Protein AF-A0A382AQG4-F1 (afdb_monomer_lite)

Foldseek 3Di:
DPLVPDDDDDQPPAFCAPPDCRDPCQRQHAWDWDQDLQQDIDIDGDHDGPDPPDHDDDCPVSNPDDRPDDDFWFFFAFAQDPDDLADDAADWDQEQADLVDRQHHDLPDATTHDQPPPDPPHPDDSDSPGPSVNSQDAHDPPTGRRPTGIDGQQSHAFDQPPVPDPDDPVQPGYRVDGDDPRRHDPSSSGHDDRDHDDDPQADPVDDAQDAQRQACCHHGRFRLVDCPGSRNSVLSSVLSNCQDCVVHQDAEDEDWRQEAFDDDDGHNCSNVVSNQVSCVVNLQYAYEHQHDRQPDDLVRLLRTLPPDADLRYAYADDWFWFFDADPPGDTDTDTTGPSVQVVVLQVQCCVVANLLDASFDLVRFQRPRTPAHPDQDDPVSCVSCVLSRYFYFHQDPPRGTGTQDFAGNHPDDDLSRGRSLSRLVSVLCVQLVVLCVVVVPPQLDPVSQVVSCVRNVVVVVVCVVSQQFPDKDKDFDCVQCPPVCVVVVHGDIDIGTHGHDDDNDDDDDDDDDPDPDDDDD

Sequence (521 aa):
IPLDGRAPETWENCDFNPTSPSYFAKQIGDSHVVVDANGRLTYHGDYPNRSKWCRVGDFQNIENYPKSVVPYGYASLDNPIPGGTAIPSASMKLQQVDNTNEQTFQAGTYHGFDFMDIGTANRKRGKYDNDAAAYLSPIPSGTGTGSNECFSLNNCYGHANSDTLPGNPSVRSDATEKITLALSDIGQRRFAVPFQWGFDGVDPASKPSMGNDITTTNVMGFDCSTSSTSGTTLYKRAINAVSNPEEFDINMLVIPGIIHSKDGSNCHNNITDHAITKVEERADCFYIMDGFHWADTISQAASALGSIDTNYAATYYPWVQVNYSIEGGNVEPTWVPPSVALAGVFAFNDRIGQEWFAPAGLNRGGLTITSKAKFKLNHAERDKLYEERINPIATFPGQGPTVFGQKTLQSKPSALDRINVRRLLINLKKFIASTSKFLVFEQNTTATRNRFLNTVNPYLENVQSNSGLNAFRVVMDDTNNTPDEIDRNRLVGQIFVQPTRTAEFIVLDFVVQPTGATFPE

InterPro domains:
  IPR020287 Tail sheath protein, C-terminal domain [PF17482] (411-512)
  IPR035089 Tail sheath protein, subtilisin-like domain [PF04984] (238-408)
  IPR052042 Tail sheath structural protein [PTHR35861] (248-512)

Structure (mmCIF, N/CA/C/O backbone):
data_AF-A0A382AQG4-F1
#
_entry.id   AF-A0A382AQG4-F1
#
loop_
_atom_site.group_PDB
_atom_site.id
_atom_site.type_symbol
_atom_site.label_atom_id
_atom_site.label_alt_id
_atom_site.label_comp_id
_atom_site.label_asym_id
_atom_site.label_entity_id
_atom_site.label_seq_id
_atom_site.pdbx_PDB_ins_code
_atom_site.Cartn_x
_atom_site.Cartn_y
_atom_site.Cartn_z
_atom_site.occupancy
_atom_site.B_iso_or_equiv
_atom_site.auth_seq_id
_atom_site.auth_comp_id
_atom_site.auth_asym_id
_atom_site.auth_atom_id
_atom_site.pdbx_PDB_model_num
ATOM 1 N N . ILE A 1 1 ? 29.185 2.215 -18.926 1.00 47.78 1 ILE A N 1
ATOM 2 C CA . ILE A 1 1 ? 30.079 2.892 -17.955 1.00 47.78 1 ILE A CA 1
ATOM 3 C C . ILE A 1 1 ? 29.174 3.680 -17.021 1.00 47.78 1 ILE A C 1
ATOM 5 O O . ILE A 1 1 ? 28.408 4.483 -17.538 1.00 47.78 1 ILE A O 1
ATOM 9 N N . PRO A 1 2 ? 29.163 3.411 -15.707 1.00 45.38 2 PRO A N 1
ATOM 10 C CA . PRO A 1 2 ? 28.424 4.233 -14.761 1.00 45.38 2 PRO A CA 1
ATOM 11 C C . PRO A 1 2 ? 28.932 5.674 -14.833 1.00 45.38 2 PRO A C 1
ATOM 13 O O . PRO A 1 2 ? 30.130 5.919 -14.701 1.00 45.38 2 PRO A O 1
ATOM 16 N N . LEU A 1 3 ? 28.025 6.627 -15.044 1.00 50.56 3 LEU A N 1
ATOM 17 C CA . LEU A 1 3 ? 28.343 8.061 -15.080 1.00 50.56 3 LEU A CA 1
ATOM 18 C C . LEU A 1 3 ? 28.706 8.609 -13.678 1.00 50.56 3 LEU A C 1
ATOM 20 O O . LEU A 1 3 ? 29.000 9.790 -13.526 1.00 50.56 3 LEU A O 1
ATOM 24 N N . ASP A 1 4 ? 28.701 7.764 -12.640 1.00 51.66 4 ASP A N 1
ATOM 25 C CA . ASP A 1 4 ? 28.985 8.100 -11.238 1.00 51.66 4 ASP A CA 1
ATOM 26 C C . ASP A 1 4 ? 30.400 7.692 -10.770 1.00 51.66 4 ASP A C 1
ATOM 28 O O . ASP A 1 4 ? 30.718 7.806 -9.586 1.00 51.66 4 ASP A O 1
ATOM 32 N N . GLY A 1 5 ? 31.265 7.217 -11.677 1.00 50.56 5 GLY A N 1
ATOM 33 C CA . GLY A 1 5 ? 32.654 6.857 -11.363 1.00 50.56 5 GLY A CA 1
ATOM 34 C C . GLY A 1 5 ? 32.828 5.519 -10.634 1.00 50.56 5 GLY A C 1
ATOM 35 O O . GLY A 1 5 ? 33.940 5.190 -10.216 1.00 50.56 5 GLY A O 1
ATOM 36 N N . ARG A 1 6 ? 31.762 4.720 -10.485 1.00 56.12 6 ARG A N 1
ATOM 37 C CA . ARG A 1 6 ? 31.860 3.344 -9.980 1.00 56.12 6 ARG A CA 1
ATOM 38 C C . ARG A 1 6 ? 32.379 2.398 -11.062 1.00 56.12 6 ARG A C 1
ATOM 40 O O . ARG A 1 6 ? 32.178 2.619 -12.256 1.00 56.12 6 ARG A O 1
ATOM 47 N N . ALA A 1 7 ? 33.029 1.312 -10.638 1.00 62.88 7 ALA A N 1
ATOM 48 C CA . ALA A 1 7 ? 33.452 0.264 -11.560 1.00 62.88 7 ALA A CA 1
ATOM 49 C C . ALA A 1 7 ? 32.223 -0.287 -12.320 1.00 62.88 7 ALA A C 1
ATOM 51 O O . ALA A 1 7 ? 31.227 -0.629 -11.673 1.00 62.88 7 ALA A O 1
ATOM 52 N N . PRO A 1 8 ? 32.255 -0.348 -13.666 1.00 69.88 8 PRO A N 1
ATOM 53 C CA . PRO A 1 8 ? 31.164 -0.919 -14.446 1.00 69.88 8 PRO A CA 1
ATOM 54 C C . PRO A 1 8 ? 30.953 -2.387 -14.074 1.00 69.88 8 PRO A C 1
ATOM 56 O O . PRO A 1 8 ? 31.915 -3.120 -13.859 1.00 69.88 8 PRO A O 1
ATOM 59 N N . GLU A 1 9 ? 29.695 -2.825 -14.039 1.00 82.69 9 GLU A N 1
ATOM 60 C CA . GLU A 1 9 ? 29.394 -4.255 -14.030 1.00 82.69 9 GLU A CA 1
ATOM 61 C C . GLU A 1 9 ? 29.818 -4.847 -15.381 1.00 82.69 9 GLU A C 1
ATOM 63 O O . GLU A 1 9 ? 29.412 -4.354 -16.436 1.00 82.69 9 GLU A O 1
ATOM 68 N N . THR A 1 10 ? 30.674 -5.866 -15.348 1.00 85.00 10 THR A N 1
ATOM 69 C CA . THR A 1 10 ? 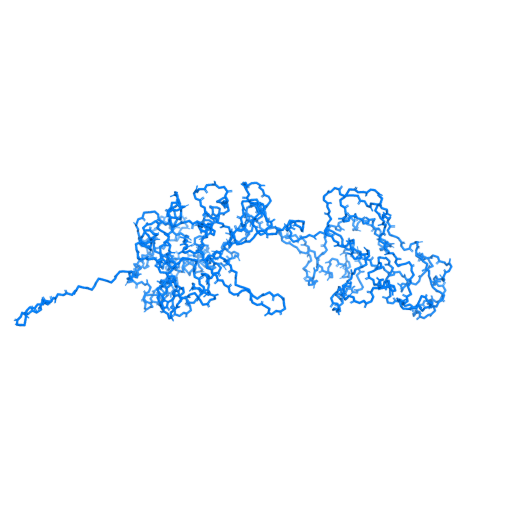31.249 -6.486 -16.544 1.00 85.00 10 THR A CA 1
ATOM 70 C C . THR A 1 10 ? 30.872 -7.954 -16.622 1.00 85.00 10 THR A C 1
ATOM 72 O O . THR A 1 10 ? 31.092 -8.710 -15.676 1.00 85.00 10 THR A O 1
ATOM 75 N N . TRP A 1 11 ? 30.364 -8.356 -17.784 1.00 87.19 11 TRP A N 1
ATOM 76 C CA . TRP A 1 11 ? 30.069 -9.742 -18.125 1.00 87.19 11 TRP A CA 1
ATOM 77 C C . TRP A 1 11 ? 31.003 -10.162 -19.255 1.00 87.19 11 TRP A C 1
ATOM 79 O O . TRP A 1 11 ? 30.964 -9.592 -20.345 1.00 87.19 11 TRP A O 1
ATOM 89 N N . GLU A 1 12 ? 31.885 -11.116 -18.976 1.00 86.69 12 GLU A N 1
ATOM 90 C CA . GLU A 1 12 ? 32.899 -11.570 -19.927 1.00 86.69 12 GLU A CA 1
ATOM 91 C C . GLU A 1 12 ? 32.485 -12.878 -20.602 1.00 86.69 12 GLU A C 1
ATOM 93 O O . GLU A 1 12 ? 31.744 -13.686 -20.043 1.00 86.69 12 GLU A O 1
ATOM 98 N N . ASN A 1 13 ? 33.017 -13.102 -21.806 1.00 85.25 13 ASN A N 1
ATOM 99 C CA . ASN A 1 13 ? 32.830 -14.328 -22.585 1.00 85.25 13 ASN A CA 1
ATOM 100 C C . ASN A 1 13 ? 31.369 -14.667 -22.918 1.00 85.25 13 ASN A C 1
ATOM 102 O O . ASN A 1 13 ? 31.062 -15.836 -23.125 1.00 85.25 13 ASN A O 1
ATOM 106 N N . CYS A 1 14 ? 30.475 -13.676 -22.988 1.00 87.56 14 CYS A N 1
ATOM 107 C CA . CYS A 1 14 ? 29.089 -13.899 -23.391 1.00 87.56 14 CYS A CA 1
ATOM 108 C C . CYS A 1 14 ? 28.969 -14.234 -24.885 1.00 87.56 14 CYS A C 1
ATOM 110 O O . CYS A 1 14 ? 29.640 -13.629 -25.721 1.00 87.56 14 CYS A O 1
ATOM 112 N N . ASP A 1 15 ? 28.063 -15.149 -25.221 1.00 86.69 15 ASP A N 1
ATOM 113 C CA . ASP A 1 15 ? 27.715 -15.499 -26.599 1.00 86.69 15 ASP A CA 1
ATOM 114 C C . ASP A 1 15 ? 26.197 -15.445 -26.848 1.00 86.69 15 ASP A C 1
ATOM 116 O O . ASP A 1 15 ? 25.400 -15.308 -25.917 1.00 86.69 15 ASP A O 1
ATOM 120 N N . PHE A 1 16 ? 25.791 -15.549 -28.117 1.00 85.38 16 PHE A N 1
ATOM 121 C CA . PHE A 1 16 ? 24.384 -15.579 -28.537 1.00 85.38 16 PHE A CA 1
ATOM 122 C C . PHE A 1 16 ? 23.845 -16.985 -28.798 1.00 85.38 16 PHE A C 1
ATOM 124 O O . PHE A 1 16 ? 22.790 -17.128 -29.407 1.00 85.38 16 PHE A O 1
ATOM 131 N N . ASN A 1 17 ? 24.546 -18.037 -28.373 1.00 85.00 17 ASN A N 1
ATOM 132 C CA . ASN A 1 17 ? 24.097 -19.404 -28.592 1.00 85.00 17 ASN A CA 1
ATOM 133 C C . ASN A 1 17 ? 23.255 -19.885 -27.395 1.00 85.00 17 ASN A C 1
ATOM 135 O O . ASN A 1 17 ? 23.835 -20.160 -26.343 1.00 85.00 17 ASN A O 1
ATOM 139 N N . PRO A 1 18 ? 21.932 -20.107 -27.536 1.00 84.75 18 PRO A N 1
ATOM 140 C CA . PRO A 1 18 ? 21.074 -20.486 -26.408 1.00 84.75 18 PRO A CA 1
ATOM 141 C C . PRO A 1 18 ? 21.518 -21.777 -25.708 1.00 84.75 18 PRO A C 1
ATOM 143 O O . PRO A 1 18 ? 21.331 -21.948 -24.502 1.00 84.75 18 PRO A O 1
ATOM 146 N N . THR A 1 19 ? 22.170 -22.693 -26.434 1.00 86.50 19 THR A N 1
ATOM 147 C CA . THR A 1 19 ? 22.665 -23.958 -25.867 1.00 86.50 19 THR A CA 1
ATOM 148 C C . THR A 1 19 ? 23.962 -23.800 -25.074 1.00 86.50 19 THR A C 1
ATOM 150 O O . THR A 1 19 ? 24.350 -24.722 -24.361 1.00 86.50 19 THR A O 1
ATOM 153 N N . SER A 1 20 ? 24.659 -22.670 -25.204 1.00 88.06 20 SER A N 1
ATOM 154 C CA . SER A 1 20 ? 25.939 -22.437 -24.540 1.00 88.06 20 SER A CA 1
ATOM 155 C C . SER A 1 20 ? 25.754 -22.172 -23.041 1.00 88.06 20 SER A C 1
ATOM 157 O O . SER A 1 20 ? 24.772 -21.535 -22.641 1.00 88.06 20 SER A O 1
ATOM 159 N N . PRO A 1 21 ? 26.694 -22.609 -22.184 1.00 87.62 21 PRO A N 1
ATOM 160 C CA . PRO A 1 21 ? 26.786 -22.130 -20.805 1.00 87.62 21 PRO A CA 1
ATOM 161 C C . PRO A 1 21 ? 27.039 -20.619 -20.721 1.00 87.62 21 PRO A C 1
ATOM 163 O O . PRO A 1 21 ? 26.647 -19.978 -19.746 1.00 87.62 21 PRO A O 1
ATOM 166 N N . SER A 1 22 ? 27.669 -20.045 -21.746 1.00 89.69 22 SER A N 1
ATOM 167 C CA . SER A 1 22 ? 28.028 -18.629 -21.805 1.00 89.69 22 SER A CA 1
ATOM 168 C C . SER A 1 22 ? 26.991 -17.757 -22.516 1.00 89.69 22 SER A C 1
ATOM 170 O O . SER A 1 22 ? 27.266 -16.596 -22.810 1.00 89.69 22 SER A O 1
ATOM 172 N N . TYR A 1 23 ? 25.789 -18.282 -22.764 1.00 89.69 23 TYR A N 1
ATOM 173 C CA . TYR A 1 23 ? 24.708 -17.509 -23.367 1.00 89.69 23 TYR A CA 1
ATOM 174 C C . TYR A 1 23 ? 24.431 -16.235 -22.558 1.00 89.69 23 TYR A C 1
ATOM 176 O O . TYR A 1 23 ? 24.236 -16.300 -21.342 1.00 89.69 23 TYR A O 1
ATOM 184 N N . PHE A 1 24 ? 24.401 -15.075 -23.212 1.00 88.81 24 PHE A N 1
ATOM 185 C CA . PHE A 1 24 ? 24.307 -13.782 -22.527 1.00 88.81 24 PHE A CA 1
ATOM 186 C C . PHE A 1 24 ? 23.080 -13.681 -21.601 1.00 88.81 24 PHE A C 1
ATOM 188 O O . PHE A 1 24 ? 23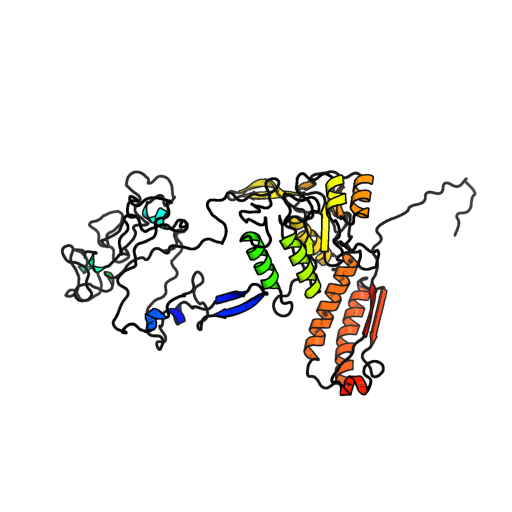.213 -13.191 -20.481 1.00 88.81 24 PHE A O 1
ATOM 195 N N . ALA A 1 25 ? 21.915 -14.216 -21.997 1.00 90.38 25 ALA A N 1
ATOM 196 C CA . ALA A 1 25 ? 20.724 -14.194 -21.146 1.00 90.38 25 ALA A CA 1
ATOM 197 C C . ALA A 1 25 ? 20.855 -15.109 -19.916 1.00 90.38 25 ALA A C 1
ATOM 199 O O . ALA A 1 25 ? 20.324 -14.776 -18.866 1.00 90.38 25 ALA A O 1
ATOM 200 N N . LYS A 1 26 ? 21.639 -16.198 -19.985 1.00 90.62 26 LYS A N 1
ATOM 201 C CA . LYS A 1 26 ? 21.988 -17.024 -18.806 1.00 90.62 26 LYS A CA 1
ATOM 202 C C . LYS A 1 26 ? 22.944 -16.312 -17.854 1.00 90.62 26 LYS A C 1
ATOM 204 O O . LYS A 1 26 ? 22.919 -16.566 -16.650 1.00 90.62 26 LYS A O 1
ATOM 209 N N . GLN A 1 27 ? 23.841 -15.498 -18.406 1.00 90.75 27 GLN A N 1
ATOM 210 C CA . GLN A 1 27 ? 24.864 -14.795 -17.638 1.00 90.75 27 GLN A CA 1
ATOM 211 C C . GLN A 1 27 ? 24.304 -13.543 -16.961 1.00 90.75 27 GLN A C 1
ATOM 213 O O . GLN A 1 27 ? 24.593 -13.328 -15.794 1.00 90.75 27 GLN A O 1
ATOM 218 N N . ILE A 1 28 ? 23.470 -12.762 -17.649 1.00 91.12 28 ILE A N 1
ATOM 219 C CA . ILE A 1 28 ? 22.894 -11.511 -17.127 1.00 91.12 28 ILE A CA 1
ATOM 220 C C . ILE A 1 28 ? 21.554 -11.773 -16.419 1.00 91.12 28 ILE A C 1
ATOM 222 O O . ILE A 1 28 ? 21.322 -11.262 -15.320 1.00 91.12 28 ILE A O 1
ATOM 226 N N . GLY A 1 29 ? 20.710 -12.612 -17.026 1.00 92.44 29 GLY A N 1
ATOM 227 C CA . GLY A 1 29 ? 19.338 -12.922 -16.619 1.00 92.44 29 GLY A CA 1
ATOM 228 C C . GLY A 1 29 ? 18.272 -12.108 -17.358 1.00 92.44 29 GLY A C 1
ATOM 229 O O . GLY A 1 29 ? 18.508 -10.977 -17.791 1.00 92.44 29 GLY A O 1
ATOM 230 N N . ASP A 1 30 ? 17.097 -12.711 -17.522 1.00 92.44 30 ASP A N 1
ATOM 231 C CA . ASP A 1 30 ? 15.937 -12.172 -18.252 1.00 92.44 30 ASP A CA 1
ATOM 232 C C . ASP A 1 30 ? 14.633 -12.186 -17.426 1.00 92.44 30 ASP A C 1
ATOM 234 O O . ASP A 1 30 ? 13.595 -11.657 -17.853 1.00 92.44 30 ASP A O 1
ATOM 238 N N . SER A 1 31 ? 14.692 -12.759 -16.223 1.00 91.62 31 SER A N 1
ATOM 239 C CA . SER A 1 31 ? 13.539 -12.946 -15.352 1.00 91.62 31 SER A CA 1
ATOM 240 C C . SER A 1 31 ? 12.893 -11.619 -14.954 1.00 91.62 31 SER A C 1
ATOM 242 O O . SER A 1 31 ? 13.552 -10.678 -14.510 1.00 91.62 31 SER A O 1
ATOM 244 N N . HIS A 1 32 ? 11.571 -11.533 -15.063 1.00 90.00 32 HIS A N 1
ATOM 245 C CA . HIS A 1 32 ? 10.800 -10.402 -14.556 1.00 90.00 32 HIS A CA 1
ATOM 246 C C . HIS A 1 32 ? 9.373 -10.795 -14.204 1.00 90.00 32 HIS A C 1
ATOM 248 O O . HIS A 1 32 ? 8.852 -11.805 -14.668 1.00 90.00 32 HIS A O 1
ATOM 254 N N . VAL A 1 33 ? 8.736 -9.961 -13.387 1.00 87.88 33 VAL A N 1
ATOM 255 C CA . VAL A 1 33 ? 7.353 -10.158 -12.959 1.00 87.88 33 VAL A CA 1
ATOM 256 C C . VAL A 1 33 ? 6.510 -9.014 -13.488 1.00 87.88 33 VAL A C 1
ATOM 258 O O . VAL A 1 33 ? 6.874 -7.846 -13.345 1.00 87.88 33 VAL A O 1
ATOM 261 N N . VAL A 1 34 ? 5.380 -9.355 -14.097 1.00 87.69 34 VAL A N 1
ATOM 262 C CA . VAL A 1 34 ? 4.366 -8.392 -14.522 1.00 87.69 34 VAL A CA 1
ATOM 263 C C . VAL A 1 34 ? 3.125 -8.589 -13.669 1.00 87.69 34 VAL A C 1
ATOM 265 O O . VAL A 1 34 ? 2.639 -9.708 -13.513 1.00 87.69 34 VAL A O 1
ATOM 268 N N . VAL A 1 35 ? 2.610 -7.485 -13.133 1.00 85.56 35 VAL A N 1
ATOM 269 C CA . VAL A 1 35 ? 1.332 -7.455 -12.422 1.00 85.56 35 VAL A CA 1
ATOM 270 C C . VAL A 1 35 ? 0.257 -6.991 -13.391 1.00 85.56 35 VAL A C 1
ATOM 272 O O . VAL A 1 35 ? 0.360 -5.894 -13.951 1.00 85.56 35 VAL A O 1
ATOM 275 N N . ASP A 1 36 ? -0.772 -7.808 -13.598 1.00 85.44 36 ASP A N 1
ATOM 276 C CA . ASP A 1 36 ? -1.925 -7.386 -14.389 1.00 85.44 36 ASP A CA 1
ATOM 277 C C . ASP A 1 36 ? -2.877 -6.470 -13.596 1.00 85.44 36 ASP A C 1
ATOM 279 O O . ASP A 1 36 ? -2.684 -6.176 -12.414 1.00 85.44 36 ASP A O 1
ATOM 283 N N . ALA A 1 37 ? -3.925 -5.980 -14.261 1.00 80.88 37 ALA A N 1
ATOM 284 C CA . ALA A 1 37 ? -4.897 -5.081 -13.643 1.00 80.88 37 ALA A CA 1
ATOM 285 C C . ALA A 1 37 ? -5.652 -5.712 -12.460 1.00 80.88 37 ALA A C 1
ATOM 287 O O . ALA A 1 37 ? -6.188 -4.970 -11.643 1.00 80.88 37 ALA A O 1
ATOM 288 N N . ASN A 1 38 ? -5.675 -7.042 -12.340 1.00 80.12 38 ASN A N 1
ATOM 289 C CA . ASN A 1 38 ? -6.350 -7.770 -11.267 1.00 80.12 38 ASN A CA 1
ATOM 290 C C . ASN A 1 38 ? -5.393 -8.185 -10.141 1.00 80.12 38 ASN A C 1
ATOM 292 O O . ASN A 1 38 ? -5.831 -8.810 -9.180 1.00 80.12 38 ASN A O 1
ATOM 296 N N . GLY A 1 39 ? -4.106 -7.832 -10.235 1.00 77.62 39 GLY A N 1
ATOM 297 C CA . GLY A 1 39 ? -3.106 -8.206 -9.237 1.00 77.62 39 GLY A CA 1
ATOM 298 C C . GLY A 1 39 ? -2.495 -9.585 -9.456 1.00 77.62 39 GLY A C 1
ATOM 299 O O . GLY A 1 39 ? -1.751 -10.055 -8.602 1.00 77.62 39 GLY A O 1
ATOM 300 N N . ARG A 1 40 ? -2.779 -10.249 -10.583 1.00 83.62 40 ARG A N 1
ATOM 301 C CA . ARG A 1 40 ? -2.139 -11.526 -10.897 1.00 83.62 40 ARG A CA 1
ATOM 302 C C . ARG A 1 40 ? -0.701 -11.267 -11.320 1.00 83.62 40 ARG A C 1
ATOM 304 O O . ARG A 1 40 ? -0.444 -10.498 -12.251 1.00 83.62 40 ARG A O 1
ATOM 311 N N . LEU A 1 41 ? 0.216 -11.961 -10.661 1.00 85.75 41 LEU A N 1
ATOM 312 C CA . LEU A 1 41 ? 1.619 -11.974 -11.029 1.00 85.75 41 LEU A CA 1
ATOM 313 C C . LEU A 1 41 ? 1.859 -12.993 -12.136 1.00 85.75 41 LEU A C 1
ATOM 315 O O . LEU A 1 41 ? 1.482 -14.159 -12.026 1.00 85.75 41 LEU A O 1
ATOM 319 N N . THR A 1 42 ? 2.492 -12.540 -13.210 1.00 88.19 42 THR A N 1
ATOM 320 C CA . THR A 1 42 ? 2.990 -13.403 -14.277 1.00 88.19 42 THR A CA 1
ATOM 321 C C . THR A 1 42 ? 4.505 -13.309 -14.288 1.00 88.19 42 THR A C 1
ATOM 323 O O . THR A 1 42 ? 5.066 -12.229 -14.479 1.00 88.19 42 THR A O 1
ATOM 326 N N . TYR A 1 43 ? 5.157 -14.442 -14.043 1.00 89.19 43 TYR A N 1
ATOM 327 C CA . TYR A 1 43 ? 6.606 -14.570 -14.123 1.00 89.19 43 TYR A CA 1
ATOM 328 C C . TYR A 1 43 ? 6.988 -14.854 -15.573 1.00 89.19 43 TYR A C 1
ATOM 330 O O . TYR A 1 43 ? 6.408 -15.722 -16.224 1.00 89.19 43 TYR A O 1
ATOM 338 N N . HIS A 1 44 ? 7.951 -14.097 -16.073 1.00 89.81 44 HIS A N 1
ATOM 339 C CA . HIS A 1 44 ? 8.486 -14.189 -17.421 1.00 89.81 44 HIS A CA 1
ATOM 340 C C . HIS A 1 44 ? 10.003 -14.350 -17.354 1.00 89.81 44 HIS A C 1
ATOM 342 O O . HIS A 1 44 ? 10.621 -13.859 -16.411 1.00 89.81 44 HIS A O 1
ATOM 348 N N . GLY A 1 45 ? 10.591 -14.938 -18.397 1.00 88.56 45 GLY A N 1
ATOM 349 C CA . GLY A 1 45 ? 12.025 -15.223 -18.482 1.00 88.56 45 GLY A CA 1
ATOM 350 C C . GLY A 1 45 ? 12.382 -16.590 -17.900 1.00 88.56 45 GLY A C 1
ATOM 351 O O . GLY A 1 45 ? 11.681 -17.108 -17.031 1.00 88.56 45 GLY A O 1
ATOM 352 N N . ASP A 1 46 ? 13.471 -17.164 -18.402 1.00 89.75 46 ASP A N 1
ATOM 353 C CA . ASP A 1 46 ? 13.919 -18.519 -18.052 1.00 89.75 46 ASP A CA 1
ATOM 354 C C . ASP A 1 46 ? 15.130 -18.514 -17.105 1.00 89.75 46 ASP A C 1
ATOM 356 O O . ASP A 1 46 ? 15.424 -19.509 -16.434 1.00 89.75 46 ASP A O 1
ATOM 360 N N . TYR A 1 47 ? 15.855 -17.396 -17.041 1.00 90.94 47 TYR A N 1
ATOM 361 C CA . TYR A 1 47 ? 17.132 -17.271 -16.355 1.00 90.94 47 TYR A CA 1
ATOM 362 C C . TYR A 1 47 ? 17.067 -16.223 -15.240 1.00 90.94 47 TYR A C 1
ATOM 364 O O . TYR A 1 47 ? 16.686 -15.072 -15.481 1.00 90.94 47 TYR A O 1
ATOM 372 N N . PRO A 1 48 ? 17.473 -16.579 -14.007 1.00 92.06 48 PRO A N 1
ATOM 373 C CA . PRO A 1 48 ? 17.436 -15.652 -12.884 1.00 92.06 48 PRO A CA 1
ATOM 374 C C . PRO A 1 48 ? 18.379 -14.468 -13.119 1.00 92.06 48 PRO A C 1
ATOM 376 O O . PRO A 1 48 ? 19.490 -14.638 -13.625 1.00 92.06 48 PRO A O 1
ATOM 379 N N . ASN A 1 49 ? 17.954 -13.277 -12.695 1.00 92.25 49 ASN A N 1
ATOM 380 C CA . ASN A 1 49 ? 18.755 -12.058 -12.807 1.00 92.25 49 ASN A CA 1
ATOM 381 C C . ASN A 1 49 ? 20.007 -12.154 -11.941 1.00 92.25 49 ASN A C 1
ATOM 383 O O . ASN A 1 49 ? 19.927 -12.231 -10.714 1.00 92.25 49 ASN A O 1
ATOM 387 N N . ARG A 1 50 ? 21.168 -12.152 -12.599 1.00 90.19 50 ARG A N 1
ATOM 388 C CA . ARG A 1 50 ? 22.477 -12.066 -11.947 1.00 90.19 50 ARG A CA 1
ATOM 389 C C . ARG A 1 50 ? 23.015 -10.641 -11.954 1.00 90.19 50 ARG A C 1
ATOM 391 O O . ARG A 1 50 ? 23.785 -10.296 -11.061 1.00 90.19 50 ARG A O 1
ATOM 398 N N . SER A 1 51 ? 22.603 -9.826 -12.928 1.00 88.12 51 SER A N 1
ATOM 399 C CA . SER A 1 51 ? 22.896 -8.395 -12.910 1.00 88.12 51 SER A CA 1
ATOM 400 C C . SER A 1 51 ? 22.115 -7.684 -11.817 1.00 88.12 51 SER A C 1
ATOM 402 O O . SER A 1 51 ? 20.947 -7.971 -11.552 1.00 88.12 51 SER A O 1
ATOM 404 N N . LYS A 1 52 ? 22.794 -6.732 -11.174 1.00 84.56 52 LYS A N 1
ATOM 405 C CA . LYS A 1 52 ? 22.188 -5.855 -10.164 1.00 84.56 52 LYS A CA 1
ATOM 406 C C . LYS A 1 52 ? 21.358 -4.732 -10.779 1.00 84.56 52 LYS A C 1
ATOM 408 O O . LYS A 1 52 ? 20.522 -4.160 -10.085 1.00 84.56 52 LYS A O 1
ATOM 413 N N . TRP A 1 53 ? 21.630 -4.384 -12.035 1.00 81.81 53 TRP A N 1
ATOM 414 C CA . TRP A 1 53 ? 21.165 -3.136 -12.643 1.00 81.81 53 TRP A CA 1
ATOM 415 C C . TRP A 1 53 ? 20.255 -3.349 -13.842 1.00 81.81 53 TRP A C 1
ATOM 417 O O . TRP A 1 53 ? 19.388 -2.516 -14.094 1.00 81.81 53 TRP A O 1
ATOM 427 N N . CYS A 1 54 ? 20.445 -4.431 -14.594 1.00 85.31 54 CYS A N 1
ATOM 428 C CA . CYS A 1 54 ? 19.674 -4.684 -15.798 1.00 85.31 54 CYS A CA 1
ATOM 429 C C . CYS A 1 54 ? 19.203 -6.134 -15.892 1.00 85.31 54 CYS A C 1
ATOM 431 O O . CYS A 1 54 ? 19.671 -7.033 -15.202 1.00 85.31 54 CYS A O 1
ATOM 433 N N . ARG A 1 55 ? 18.242 -6.338 -16.785 1.00 88.44 55 ARG A N 1
ATOM 434 C CA . ARG A 1 55 ? 17.850 -7.644 -17.301 1.00 88.44 55 ARG A CA 1
ATOM 435 C C . ARG A 1 55 ? 17.821 -7.544 -18.813 1.00 88.44 55 ARG A C 1
ATOM 437 O O . ARG A 1 55 ? 17.568 -6.462 -19.348 1.00 88.44 55 ARG A O 1
ATOM 444 N N . VAL A 1 56 ? 18.034 -8.656 -19.495 1.00 88.75 56 VAL A N 1
ATOM 445 C CA . VAL A 1 56 ? 17.844 -8.715 -20.944 1.00 88.75 56 VAL A CA 1
ATOM 446 C C . VAL A 1 56 ? 16.398 -9.061 -21.275 1.00 88.75 56 VAL A C 1
ATOM 448 O O . VAL A 1 56 ? 15.736 -9.820 -20.575 1.00 88.75 56 VAL A O 1
ATOM 451 N N . GLY A 1 57 ? 15.884 -8.442 -22.330 1.00 86.12 57 GLY A N 1
ATOM 452 C CA . GLY A 1 57 ? 14.542 -8.662 -22.853 1.00 86.12 57 GLY A CA 1
ATOM 453 C C . GLY A 1 57 ? 14.543 -8.480 -24.366 1.00 86.12 57 GLY A C 1
ATOM 454 O O . GLY A 1 57 ? 15.520 -7.982 -24.918 1.00 86.12 57 GLY A O 1
ATOM 455 N N . ASP A 1 58 ? 13.465 -8.916 -25.017 1.00 80.62 58 ASP A N 1
ATOM 456 C CA . ASP A 1 58 ? 13.236 -8.726 -26.458 1.00 80.62 58 ASP A CA 1
ATOM 457 C C . ASP A 1 58 ? 14.394 -9.198 -27.366 1.00 80.62 58 ASP A C 1
ATOM 459 O O . ASP A 1 58 ? 14.847 -8.514 -28.280 1.00 80.62 58 ASP A O 1
ATOM 463 N N . PHE A 1 59 ? 14.918 -10.397 -27.089 1.00 84.12 59 PHE A N 1
ATOM 464 C CA . PHE A 1 59 ? 16.047 -10.981 -27.825 1.00 84.12 59 PHE A CA 1
ATOM 465 C C . PHE A 1 59 ? 15.696 -12.261 -28.593 1.00 84.12 59 PHE A C 1
ATOM 467 O O . PHE A 1 59 ? 16.585 -12.900 -29.153 1.00 84.12 59 PHE A O 1
ATOM 474 N N . GLN A 1 60 ? 14.415 -12.632 -28.679 1.00 78.12 60 GLN A N 1
ATOM 475 C CA . GLN A 1 60 ? 13.972 -13.859 -29.363 1.00 78.12 60 GLN A CA 1
ATOM 476 C C . GLN A 1 60 ? 14.396 -13.891 -30.839 1.00 78.12 60 GLN A C 1
ATOM 478 O O . GLN A 1 60 ? 14.742 -14.938 -31.379 1.00 78.12 60 GLN A O 1
ATOM 483 N N . ASN A 1 61 ? 14.451 -12.726 -31.489 1.00 80.69 61 ASN A N 1
ATOM 484 C CA . ASN A 1 61 ? 14.913 -12.620 -32.871 1.00 80.69 61 ASN A CA 1
ATOM 485 C C . ASN A 1 61 ? 16.407 -12.947 -33.028 1.00 80.69 61 ASN A C 1
ATOM 487 O O . ASN A 1 61 ? 16.815 -13.370 -34.108 1.00 80.69 61 ASN A O 1
ATOM 491 N N . ILE A 1 62 ? 17.217 -12.776 -31.975 1.00 80.19 62 ILE A N 1
ATOM 492 C CA . ILE A 1 62 ? 18.668 -13.013 -32.004 1.00 80.19 62 ILE A CA 1
ATOM 493 C C . ILE A 1 62 ? 18.972 -14.509 -32.170 1.00 80.19 62 ILE A C 1
ATOM 495 O O . ILE A 1 62 ? 19.927 -14.869 -32.855 1.00 80.19 62 ILE A O 1
ATOM 499 N N . GLU A 1 63 ? 18.128 -15.384 -31.621 1.00 74.12 63 GLU A N 1
ATOM 500 C CA . GLU A 1 63 ? 18.320 -16.841 -31.655 1.00 74.12 63 GLU A CA 1
ATOM 501 C C . GLU A 1 63 ? 18.266 -17.432 -33.073 1.00 74.12 63 GLU A C 1
ATOM 503 O O . GLU A 1 63 ? 18.821 -18.503 -33.322 1.00 74.12 63 GLU A O 1
ATOM 508 N N . ASN A 1 64 ? 17.641 -16.718 -34.013 1.00 81.50 64 ASN A N 1
ATOM 509 C CA . ASN A 1 64 ? 17.499 -17.143 -35.405 1.00 81.50 64 ASN A CA 1
ATOM 510 C C . ASN A 1 64 ? 18.705 -16.775 -36.285 1.00 81.50 64 ASN A C 1
ATOM 512 O O . ASN A 1 64 ? 18.782 -17.220 -37.433 1.00 81.50 64 ASN A O 1
ATOM 516 N N . TYR A 1 65 ? 19.642 -15.959 -35.791 1.00 81.31 65 TYR A N 1
ATOM 517 C CA . TYR A 1 65 ? 20.803 -15.551 -36.580 1.00 81.31 65 TYR A CA 1
ATOM 518 C C . TYR A 1 65 ? 21.916 -16.616 -36.583 1.00 81.31 65 TYR A C 1
ATOM 520 O O . TYR A 1 65 ? 22.083 -17.364 -35.615 1.00 81.31 65 TYR A O 1
ATOM 528 N N . PRO A 1 66 ? 22.732 -16.695 -37.656 1.00 81.81 66 PRO A N 1
ATOM 529 C CA . PRO A 1 66 ? 23.860 -17.620 -37.712 1.00 81.81 66 PRO A CA 1
ATOM 530 C C . PRO A 1 66 ? 24.851 -17.387 -36.569 1.00 81.81 66 PRO A C 1
ATOM 532 O O . PRO A 1 66 ? 25.235 -16.257 -36.298 1.00 81.81 66 PRO A O 1
ATOM 535 N N . LYS A 1 67 ? 25.378 -18.459 -35.970 1.00 74.88 67 LYS A N 1
ATOM 536 C CA . LYS A 1 67 ? 26.324 -18.385 -34.834 1.00 74.88 67 LYS A CA 1
ATOM 537 C C . LYS A 1 67 ? 27.641 -17.652 -35.133 1.00 74.88 67 LYS A C 1
ATOM 539 O O . LYS A 1 67 ? 28.408 -17.380 -34.219 1.00 74.88 67 LYS A O 1
ATOM 544 N N . SER A 1 68 ? 27.927 -17.381 -36.404 1.00 76.19 68 SER A N 1
ATOM 545 C CA . SER A 1 68 ? 29.092 -16.620 -36.856 1.00 76.19 68 SER A CA 1
ATOM 546 C C . SER A 1 68 ? 28.885 -15.104 -36.832 1.00 76.19 68 SER A C 1
ATOM 548 O O . SER A 1 68 ? 29.848 -14.374 -37.062 1.00 76.19 68 SER A O 1
ATOM 550 N N . VAL A 1 69 ? 27.655 -14.613 -36.631 1.00 80.75 69 VAL A N 1
ATOM 551 C CA . VAL A 1 69 ? 27.410 -13.169 -36.558 1.00 80.75 69 VAL A CA 1
ATOM 552 C C . VAL A 1 69 ? 27.891 -12.621 -35.222 1.00 80.75 69 VAL A C 1
ATOM 554 O O . VAL A 1 69 ? 27.796 -13.275 -34.185 1.00 80.75 69 VAL A O 1
ATOM 557 N N . VAL A 1 70 ? 28.397 -11.395 -35.251 1.00 81.56 70 VAL A N 1
ATOM 558 C CA . VAL A 1 70 ? 28.849 -10.668 -34.065 1.00 81.56 70 VAL A CA 1
ATOM 559 C C . VAL A 1 70 ? 28.184 -9.294 -34.035 1.00 81.56 70 VAL A C 1
ATOM 561 O O . VAL A 1 70 ? 27.856 -8.765 -35.103 1.00 81.56 70 VAL A O 1
ATOM 564 N N . PRO A 1 71 ? 27.986 -8.686 -32.852 1.00 84.31 71 PRO A N 1
ATOM 565 C CA . PRO A 1 71 ? 27.525 -7.308 -32.766 1.00 84.31 71 PRO A CA 1
ATOM 566 C C . PRO A 1 71 ? 28.498 -6.393 -33.502 1.00 84.31 71 PRO A C 1
ATOM 568 O O . PRO A 1 71 ? 29.711 -6.505 -33.325 1.00 84.31 71 PRO A O 1
ATOM 571 N N . TYR A 1 72 ? 27.967 -5.490 -34.322 1.00 88.12 72 TYR A N 1
ATOM 572 C CA . TYR A 1 72 ? 28.798 -4.628 -35.165 1.00 88.12 72 TYR A CA 1
ATOM 573 C C . TYR A 1 72 ? 28.311 -3.174 -35.245 1.00 88.12 72 TYR A C 1
ATOM 575 O O . TYR A 1 72 ? 28.854 -2.373 -36.008 1.00 88.12 72 TYR A O 1
ATOM 583 N N . GLY A 1 73 ? 27.272 -2.828 -34.483 1.00 90.00 73 GLY A N 1
ATOM 584 C CA . GLY A 1 73 ? 26.621 -1.527 -34.544 1.00 90.00 73 GLY A CA 1
ATOM 585 C C . GLY A 1 73 ? 25.287 -1.488 -33.801 1.00 90.00 73 GLY A C 1
ATOM 586 O O . GLY A 1 73 ? 24.900 -2.471 -33.167 1.00 90.00 73 GLY A O 1
ATOM 587 N N . TYR A 1 74 ? 24.593 -0.356 -33.901 1.00 89.81 74 TYR A N 1
ATOM 588 C CA . TYR A 1 74 ? 23.240 -0.140 -33.381 1.00 89.81 74 TYR A CA 1
ATOM 589 C C . TYR A 1 74 ? 22.472 0.845 -34.274 1.00 89.81 74 TYR A C 1
ATOM 591 O O . TYR A 1 74 ? 23.067 1.599 -35.048 1.00 89.81 74 TYR A O 1
ATOM 599 N N . ALA A 1 75 ? 21.140 0.803 -34.197 1.00 89.12 75 ALA A N 1
ATOM 600 C CA . ALA A 1 75 ? 20.266 1.695 -34.955 1.00 89.12 75 ALA A CA 1
ATOM 601 C C . ALA A 1 75 ? 20.446 3.166 -34.534 1.00 89.12 75 ALA A C 1
ATOM 603 O O . ALA A 1 75 ? 20.965 3.450 -33.457 1.00 89.12 75 ALA A O 1
ATOM 604 N N . SER A 1 76 ? 20.025 4.103 -35.383 1.00 88.38 76 SER A N 1
ATOM 605 C CA . SER A 1 76 ? 20.040 5.533 -35.052 1.00 88.38 76 SER A CA 1
ATOM 606 C C . SER A 1 76 ? 19.209 5.815 -33.803 1.00 88.38 76 SER A C 1
ATOM 608 O O . SER A 1 76 ? 18.111 5.277 -33.662 1.00 88.38 76 SER A O 1
ATOM 610 N N . LEU A 1 77 ? 19.721 6.687 -32.940 1.00 86.56 77 LEU A N 1
ATOM 611 C CA . LEU A 1 77 ? 19.011 7.130 -31.750 1.00 86.56 77 LEU A CA 1
ATOM 612 C C . LEU A 1 77 ? 17.879 8.104 -32.080 1.00 86.56 77 LEU A C 1
ATOM 614 O O . LEU A 1 77 ? 17.985 8.929 -32.991 1.00 86.56 77 LEU A O 1
ATOM 618 N N . ASP A 1 78 ? 16.830 8.032 -31.274 1.00 87.75 78 ASP A N 1
ATOM 619 C CA . ASP A 1 78 ? 15.734 8.984 -31.254 1.00 87.75 78 ASP A CA 1
ATOM 620 C C . ASP A 1 78 ? 16.189 10.309 -30.638 1.00 87.75 78 ASP A C 1
ATOM 622 O O . ASP A 1 78 ? 17.021 10.363 -29.730 1.00 87.75 78 ASP A O 1
ATOM 626 N N . ASN A 1 79 ? 15.648 11.418 -31.123 1.00 86.31 79 ASN A N 1
ATOM 627 C CA . ASN A 1 79 ? 16.020 12.725 -30.610 1.00 86.31 79 ASN A CA 1
ATOM 628 C C . ASN A 1 79 ? 15.219 13.085 -29.336 1.00 86.31 79 ASN A C 1
ATOM 630 O O . ASN A 1 79 ? 13.984 13.044 -29.376 1.00 86.31 79 ASN A O 1
ATOM 634 N N . PRO A 1 80 ? 15.877 13.526 -28.241 1.00 81.25 80 PRO A N 1
ATOM 635 C CA . PRO A 1 80 ? 15.207 13.954 -27.006 1.00 81.25 80 PRO A CA 1
ATOM 636 C C . PRO A 1 80 ? 14.418 15.275 -27.123 1.00 81.25 80 PRO A C 1
ATOM 638 O O . PRO A 1 80 ? 13.688 15.632 -26.200 1.00 81.25 80 PRO A O 1
ATOM 641 N N . ILE A 1 81 ? 14.545 16.031 -28.221 1.00 78.00 81 ILE A N 1
ATOM 642 C CA . ILE A 1 81 ? 13.885 17.338 -28.390 1.00 78.00 81 ILE A CA 1
ATOM 643 C C . ILE A 1 81 ? 12.607 17.209 -29.245 1.00 78.00 81 ILE A C 1
ATOM 645 O O . ILE A 1 81 ? 12.685 16.743 -30.385 1.00 78.00 81 ILE A O 1
ATOM 649 N N . PRO A 1 82 ? 11.434 17.684 -28.779 1.00 71.25 82 PRO A N 1
ATOM 650 C CA . PRO A 1 82 ? 10.215 17.690 -29.586 1.00 71.25 82 PRO A CA 1
ATOM 651 C C . PRO A 1 82 ? 10.348 18.576 -30.842 1.00 71.25 82 PRO A C 1
ATOM 653 O O . PRO A 1 82 ? 10.627 19.768 -30.735 1.00 71.25 82 PRO A O 1
ATOM 656 N N . GLY A 1 83 ? 10.066 18.023 -32.029 1.00 61.75 83 GLY A N 1
ATOM 657 C CA . GLY A 1 83 ? 9.633 18.819 -33.189 1.00 61.75 83 GLY A CA 1
ATOM 658 C C . GLY A 1 83 ? 10.680 19.316 -34.199 1.00 61.75 83 GLY A C 1
ATOM 659 O O . GLY A 1 83 ? 10.485 20.395 -34.755 1.00 61.75 83 GLY A O 1
ATOM 660 N N . GLY A 1 84 ? 11.736 18.564 -34.530 1.00 60.41 84 GLY A N 1
ATOM 661 C CA . GLY A 1 84 ? 12.638 18.982 -35.617 1.00 60.41 84 GLY A CA 1
ATOM 662 C C . GLY A 1 84 ? 13.325 17.851 -36.380 1.00 60.41 84 GLY A C 1
ATOM 663 O O . GLY A 1 84 ? 13.858 16.925 -35.781 1.00 60.41 84 GLY A O 1
ATOM 664 N N . THR A 1 85 ? 13.374 17.966 -37.712 1.00 63.69 85 THR A N 1
ATOM 665 C CA . THR A 1 85 ? 14.229 17.154 -38.603 1.00 63.69 85 THR A CA 1
ATOM 666 C C . THR A 1 85 ? 15.667 17.680 -38.692 1.00 63.69 85 THR A C 1
ATOM 668 O O . THR A 1 85 ? 16.528 16.999 -39.232 1.00 63.69 85 THR A O 1
ATOM 671 N N . ALA A 1 86 ? 15.943 18.876 -38.159 1.00 72.94 86 ALA A N 1
ATOM 672 C CA . ALA A 1 86 ? 17.236 19.564 -38.239 1.00 72.94 86 ALA A CA 1
ATOM 673 C C . ALA A 1 86 ? 18.025 19.516 -36.918 1.00 72.94 86 ALA A C 1
ATOM 675 O O . ALA A 1 86 ? 18.685 20.485 -36.543 1.00 72.94 86 ALA A O 1
ATOM 676 N N . ILE A 1 87 ? 17.904 18.419 -36.174 1.00 79.12 87 ILE A N 1
ATOM 677 C CA . ILE A 1 87 ? 18.542 18.285 -34.865 1.00 79.12 87 ILE A CA 1
ATOM 678 C C . ILE A 1 87 ? 19.917 17.636 -35.066 1.00 79.12 87 ILE A C 1
ATOM 680 O O . ILE A 1 87 ? 19.967 16.547 -35.645 1.00 79.12 87 ILE A O 1
ATOM 684 N N . PRO A 1 88 ? 21.022 18.293 -34.651 1.00 81.50 88 PRO A N 1
ATOM 685 C CA . PRO A 1 88 ? 22.376 17.790 -34.876 1.00 81.50 88 PRO A CA 1
ATOM 686 C C . PRO A 1 88 ? 22.585 16.405 -34.268 1.00 81.50 88 PRO A C 1
ATOM 688 O O . PRO A 1 88 ? 22.096 16.142 -33.170 1.00 81.50 88 PRO A O 1
ATOM 691 N N . SER A 1 89 ? 23.335 15.541 -34.955 1.00 82.12 89 SER A N 1
ATOM 692 C CA . SER A 1 89 ? 23.753 14.255 -34.397 1.00 82.12 89 SER A CA 1
ATOM 693 C C . SER A 1 89 ? 24.627 14.459 -33.164 1.00 82.12 89 SER A C 1
ATOM 695 O O . SER A 1 89 ? 25.340 15.459 -33.073 1.00 82.12 89 SER A O 1
ATOM 697 N N . ALA A 1 90 ? 24.620 13.495 -32.249 1.00 79.62 90 ALA A N 1
ATOM 698 C CA . ALA A 1 90 ? 25.578 13.499 -31.151 1.00 79.62 90 ALA A CA 1
ATOM 699 C C . ALA A 1 90 ? 27.023 13.381 -31.652 1.00 79.62 90 ALA A C 1
ATOM 701 O O . ALA A 1 90 ? 27.289 12.772 -32.693 1.00 79.62 90 ALA A O 1
ATOM 702 N N . SER A 1 91 ? 27.957 13.910 -30.869 1.00 81.44 91 SER A N 1
ATOM 703 C CA . SER A 1 91 ? 29.385 13.716 -31.085 1.00 81.44 91 SER A CA 1
ATOM 704 C C . SER A 1 91 ? 29.771 12.241 -30.953 1.00 81.44 91 SER A C 1
ATOM 706 O O . SER A 1 91 ? 29.385 11.542 -30.010 1.00 81.44 91 SER A O 1
ATOM 708 N N . MET A 1 92 ? 30.539 11.761 -31.933 1.00 79.81 92 MET A N 1
ATOM 709 C CA . MET A 1 92 ? 30.922 10.359 -32.072 1.00 79.81 92 MET A CA 1
ATOM 710 C C . MET A 1 92 ? 32.434 10.195 -32.001 1.00 79.81 92 MET A C 1
ATOM 712 O O . MET A 1 92 ? 33.188 10.837 -32.731 1.00 79.81 92 MET A O 1
ATOM 716 N N . LYS A 1 93 ? 32.870 9.223 -31.211 1.00 81.69 93 LYS A N 1
ATOM 717 C CA . LYS A 1 93 ? 34.240 8.750 -31.160 1.00 81.69 93 LYS A CA 1
ATOM 718 C C . LYS A 1 93 ? 34.471 7.656 -32.200 1.00 81.69 93 LYS A C 1
ATOM 720 O O . LYS A 1 93 ? 34.101 6.493 -32.021 1.00 81.69 93 LYS A O 1
ATOM 725 N N . LEU A 1 94 ? 35.094 8.037 -33.315 1.00 84.12 94 LEU A N 1
ATOM 726 C CA . LEU A 1 94 ? 35.373 7.144 -34.449 1.00 84.12 94 LEU A CA 1
ATOM 727 C C . LEU A 1 94 ? 36.750 6.463 -34.382 1.00 84.12 94 LEU A C 1
ATOM 729 O O . LEU A 1 94 ? 37.001 5.544 -35.161 1.00 84.12 94 LEU A O 1
ATOM 733 N N . GLN A 1 95 ? 37.608 6.858 -33.435 1.00 81.25 95 GLN A N 1
ATOM 734 C CA . GLN A 1 95 ? 38.956 6.314 -33.227 1.00 81.25 95 GLN A CA 1
ATOM 735 C C . GLN A 1 95 ? 39.239 6.046 -31.737 1.00 81.25 95 GLN A C 1
ATOM 737 O O . GLN A 1 95 ? 38.764 6.767 -30.858 1.00 81.25 95 GLN A O 1
ATOM 742 N N . GLN A 1 96 ? 40.044 5.022 -31.441 1.00 83.12 96 GLN A N 1
ATOM 743 C CA . GLN A 1 96 ? 40.435 4.642 -30.073 1.00 83.12 96 GLN A CA 1
ATOM 744 C C . GLN A 1 96 ? 41.639 5.447 -29.577 1.00 83.12 96 GLN A C 1
ATOM 746 O O . GLN A 1 96 ? 42.732 4.917 -29.370 1.00 83.12 96 GLN A O 1
ATOM 751 N N . VAL A 1 97 ? 41.431 6.744 -29.407 1.00 79.88 97 VAL A N 1
ATOM 752 C CA . VAL A 1 97 ? 42.466 7.675 -28.948 1.00 79.88 97 VAL A CA 1
ATOM 753 C C . VAL A 1 97 ? 42.211 8.118 -27.510 1.00 79.88 97 VAL A C 1
ATOM 755 O O . VAL A 1 97 ? 41.087 8.002 -27.007 1.00 79.88 97 VAL A O 1
ATOM 758 N N . ASP A 1 98 ? 43.247 8.599 -26.833 1.00 72.31 98 ASP A N 1
ATOM 759 C CA . ASP A 1 98 ? 43.117 9.268 -25.539 1.00 72.31 98 ASP A CA 1
ATOM 760 C C . ASP A 1 98 ? 42.334 10.588 -25.691 1.00 72.31 98 ASP A C 1
ATOM 762 O O . ASP A 1 98 ? 42.498 11.317 -26.666 1.00 72.31 98 ASP A O 1
ATOM 766 N N . ASN A 1 99 ? 41.488 10.906 -24.709 1.00 66.25 99 ASN A N 1
ATOM 767 C CA . ASN A 1 99 ? 40.712 12.150 -24.667 1.00 66.25 99 ASN A CA 1
ATOM 768 C C . ASN A 1 99 ? 41.600 13.392 -24.495 1.00 66.25 99 ASN A C 1
ATOM 770 O O . ASN A 1 99 ? 41.168 14.500 -24.799 1.00 66.25 99 ASN A O 1
ATOM 774 N N . THR A 1 100 ? 42.822 13.235 -23.973 1.00 66.50 100 THR A N 1
ATOM 775 C CA . THR A 1 100 ? 43.774 14.346 -23.819 1.00 66.50 100 THR A CA 1
ATOM 776 C C . THR A 1 100 ? 44.804 14.459 -24.937 1.00 66.50 100 THR A C 1
ATOM 778 O O . THR A 1 100 ? 45.397 15.527 -25.094 1.00 66.50 100 THR A O 1
ATOM 781 N N . ASN A 1 101 ? 45.022 13.397 -25.714 1.00 71.25 101 ASN A N 1
ATOM 782 C CA . ASN A 1 101 ? 45.960 13.395 -26.829 1.00 71.25 101 ASN A CA 1
ATOM 783 C C . ASN A 1 101 ? 45.508 12.423 -27.927 1.00 71.25 101 ASN A C 1
ATOM 785 O O . ASN A 1 101 ? 45.704 11.213 -27.824 1.00 71.25 101 ASN A O 1
ATOM 789 N N . GLU A 1 102 ? 44.996 12.983 -29.020 1.00 68.44 102 GLU A N 1
ATOM 790 C CA . GLU A 1 102 ? 44.492 12.245 -30.184 1.00 68.44 102 GLU A CA 1
ATOM 791 C C . GLU A 1 102 ? 45.564 11.404 -30.906 1.00 68.44 102 GLU A C 1
ATOM 793 O O . GLU A 1 102 ? 45.233 10.564 -31.732 1.00 68.44 102 GLU A O 1
ATOM 798 N N . GLN A 1 103 ? 46.852 11.593 -30.596 1.00 73.31 103 GLN A N 1
ATOM 799 C CA . GLN A 1 103 ? 47.952 10.796 -31.160 1.00 73.31 103 GLN A CA 1
ATOM 800 C C . GLN A 1 103 ? 48.267 9.536 -30.337 1.00 73.31 103 GLN A C 1
ATOM 802 O O . GLN A 1 103 ? 49.026 8.669 -30.782 1.00 73.31 103 GLN A O 1
ATOM 807 N N . THR A 1 104 ? 47.721 9.428 -29.123 1.00 77.88 104 THR A N 1
ATOM 808 C CA . THR A 1 104 ? 47.956 8.291 -28.230 1.00 77.88 104 THR A CA 1
ATOM 809 C C . THR A 1 104 ? 46.845 7.264 -28.399 1.00 77.88 104 THR A C 1
ATOM 811 O O . THR A 1 104 ? 45.686 7.530 -28.084 1.00 77.88 104 THR A O 1
ATOM 814 N N . PHE A 1 105 ? 47.205 6.057 -28.838 1.00 82.44 105 PHE A N 1
ATOM 815 C CA . PHE A 1 105 ? 46.272 4.935 -28.897 1.00 82.44 105 PHE A CA 1
ATOM 816 C C . PHE A 1 105 ? 45.889 4.455 -27.495 1.00 82.44 105 PHE A C 1
ATOM 818 O O . PHE A 1 105 ? 46.758 4.205 -26.656 1.00 82.44 105 PHE A O 1
ATOM 825 N N . GLN A 1 106 ? 44.594 4.247 -27.267 1.00 80.94 106 GLN A N 1
ATOM 826 C CA . GLN A 1 106 ? 44.070 3.707 -26.019 1.00 80.94 106 GLN A CA 1
ATOM 827 C C . GLN A 1 106 ? 43.047 2.600 -26.292 1.00 80.94 106 GLN A C 1
ATOM 829 O O . GLN A 1 106 ? 41.868 2.851 -26.526 1.00 80.94 106 GLN A O 1
ATOM 834 N N . ALA A 1 107 ? 43.477 1.345 -26.148 1.00 74.50 107 ALA A N 1
ATOM 835 C CA . ALA A 1 107 ? 42.637 0.154 -26.344 1.00 74.50 107 ALA A CA 1
ATOM 836 C C . ALA A 1 107 ? 41.414 0.056 -25.403 1.00 74.50 107 ALA A C 1
ATOM 838 O O . ALA A 1 107 ? 40.488 -0.725 -25.637 1.00 74.50 107 ALA A O 1
ATOM 839 N N . GLY A 1 108 ? 41.437 0.792 -24.287 1.00 75.25 108 GLY A N 1
ATOM 840 C CA . GLY A 1 108 ? 40.330 0.874 -23.329 1.00 75.25 108 GLY A CA 1
ATOM 841 C C . GLY A 1 108 ? 39.190 1.797 -23.773 1.00 75.25 108 GLY A C 1
ATOM 842 O O . GLY A 1 108 ? 38.147 1.817 -23.126 1.00 75.25 108 GLY A O 1
ATOM 843 N N . THR A 1 109 ? 39.382 2.549 -24.858 1.00 79.31 109 THR A N 1
ATOM 844 C CA . THR A 1 109 ? 38.386 3.462 -25.416 1.00 79.31 109 THR A CA 1
ATOM 845 C C . THR A 1 109 ? 37.430 2.709 -26.343 1.00 79.31 109 THR A C 1
ATOM 847 O O . THR A 1 109 ? 37.854 1.930 -27.199 1.00 79.31 109 THR A O 1
ATOM 850 N N . TYR A 1 110 ? 36.131 2.960 -26.186 1.00 84.69 110 TYR A N 1
ATOM 851 C CA . TYR A 1 110 ? 35.071 2.390 -27.017 1.00 84.69 110 TYR A CA 1
ATOM 852 C C . TYR A 1 110 ? 34.697 3.354 -28.149 1.00 84.69 110 TYR A C 1
ATOM 854 O O . TYR A 1 110 ? 34.617 4.561 -27.926 1.00 84.69 110 TYR A O 1
ATOM 862 N N . HIS A 1 111 ? 34.430 2.824 -29.343 1.00 86.94 111 HIS A N 1
ATOM 863 C CA . HIS A 1 111 ? 33.799 3.575 -30.430 1.00 86.94 111 HIS A CA 1
ATOM 864 C C . HIS A 1 111 ? 32.317 3.855 -30.127 1.00 86.94 111 HIS A C 1
ATOM 866 O O . HIS A 1 111 ? 31.683 3.099 -29.390 1.00 86.94 111 HIS A O 1
ATOM 872 N N . GLY A 1 112 ? 31.735 4.892 -30.726 1.00 86.69 112 GLY A N 1
ATOM 873 C CA . GLY A 1 112 ? 30.322 5.245 -30.529 1.00 86.69 112 GLY A CA 1
ATOM 874 C C . GLY A 1 112 ? 30.168 6.664 -30.000 1.00 86.69 112 GLY A C 1
ATOM 875 O O . GLY A 1 112 ? 30.945 7.526 -30.381 1.00 86.69 112 GLY A O 1
ATOM 876 N N . PHE A 1 113 ? 29.180 6.916 -29.145 1.00 81.69 113 PHE A N 1
ATOM 877 C CA . PHE A 1 113 ? 28.928 8.250 -28.588 1.00 81.69 113 PHE A CA 1
ATOM 878 C C . PHE A 1 113 ? 30.073 8.700 -27.678 1.00 81.69 113 PHE A C 1
ATOM 880 O O . PHE A 1 113 ? 30.533 7.932 -26.825 1.00 81.69 113 PHE A O 1
ATOM 887 N N . ASP A 1 114 ? 30.507 9.950 -27.834 1.00 77.50 114 ASP A N 1
ATOM 888 C CA . ASP A 1 114 ? 31.539 10.528 -26.982 1.00 77.50 114 ASP A CA 1
ATOM 889 C C . ASP A 1 114 ? 30.941 11.167 -25.724 1.00 77.50 114 ASP A C 1
ATOM 891 O O . ASP A 1 114 ? 30.674 12.362 -25.652 1.00 77.50 114 ASP A O 1
ATOM 895 N N . PHE A 1 115 ? 30.753 10.350 -24.690 1.00 72.88 115 PHE A N 1
ATOM 896 C CA . PHE A 1 115 ? 30.289 10.824 -23.383 1.00 72.88 115 PHE A CA 1
ATOM 897 C C . PHE A 1 115 ? 31.360 11.561 -22.574 1.00 72.88 115 PHE A C 1
ATOM 899 O O . PHE A 1 115 ? 31.051 12.078 -21.499 1.00 72.88 115 PHE A O 1
ATOM 906 N N . MET A 1 116 ? 32.606 11.602 -23.047 1.00 64.56 116 MET A N 1
ATOM 907 C CA . MET A 1 116 ? 33.741 12.148 -22.307 1.00 64.56 116 MET A CA 1
ATOM 908 C C . MET A 1 116 ? 34.337 13.396 -22.961 1.00 64.56 116 MET A C 1
ATOM 910 O O . MET A 1 116 ? 35.300 13.940 -22.411 1.00 64.56 116 MET A O 1
ATOM 914 N N . ASP A 1 117 ? 33.766 13.869 -24.074 1.00 59.06 117 ASP A N 1
ATOM 915 C CA . ASP A 1 117 ? 34.144 15.144 -24.672 1.00 59.06 117 ASP A CA 1
ATOM 916 C C . ASP A 1 117 ? 33.801 16.277 -23.698 1.00 59.06 117 ASP A C 1
ATOM 918 O O . ASP A 1 117 ? 32.650 16.683 -23.519 1.00 59.06 117 ASP A O 1
ATOM 922 N N . ILE A 1 118 ? 34.826 16.744 -22.991 1.00 51.91 118 ILE A N 1
ATOM 923 C CA . ILE A 1 118 ? 34.808 17.985 -22.234 1.00 51.91 118 ILE A CA 1
ATOM 924 C C . ILE A 1 118 ? 35.500 18.983 -23.147 1.00 51.91 118 ILE A C 1
ATOM 926 O O . ILE A 1 118 ? 36.715 19.184 -23.048 1.00 51.91 118 ILE A O 1
ATOM 930 N N . GLY A 1 119 ? 34.725 19.600 -24.040 1.00 52.31 119 GLY A N 1
ATOM 931 C CA . GLY A 1 119 ? 35.228 20.636 -24.930 1.00 52.31 119 GLY A CA 1
ATOM 932 C C . GLY A 1 119 ? 36.115 21.631 -24.173 1.00 52.31 119 GLY A C 1
ATOM 933 O O . GLY A 1 119 ? 35.878 21.965 -23.004 1.00 52.31 119 GLY A O 1
ATOM 934 N N . THR A 1 120 ? 37.161 22.120 -24.836 1.00 44.44 120 THR A N 1
ATOM 935 C CA . THR A 1 120 ? 38.283 22.886 -24.259 1.00 44.44 120 THR A CA 1
ATOM 936 C C . THR A 1 120 ? 37.867 24.121 -23.435 1.00 44.44 120 THR A C 1
ATOM 938 O O . THR A 1 120 ? 38.678 24.654 -22.679 1.00 44.44 120 THR A O 1
ATOM 941 N N . ALA A 1 121 ? 36.607 24.564 -23.527 1.00 43.84 121 ALA A N 1
ATOM 942 C CA . ALA A 1 121 ? 36.055 25.726 -22.836 1.00 43.84 121 ALA A CA 1
ATOM 943 C C . ALA A 1 121 ? 35.319 25.441 -21.502 1.00 43.84 121 ALA A C 1
ATOM 945 O O . ALA A 1 121 ? 35.182 26.365 -20.702 1.00 43.84 121 ALA A O 1
ATOM 946 N N . ASN A 1 122 ? 34.877 24.209 -21.205 1.00 43.59 122 ASN A N 1
ATOM 947 C CA . ASN A 1 122 ? 33.929 23.943 -20.101 1.00 43.59 122 ASN A CA 1
ATOM 948 C C . ASN A 1 122 ? 34.445 22.992 -19.005 1.00 43.59 122 ASN A C 1
ATOM 950 O O . ASN A 1 122 ? 33.689 22.266 -18.372 1.00 43.59 122 ASN A O 1
ATOM 954 N N . ARG A 1 123 ? 35.733 23.076 -18.658 1.00 49.41 123 ARG A N 1
ATOM 955 C CA . ARG A 1 123 ? 36.337 22.303 -17.547 1.00 49.41 123 ARG A CA 1
ATOM 956 C C . ARG A 1 123 ? 35.872 22.703 -16.127 1.00 49.41 123 ARG A C 1
ATOM 958 O O . ARG A 1 123 ? 36.463 22.248 -15.153 1.00 49.41 123 ARG A O 1
ATOM 965 N N . LYS A 1 124 ? 34.886 23.600 -15.966 1.00 39.19 124 LYS A N 1
ATOM 966 C CA . LYS A 1 124 ? 34.570 24.255 -14.672 1.00 39.19 124 LYS A CA 1
ATOM 967 C C . LYS A 1 124 ? 33.261 23.847 -13.994 1.00 39.19 124 LYS A C 1
ATOM 969 O O . LYS A 1 124 ? 33.008 24.307 -12.882 1.00 39.19 124 LYS A O 1
ATOM 974 N N . ARG A 1 125 ? 32.444 22.978 -14.582 1.00 39.88 125 ARG A N 1
ATOM 975 C CA . ARG A 1 125 ? 31.297 22.383 -13.884 1.00 39.88 125 ARG A CA 1
ATOM 976 C C . ARG A 1 125 ? 31.397 20.880 -14.059 1.00 39.88 125 ARG A C 1
ATOM 978 O O . ARG A 1 125 ? 31.377 20.413 -15.183 1.00 39.88 125 ARG A O 1
ATOM 985 N N . GLY A 1 126 ? 31.537 20.134 -12.966 1.00 42.78 126 GLY A N 1
ATOM 986 C CA . GLY A 1 126 ? 31.544 18.665 -12.956 1.00 42.78 126 GLY A CA 1
ATOM 987 C C . GLY A 1 126 ? 30.184 18.051 -13.310 1.00 42.78 126 GLY A C 1
ATOM 988 O O . GLY A 1 126 ? 29.733 17.140 -12.627 1.00 42.78 126 GLY A O 1
ATOM 989 N N . LYS A 1 127 ? 29.507 18.592 -14.326 1.00 42.72 127 LYS A N 1
ATOM 990 C CA . LYS A 1 127 ? 28.311 18.043 -14.947 1.00 42.72 127 LYS A CA 1
ATOM 991 C C . LYS A 1 127 ? 28.646 17.730 -16.397 1.00 42.72 127 LYS A C 1
ATOM 993 O O . LYS A 1 127 ? 29.285 18.526 -17.079 1.00 42.72 127 LYS A O 1
ATOM 998 N N . TYR A 1 128 ? 28.235 16.540 -16.804 1.00 51.50 128 TYR A N 1
ATOM 999 C CA . TYR A 1 128 ? 28.338 15.965 -18.137 1.00 51.50 128 TYR A CA 1
ATOM 1000 C C . TYR A 1 128 ? 27.467 16.750 -19.139 1.00 51.50 128 TYR A C 1
ATOM 1002 O O . TYR A 1 128 ? 26.472 16.241 -19.638 1.00 51.50 128 TYR A O 1
ATOM 1010 N N . ASP A 1 129 ? 27.816 18.016 -19.384 1.00 52.47 129 ASP A N 1
ATOM 1011 C CA . ASP A 1 129 ? 27.130 18.944 -20.294 1.00 52.47 129 ASP A CA 1
ATOM 1012 C C . ASP A 1 129 ? 27.660 18.784 -21.739 1.00 52.47 129 ASP A C 1
ATOM 1014 O O . ASP A 1 129 ? 27.986 19.775 -22.398 1.00 52.47 129 ASP A O 1
ATOM 1018 N N . ASN A 1 130 ? 27.808 17.545 -22.227 1.00 65.12 130 ASN A N 1
ATOM 1019 C CA . ASN A 1 130 ? 28.072 17.283 -23.646 1.00 65.12 130 ASN A CA 1
ATOM 1020 C C . ASN A 1 130 ? 26.804 16.835 -24.376 1.00 65.12 130 ASN A C 1
ATOM 1022 O O . ASN A 1 130 ? 25.838 16.345 -23.788 1.00 65.12 130 ASN A O 1
ATOM 1026 N N . ASP A 1 131 ? 26.797 17.072 -25.681 1.00 70.94 131 ASP A N 1
ATOM 1027 C CA . ASP A 1 131 ? 25.697 16.744 -26.584 1.00 70.94 131 ASP A CA 1
ATOM 1028 C C . ASP A 1 131 ? 25.340 15.249 -26.538 1.00 70.94 131 ASP A C 1
ATOM 1030 O O . ASP A 1 131 ? 24.160 14.909 -26.494 1.00 70.94 131 ASP A O 1
ATOM 1034 N N . ALA A 1 132 ? 26.331 14.359 -26.445 1.00 74.69 132 ALA A N 1
ATOM 1035 C CA . ALA A 1 132 ? 26.130 12.919 -26.314 1.00 74.69 132 ALA A CA 1
ATOM 1036 C C . ALA A 1 132 ? 25.333 12.529 -25.056 1.00 74.69 132 ALA A C 1
ATOM 1038 O O . ALA A 1 132 ? 24.444 11.680 -25.135 1.00 74.69 132 ALA A O 1
ATOM 1039 N N . ALA A 1 133 ? 25.593 13.156 -23.903 1.00 76.00 133 ALA A N 1
ATOM 1040 C CA . ALA A 1 133 ? 24.824 12.910 -22.683 1.00 76.00 133 ALA A CA 1
ATOM 1041 C C . ALA A 1 133 ? 23.377 13.419 -22.790 1.00 76.00 133 ALA A C 1
ATOM 1043 O O . ALA A 1 133 ? 22.470 12.792 -22.239 1.00 76.00 133 ALA A O 1
ATOM 1044 N N . ALA A 1 134 ? 23.129 14.499 -23.540 1.00 78.25 134 ALA A N 1
ATOM 1045 C CA . ALA A 1 134 ? 21.775 15.009 -23.756 1.00 78.25 134 ALA A CA 1
ATOM 1046 C C . ALA A 1 134 ? 20.871 13.974 -24.450 1.00 78.25 134 ALA A C 1
ATOM 1048 O O . ALA A 1 134 ? 19.686 13.890 -24.127 1.00 78.25 134 ALA A O 1
ATOM 1049 N N . TYR A 1 135 ? 21.431 13.130 -25.321 1.00 81.88 135 TYR A N 1
ATOM 1050 C CA . TYR A 1 135 ? 20.720 12.035 -25.991 1.00 81.88 135 TYR A CA 1
ATOM 1051 C C . TYR A 1 135 ? 20.300 10.875 -25.075 1.00 81.88 135 TYR A C 1
ATOM 1053 O O . TYR A 1 135 ? 19.514 10.031 -25.503 1.00 81.88 135 TYR A O 1
ATOM 1061 N N . LEU A 1 136 ? 20.763 10.839 -23.821 1.00 81.00 136 LEU A N 1
ATOM 1062 C CA . LEU A 1 136 ? 20.271 9.908 -22.794 1.00 81.00 136 LEU A CA 1
ATOM 1063 C C . LEU A 1 136 ? 19.076 10.471 -22.004 1.00 81.00 136 LEU A C 1
ATOM 1065 O O . LEU A 1 136 ? 18.606 9.840 -21.058 1.00 81.00 136 LEU A O 1
ATOM 1069 N N . SER A 1 137 ? 18.590 11.662 -22.364 1.00 80.00 137 SER A N 1
ATOM 1070 C CA . SER A 1 137 ? 17.412 12.267 -21.740 1.00 80.00 137 SER A CA 1
ATOM 1071 C C . SER A 1 137 ? 16.119 11.540 -22.143 1.00 80.00 137 SER A C 1
ATOM 1073 O O . SER A 1 137 ? 16.082 10.876 -23.183 1.00 80.00 137 SER A O 1
ATOM 1075 N N . PRO A 1 138 ? 15.032 11.686 -21.360 1.00 81.00 138 PRO A N 1
ATOM 1076 C CA . PRO A 1 138 ? 13.731 11.126 -21.704 1.00 81.00 138 PRO A CA 1
ATOM 1077 C C . PRO A 1 138 ? 13.249 11.554 -23.090 1.00 81.00 138 PRO A C 1
ATOM 1079 O O . PRO A 1 138 ? 13.423 12.700 -23.504 1.00 81.00 138 PRO A O 1
ATOM 1082 N N . ILE A 1 139 ? 12.620 10.616 -23.793 1.00 83.94 139 ILE A N 1
ATOM 1083 C CA . ILE A 1 139 ? 12.304 10.753 -25.212 1.00 83.94 139 ILE A CA 1
ATOM 1084 C C . ILE A 1 139 ? 10.827 11.129 -25.381 1.00 83.94 139 ILE A C 1
ATOM 1086 O O . ILE A 1 139 ? 9.960 10.410 -24.874 1.00 83.94 139 ILE A O 1
ATOM 1090 N N . PRO A 1 140 ? 10.507 12.227 -26.094 1.00 79.31 140 PRO A N 1
ATOM 1091 C CA . PRO A 1 140 ? 9.128 12.605 -26.380 1.00 79.31 140 PRO A CA 1
ATOM 1092 C C . PRO A 1 140 ? 8.403 11.557 -27.234 1.00 79.31 140 PRO A C 1
ATOM 1094 O O . PRO A 1 140 ? 8.980 10.956 -28.142 1.00 79.31 140 PRO A O 1
ATOM 1097 N N . SER A 1 141 ? 7.100 11.382 -27.009 1.00 77.19 141 SER A N 1
ATOM 1098 C CA . SER A 1 141 ? 6.279 10.485 -27.828 1.00 77.19 141 SER A CA 1
ATOM 1099 C C . SER A 1 141 ? 6.250 10.930 -29.296 1.00 77.19 141 SER A C 1
ATOM 1101 O O . SER A 1 141 ? 5.924 12.084 -29.579 1.00 77.19 141 SER A O 1
ATOM 1103 N N . GLY A 1 142 ? 6.519 10.010 -30.226 1.00 74.88 142 GLY A N 1
ATOM 1104 C CA . GLY A 1 142 ? 6.443 10.277 -31.669 1.00 74.88 142 GLY A CA 1
ATOM 1105 C C . GLY A 1 142 ? 7.595 11.116 -32.232 1.00 74.88 142 GLY A C 1
ATOM 1106 O O . GLY A 1 142 ? 7.435 11.729 -33.286 1.00 74.88 142 GLY A O 1
ATOM 1107 N N . THR A 1 143 ? 8.735 11.177 -31.538 1.00 78.12 143 THR A N 1
ATOM 1108 C CA . THR A 1 143 ? 9.957 11.790 -32.077 1.00 78.12 143 THR A CA 1
ATOM 1109 C C . THR A 1 143 ? 10.561 10.944 -33.209 1.00 78.12 143 THR A C 1
ATOM 1111 O O . THR A 1 143 ? 10.282 9.752 -33.326 1.00 78.12 143 THR A O 1
ATOM 1114 N N . GLY A 1 144 ? 11.378 11.574 -34.054 1.00 82.25 144 GLY A N 1
ATOM 1115 C CA . GLY A 1 144 ? 12.215 10.889 -35.041 1.00 82.25 144 GLY A CA 1
ATOM 1116 C C . GLY A 1 144 ? 13.689 10.923 -34.636 1.00 82.25 144 GLY A C 1
ATOM 1117 O O . GLY A 1 144 ? 14.046 11.385 -33.555 1.00 82.25 144 GLY A O 1
ATOM 1118 N N . THR A 1 145 ? 14.572 10.510 -35.540 1.00 83.81 145 THR A N 1
ATOM 1119 C CA . THR A 1 145 ? 16.014 10.367 -35.262 1.00 83.81 145 THR A CA 1
ATOM 1120 C C . THR A 1 145 ? 16.834 11.631 -35.556 1.00 83.81 145 THR A C 1
ATOM 1122 O O . THR A 1 145 ? 18.035 11.681 -35.284 1.00 83.81 145 THR A O 1
ATOM 1125 N N . GLY A 1 146 ? 16.201 12.683 -36.093 1.00 84.38 146 GLY A N 1
ATOM 1126 C CA . GLY A 1 146 ? 16.887 13.910 -36.511 1.00 84.38 146 GLY A CA 1
ATOM 1127 C C . GLY A 1 146 ? 17.966 13.613 -37.557 1.00 84.38 146 GLY A C 1
ATOM 1128 O O . GLY A 1 146 ? 17.707 12.887 -38.515 1.00 84.38 146 GLY A O 1
ATOM 1129 N N . SER A 1 147 ? 19.173 14.146 -37.350 1.00 85.94 147 SER A N 1
ATOM 1130 C CA . SER A 1 147 ? 20.351 13.856 -38.182 1.00 85.94 147 SER A CA 1
ATOM 1131 C C . SER A 1 147 ? 21.184 12.661 -37.691 1.00 85.94 147 SER A C 1
ATOM 1133 O O . SER A 1 147 ? 22.283 12.455 -38.200 1.00 85.94 147 SER A O 1
ATOM 1135 N N . ASN A 1 148 ? 20.731 11.890 -36.691 1.00 85.81 148 ASN A N 1
ATOM 1136 C CA . ASN A 1 148 ? 21.465 10.696 -36.263 1.00 85.81 148 ASN A CA 1
ATOM 1137 C C . ASN A 1 148 ? 21.332 9.577 -37.293 1.00 85.81 148 ASN A C 1
ATOM 1139 O O . ASN A 1 148 ? 20.239 9.264 -37.766 1.00 85.81 148 ASN A O 1
ATOM 1143 N N . GLU A 1 149 ? 22.452 8.918 -37.563 1.00 86.94 149 GLU A N 1
ATOM 1144 C CA . GLU A 1 149 ? 22.527 7.754 -38.439 1.00 86.94 149 GLU A CA 1
ATOM 1145 C C . GLU A 1 149 ? 22.780 6.473 -37.637 1.00 86.94 149 GLU A C 1
ATOM 1147 O O . GLU A 1 149 ? 23.112 6.501 -36.449 1.00 86.94 149 GLU A O 1
ATOM 1152 N N . CYS A 1 150 ? 22.607 5.322 -38.288 1.00 89.25 150 CYS A N 1
ATOM 1153 C CA . CYS A 1 150 ? 22.950 4.038 -37.686 1.00 89.25 150 CYS A CA 1
ATOM 1154 C C . CYS A 1 150 ? 24.462 3.962 -37.445 1.00 89.25 150 CYS A C 1
ATOM 1156 O O . CYS A 1 150 ? 25.264 4.170 -38.360 1.00 89.25 150 CYS A O 1
ATOM 1158 N N . PHE A 1 151 ? 24.859 3.603 -36.227 1.00 91.56 151 PHE A N 1
ATOM 1159 C CA . PHE A 1 151 ? 26.263 3.394 -35.914 1.00 91.56 151 PHE A CA 1
ATOM 1160 C C . PHE A 1 151 ? 26.721 2.024 -36.421 1.00 91.56 151 PHE A C 1
ATOM 1162 O O . PHE A 1 151 ? 26.089 1.003 -36.149 1.00 91.56 151 PHE A O 1
ATOM 1169 N N . SER A 1 152 ? 27.863 1.987 -37.110 1.00 91.44 152 SER A N 1
ATOM 1170 C CA . SER A 1 152 ? 28.517 0.750 -37.535 1.00 91.44 152 SER A CA 1
ATOM 1171 C C . SER A 1 152 ? 30.028 0.863 -37.393 1.00 91.44 152 SER A C 1
ATOM 1173 O O . SER A 1 152 ? 30.623 1.846 -37.835 1.00 91.44 152 SER A O 1
ATOM 1175 N N . LEU A 1 153 ? 30.661 -0.191 -36.871 1.00 90.19 153 LEU A N 1
ATOM 1176 C CA . LEU A 1 153 ? 32.121 -0.289 -36.784 1.00 90.19 153 LEU A CA 1
ATOM 1177 C C . LEU A 1 153 ? 32.812 -0.204 -38.158 1.00 90.19 153 LEU A C 1
ATOM 1179 O O . LEU A 1 153 ? 33.963 0.208 -38.224 1.00 90.19 153 LEU A O 1
ATOM 1183 N N . ASN A 1 154 ? 32.115 -0.502 -39.264 1.00 88.50 154 ASN A N 1
ATOM 1184 C CA . ASN A 1 154 ? 32.666 -0.357 -40.623 1.00 88.50 154 ASN A CA 1
ATOM 1185 C C . ASN A 1 154 ? 32.968 1.105 -40.995 1.00 88.50 154 ASN A C 1
ATOM 1187 O O . ASN A 1 154 ? 33.661 1.367 -41.978 1.00 88.50 154 ASN A O 1
ATOM 1191 N N . ASN A 1 155 ? 32.425 2.061 -40.243 1.00 87.81 155 ASN A N 1
ATOM 1192 C CA . ASN A 1 155 ? 32.685 3.484 -40.430 1.00 87.81 155 ASN A CA 1
ATOM 1193 C C . ASN A 1 155 ? 33.797 4.002 -39.506 1.00 87.81 155 ASN A C 1
ATOM 1195 O O . ASN A 1 155 ? 34.157 5.173 -39.597 1.00 87.81 155 ASN A O 1
ATOM 1199 N N . CYS A 1 156 ? 34.356 3.147 -38.647 1.00 87.62 156 CYS A N 1
ATOM 1200 C CA . CYS A 1 156 ? 35.455 3.483 -37.751 1.00 87.62 156 CYS A CA 1
ATOM 1201 C C . CYS A 1 156 ? 36.808 3.133 -38.384 1.00 87.62 156 CYS A C 1
ATOM 1203 O O . CYS A 1 156 ? 36.934 2.152 -39.124 1.00 87.62 156 CYS A O 1
ATOM 1205 N N . TYR A 1 157 ? 37.818 3.939 -38.068 1.00 86.12 157 TYR A N 1
ATOM 1206 C CA . TYR A 1 157 ? 39.192 3.741 -38.524 1.00 86.12 157 TYR A CA 1
ATOM 1207 C C . TYR A 1 157 ? 40.033 3.084 -37.434 1.00 86.12 157 TYR A C 1
ATOM 1209 O O . TYR A 1 157 ? 39.767 3.251 -36.239 1.00 86.12 157 TYR A O 1
ATOM 1217 N N . GLY A 1 158 ? 41.061 2.352 -37.859 1.00 83.62 158 GLY A N 1
ATOM 1218 C CA . GLY A 1 158 ? 42.104 1.873 -36.966 1.00 83.62 158 GLY A CA 1
ATOM 1219 C C . GLY A 1 158 ? 43.011 3.000 -36.466 1.00 83.62 158 GLY A C 1
ATOM 1220 O O . GLY A 1 158 ? 42.690 4.188 -36.540 1.00 83.62 158 GLY A O 1
ATOM 1221 N N . HIS A 1 159 ? 44.169 2.626 -35.929 1.00 84.75 159 HIS A N 1
ATOM 1222 C CA . HIS A 1 159 ? 45.152 3.590 -35.438 1.00 84.75 159 HIS A CA 1
ATOM 1223 C C . HIS A 1 159 ? 46.571 3.109 -35.739 1.00 84.75 159 HIS A C 1
ATOM 1225 O O . HIS A 1 159 ? 46.853 1.912 -35.660 1.00 84.75 159 HIS A O 1
ATOM 1231 N N . ALA A 1 160 ? 47.473 4.047 -36.041 1.00 81.81 160 ALA A N 1
ATOM 1232 C CA . ALA A 1 160 ? 48.864 3.754 -36.396 1.00 81.81 160 ALA A CA 1
ATOM 1233 C C . ALA A 1 160 ? 49.612 3.000 -35.276 1.00 81.81 160 ALA A C 1
ATOM 1235 O O . ALA A 1 160 ? 50.331 2.047 -35.546 1.00 81.81 160 ALA A O 1
ATOM 1236 N N . ASN A 1 161 ? 49.358 3.363 -34.014 1.00 80.06 161 ASN A N 1
ATOM 1237 C CA . ASN A 1 161 ? 49.958 2.739 -32.820 1.00 80.06 161 ASN A CA 1
ATOM 1238 C C . ASN A 1 161 ? 49.099 1.597 -32.221 1.00 80.06 161 ASN A C 1
ATOM 1240 O O . ASN A 1 161 ? 49.082 1.369 -31.007 1.00 80.06 161 ASN A O 1
ATOM 1244 N N . SER A 1 162 ? 48.320 0.902 -33.058 1.00 73.94 162 SER A N 1
ATOM 1245 C CA . SER A 1 162 ? 47.583 -0.309 -32.652 1.00 73.94 162 SER A CA 1
ATOM 1246 C C . SER A 1 162 ? 48.503 -1.531 -32.472 1.00 73.94 162 SER A C 1
ATOM 1248 O O . SER A 1 162 ? 48.061 -2.592 -32.024 1.00 73.94 162 SER A O 1
ATOM 1250 N N . ASP A 1 163 ? 49.799 -1.385 -32.767 1.00 71.38 163 ASP A N 1
ATOM 1251 C CA . ASP A 1 163 ? 50.895 -2.324 -32.495 1.00 71.38 163 ASP A CA 1
ATOM 1252 C C . ASP A 1 163 ? 51.016 -2.702 -31.001 1.00 71.38 163 ASP A C 1
ATOM 1254 O O . ASP A 1 163 ? 51.416 -3.819 -30.668 1.00 71.38 163 ASP A O 1
ATOM 1258 N N . THR A 1 164 ? 50.541 -1.835 -30.108 1.00 73.56 164 THR A N 1
ATOM 1259 C CA . THR A 1 164 ? 50.469 -2.061 -28.653 1.00 73.56 164 THR A CA 1
ATOM 1260 C C . THR A 1 164 ? 49.449 -3.120 -28.199 1.00 73.56 164 THR A C 1
ATOM 1262 O O . THR A 1 164 ? 49.484 -3.546 -27.043 1.00 73.56 164 THR A O 1
ATOM 1265 N N . LEU A 1 165 ? 48.542 -3.581 -29.071 1.00 77.81 165 LEU A N 1
ATOM 1266 C CA . LEU A 1 165 ? 47.599 -4.659 -28.744 1.00 77.81 165 LEU A CA 1
ATOM 1267 C C . LEU A 1 165 ? 48.299 -6.035 -28.669 1.00 77.81 165 LEU A C 1
ATOM 1269 O O . LEU A 1 165 ? 49.239 -6.291 -29.421 1.00 77.81 165 LEU A O 1
ATOM 1273 N N . PRO A 1 166 ? 47.830 -6.971 -27.823 1.00 68.62 166 PRO A N 1
ATOM 1274 C CA . PRO A 1 166 ? 48.467 -8.282 -27.643 1.00 68.62 166 PRO A CA 1
ATOM 1275 C C . PRO A 1 166 ? 48.182 -9.314 -28.763 1.00 68.62 166 PRO A C 1
ATOM 1277 O O . PRO A 1 166 ? 48.652 -10.445 -28.667 1.00 68.62 166 PRO A O 1
ATOM 1280 N N . GLY A 1 167 ? 47.406 -8.969 -29.802 1.00 69.25 167 GLY A N 1
ATOM 1281 C CA . GLY A 1 167 ? 46.922 -9.900 -30.841 1.00 69.25 167 GLY A CA 1
ATOM 1282 C C . GLY A 1 167 ? 47.861 -10.144 -32.034 1.00 69.25 167 GLY A C 1
ATOM 1283 O O . GLY A 1 167 ? 49.041 -9.809 -32.004 1.00 69.25 167 GLY A O 1
ATOM 1284 N N . ASN A 1 168 ? 47.353 -10.713 -33.133 1.00 72.69 168 ASN A N 1
ATOM 1285 C CA . ASN A 1 168 ? 48.152 -10.954 -34.345 1.00 72.69 168 ASN A CA 1
ATOM 1286 C C . ASN A 1 168 ? 48.424 -9.623 -35.094 1.00 72.69 168 ASN A C 1
ATOM 1288 O O . ASN A 1 168 ? 47.465 -8.948 -35.465 1.00 72.69 168 ASN A O 1
ATOM 1292 N N . PRO A 1 169 ? 49.690 -9.222 -35.339 1.00 68.12 169 PRO A N 1
ATOM 1293 C CA . PRO A 1 169 ? 50.024 -7.980 -36.048 1.00 68.12 169 PRO A CA 1
ATOM 1294 C C . PRO A 1 169 ? 49.482 -7.896 -37.481 1.00 68.12 169 PRO A C 1
ATOM 1296 O O . PRO A 1 169 ? 49.222 -6.803 -37.965 1.00 68.12 169 PRO A O 1
ATOM 1299 N N . SER A 1 170 ? 49.282 -9.034 -38.155 1.00 70.06 170 SER A N 1
ATOM 1300 C CA . SER A 1 170 ? 48.894 -9.092 -39.575 1.00 70.06 170 SER A CA 1
ATOM 1301 C C . SER A 1 170 ? 47.405 -8.848 -39.853 1.00 70.06 170 SER A C 1
ATOM 1303 O O . SER A 1 170 ? 46.993 -8.893 -41.006 1.00 70.06 170 SER A O 1
ATOM 1305 N N . VAL A 1 171 ? 46.589 -8.636 -38.819 1.00 75.50 171 VAL A N 1
ATOM 1306 C CA . VAL A 1 171 ? 45.129 -8.436 -38.924 1.00 75.50 171 VAL A CA 1
ATOM 1307 C C . VAL A 1 171 ? 44.673 -7.164 -38.206 1.00 75.50 171 VAL A C 1
ATOM 1309 O O . VAL A 1 171 ? 43.520 -7.066 -37.807 1.00 75.50 171 VAL A O 1
ATOM 1312 N N . ARG A 1 172 ? 45.560 -6.181 -38.024 1.00 82.06 172 ARG A N 1
ATOM 1313 C CA . ARG A 1 172 ? 45.249 -4.906 -37.358 1.00 82.06 172 ARG A CA 1
ATOM 1314 C C . ARG A 1 172 ? 44.992 -3.825 -38.396 1.00 82.06 172 ARG A C 1
ATOM 1316 O O . ARG A 1 172 ? 45.751 -3.735 -39.350 1.00 82.06 172 ARG A O 1
ATOM 1323 N N . SER A 1 173 ? 43.954 -3.019 -38.183 1.00 83.56 173 SER A N 1
ATOM 1324 C CA . SER A 1 173 ? 43.697 -1.848 -39.028 1.00 83.56 173 SER A CA 1
ATOM 1325 C C . SER A 1 173 ? 44.581 -0.688 -38.583 1.00 83.56 173 SER A C 1
ATOM 1327 O O . SER A 1 173 ? 44.607 -0.360 -37.386 1.00 83.56 173 SER A O 1
ATOM 1329 N N . ASP A 1 174 ? 45.252 -0.039 -39.528 1.00 81.94 174 ASP A N 1
ATOM 1330 C CA . ASP A 1 174 ? 45.980 1.207 -39.279 1.00 81.94 174 ASP A CA 1
ATOM 1331 C C . ASP A 1 174 ? 45.072 2.456 -39.351 1.00 81.94 174 ASP A C 1
ATOM 1333 O O . ASP A 1 174 ? 43.850 2.357 -39.460 1.00 81.94 174 ASP A O 1
ATOM 1337 N N . ALA A 1 175 ? 45.651 3.658 -39.242 1.00 79.81 175 ALA A N 1
ATOM 1338 C CA . ALA A 1 175 ? 44.896 4.918 -39.265 1.00 79.81 175 ALA A CA 1
ATOM 1339 C C . ALA A 1 175 ? 44.233 5.243 -40.623 1.00 79.81 175 ALA A C 1
ATOM 1341 O O . ALA A 1 175 ? 43.393 6.139 -40.691 1.00 79.81 175 ALA A O 1
ATOM 1342 N N . THR A 1 176 ? 44.614 4.551 -41.699 1.00 81.75 176 THR A N 1
ATOM 1343 C CA . THR A 1 176 ? 44.072 4.725 -43.056 1.00 81.75 176 THR A CA 1
ATOM 1344 C C . THR A 1 176 ? 43.044 3.656 -43.424 1.00 81.75 176 THR A C 1
ATOM 1346 O O . THR A 1 176 ? 42.249 3.843 -44.349 1.00 81.75 176 THR A O 1
ATOM 1349 N N . GLU A 1 177 ? 43.007 2.564 -42.667 1.00 86.25 177 GLU A N 1
ATOM 1350 C CA . GLU A 1 177 ? 42.138 1.419 -42.892 1.00 86.25 177 GLU A CA 1
ATOM 1351 C C . GLU A 1 177 ? 40.894 1.449 -41.997 1.00 86.25 177 GLU A C 1
ATOM 1353 O O . GLU A 1 177 ? 40.911 1.869 -40.837 1.00 86.25 177 GLU A O 1
ATOM 1358 N N . LYS A 1 178 ? 39.785 0.951 -42.546 1.00 86.12 178 LYS A N 1
ATOM 1359 C CA . LYS A 1 178 ? 38.536 0.769 -41.805 1.00 86.12 178 LYS A CA 1
ATOM 1360 C C . LYS A 1 178 ? 38.554 -0.537 -41.019 1.00 86.12 178 LYS A C 1
ATOM 1362 O O . LYS A 1 178 ? 39.102 -1.543 -41.471 1.00 86.12 178 LYS A O 1
ATOM 1367 N N . ILE A 1 179 ? 37.871 -0.537 -39.881 1.00 87.38 179 ILE A N 1
ATOM 1368 C CA . ILE A 1 179 ? 37.691 -1.724 -39.046 1.00 87.38 179 ILE A CA 1
ATOM 1369 C C . ILE A 1 179 ? 36.715 -2.679 -39.742 1.00 87.38 179 ILE A C 1
ATOM 1371 O O . ILE A 1 179 ? 35.540 -2.364 -39.941 1.00 87.38 179 ILE A O 1
ATOM 1375 N N . THR A 1 180 ? 37.193 -3.873 -40.099 1.00 86.81 180 THR A N 1
ATOM 1376 C CA . THR A 1 180 ? 36.374 -4.934 -40.713 1.00 86.81 180 THR A CA 1
ATOM 1377 C C . THR A 1 180 ? 36.555 -6.263 -39.986 1.00 86.81 180 THR A C 1
ATOM 1379 O O . THR A 1 180 ? 37.555 -6.476 -39.303 1.00 86.81 180 THR A O 1
ATOM 1382 N N . LEU A 1 181 ? 35.638 -7.218 -40.176 1.00 82.81 181 LEU A N 1
ATOM 1383 C CA . LEU A 1 181 ? 35.780 -8.564 -39.599 1.00 82.81 181 LEU A CA 1
ATOM 1384 C C . LEU A 1 181 ? 37.033 -9.316 -40.083 1.00 82.81 181 LEU A C 1
ATOM 1386 O O . LEU A 1 181 ? 37.527 -10.181 -39.359 1.00 82.81 181 LEU A O 1
ATOM 1390 N N . ALA A 1 182 ? 37.538 -8.991 -41.276 1.00 83.19 182 ALA A N 1
ATOM 1391 C CA . ALA A 1 182 ? 38.735 -9.603 -41.853 1.00 83.19 182 ALA A CA 1
ATOM 1392 C C . ALA A 1 182 ? 40.029 -8.888 -41.433 1.00 83.19 182 ALA A C 1
ATOM 1394 O O . ALA A 1 182 ? 41.059 -9.533 -41.265 1.00 83.19 182 ALA A O 1
ATOM 1395 N N . LEU A 1 183 ? 39.961 -7.569 -41.252 1.00 85.12 183 LEU A N 1
ATOM 1396 C CA . LEU A 1 183 ? 41.096 -6.695 -40.982 1.00 85.12 183 LEU A CA 1
ATOM 1397 C C . LEU A 1 183 ? 40.732 -5.785 -39.808 1.00 85.12 183 LEU A C 1
ATOM 1399 O O . LEU A 1 183 ? 40.205 -4.698 -40.021 1.00 85.12 183 LEU A O 1
ATOM 1403 N N . SER A 1 184 ? 40.892 -6.307 -38.589 1.00 84.00 184 SER A N 1
ATOM 1404 C CA . SER A 1 184 ? 40.938 -5.583 -37.305 1.00 84.00 184 SER A CA 1
ATOM 1405 C C . SER A 1 184 ? 41.145 -6.568 -36.145 1.00 84.00 184 SER A C 1
ATOM 1407 O O . SER A 1 184 ? 40.648 -7.697 -36.193 1.00 84.00 184 SER A O 1
ATOM 1409 N N . ASP A 1 185 ? 41.818 -6.152 -35.073 1.00 85.44 185 ASP A N 1
ATOM 1410 C CA . ASP A 1 185 ? 41.945 -6.959 -33.851 1.00 85.44 185 ASP A CA 1
ATOM 1411 C C . ASP A 1 185 ? 40.672 -6.889 -32.980 1.00 85.44 185 ASP A C 1
ATOM 1413 O O . ASP A 1 185 ? 39.915 -5.919 -33.041 1.00 85.44 185 ASP A O 1
ATOM 1417 N N . ILE A 1 186 ? 40.436 -7.885 -32.115 1.00 80.44 186 ILE A N 1
ATOM 1418 C CA . ILE A 1 186 ? 39.302 -7.883 -31.167 1.00 80.44 186 ILE A CA 1
ATOM 1419 C C . ILE A 1 186 ? 39.346 -6.648 -30.250 1.00 80.44 186 ILE A C 1
ATOM 1421 O O . ILE A 1 186 ? 38.301 -6.091 -29.914 1.00 80.44 186 ILE A O 1
ATOM 1425 N N . GLY A 1 187 ? 40.540 -6.170 -29.884 1.00 79.81 187 GLY A N 1
ATOM 1426 C CA . GLY A 1 187 ? 40.726 -4.935 -29.122 1.00 79.81 187 GLY A CA 1
ATOM 1427 C C . GLY A 1 187 ? 40.225 -3.676 -29.838 1.00 79.81 187 GLY A C 1
ATOM 1428 O O . GLY A 1 187 ? 39.823 -2.730 -29.162 1.00 79.81 187 GLY A O 1
ATOM 1429 N N . GLN A 1 188 ? 40.182 -3.689 -31.176 1.00 84.00 188 GLN A N 1
ATOM 1430 C CA . GLN A 1 188 ? 39.676 -2.589 -32.009 1.00 84.00 188 GLN A CA 1
ATOM 1431 C C . GLN A 1 188 ? 38.156 -2.660 -32.221 1.00 84.00 188 GLN A C 1
ATOM 1433 O O . GLN A 1 188 ? 37.511 -1.662 -32.513 1.00 84.00 188 GLN A O 1
ATOM 1438 N N . ARG A 1 189 ? 37.534 -3.825 -32.011 1.00 86.75 189 ARG A N 1
ATOM 1439 C CA . ARG A 1 189 ? 36.092 -4.054 -32.237 1.00 86.75 189 ARG A CA 1
ATOM 1440 C C . ARG A 1 189 ? 35.239 -3.744 -31.004 1.00 86.75 189 ARG A C 1
ATOM 1442 O O . ARG A 1 189 ? 34.294 -4.465 -30.692 1.00 86.75 189 ARG A O 1
ATOM 1449 N N . ARG A 1 190 ? 35.591 -2.693 -30.267 1.00 85.94 190 ARG A N 1
ATOM 1450 C CA . ARG A 1 190 ? 34.930 -2.314 -29.012 1.00 85.94 190 ARG A CA 1
ATOM 1451 C C . ARG A 1 190 ? 34.089 -1.068 -29.228 1.00 85.94 190 ARG A C 1
ATOM 1453 O O . ARG A 1 190 ? 34.618 -0.036 -29.627 1.00 85.94 190 ARG A O 1
ATOM 1460 N N . PHE A 1 191 ? 32.797 -1.142 -28.931 1.00 88.44 191 PHE A N 1
ATOM 1461 C CA . PHE A 1 191 ? 31.891 -0.001 -29.041 1.00 88.44 191 PHE A CA 1
ATOM 1462 C C . PHE A 1 191 ? 30.944 0.101 -27.847 1.00 88.44 191 PHE A C 1
ATOM 1464 O O . PHE A 1 191 ? 30.696 -0.882 -27.150 1.00 88.44 191 PHE A O 1
ATOM 1471 N N . ALA A 1 192 ? 30.443 1.309 -27.612 1.00 85.44 192 ALA A N 1
ATOM 1472 C CA . ALA A 1 192 ? 29.463 1.624 -26.589 1.00 85.44 192 ALA A CA 1
ATOM 1473 C C . ALA A 1 192 ? 28.085 1.805 -27.229 1.00 85.44 192 ALA A C 1
ATOM 1475 O O . ALA A 1 192 ? 27.956 2.464 -28.262 1.00 85.44 192 ALA A O 1
ATOM 1476 N N . VAL A 1 193 ? 27.062 1.237 -26.589 1.00 85.62 193 VAL A N 1
ATOM 1477 C CA . VAL A 1 193 ? 25.661 1.396 -26.988 1.00 85.62 193 VAL A CA 1
ATOM 1478 C C . VAL A 1 193 ? 24.983 2.360 -26.011 1.00 85.62 193 VAL A C 1
ATOM 1480 O O . VAL A 1 193 ? 24.927 2.057 -24.816 1.00 85.62 193 VAL A O 1
ATOM 1483 N N . PRO A 1 194 ? 24.491 3.516 -26.481 1.00 83.88 194 PRO A N 1
ATOM 1484 C CA . PRO A 1 194 ? 23.598 4.362 -25.702 1.00 83.88 194 PRO A CA 1
ATOM 1485 C C . PRO A 1 194 ? 22.266 3.646 -25.476 1.00 83.88 194 PRO A C 1
ATOM 1487 O O . PRO A 1 194 ? 21.625 3.207 -26.430 1.00 83.88 194 PRO A O 1
ATOM 1490 N N . PHE A 1 195 ? 21.836 3.546 -24.218 1.00 80.06 195 PHE A N 1
ATOM 1491 C CA . PHE A 1 195 ? 20.485 3.096 -23.903 1.00 80.06 195 PHE A CA 1
ATOM 1492 C C . PHE A 1 195 ? 19.551 4.293 -23.872 1.00 80.06 195 PHE A C 1
ATOM 1494 O O . PHE A 1 195 ? 19.727 5.221 -23.086 1.00 80.06 195 PHE A O 1
ATOM 1501 N N . GLN A 1 196 ? 18.572 4.242 -24.758 1.00 79.06 196 GLN A N 1
ATOM 1502 C CA . GLN A 1 196 ? 17.490 5.194 -24.855 1.00 79.06 196 GLN A CA 1
ATOM 1503 C C . GLN A 1 196 ? 16.203 4.556 -24.361 1.00 79.06 196 GLN A C 1
ATOM 1505 O O . GLN A 1 196 ? 16.086 3.329 -24.365 1.00 79.06 196 GLN A O 1
ATOM 1510 N N . TRP A 1 197 ? 15.245 5.407 -23.999 1.00 68.19 197 TRP A N 1
ATOM 1511 C CA . TRP A 1 197 ? 13.965 5.027 -23.406 1.00 68.19 197 TRP A CA 1
ATOM 1512 C C . TRP A 1 197 ? 14.065 4.613 -21.932 1.00 68.19 197 TRP A C 1
ATOM 1514 O O . TRP A 1 197 ? 15.115 4.227 -21.426 1.00 68.19 197 TRP A O 1
ATOM 1524 N N . GLY A 1 198 ? 12.933 4.722 -21.234 1.00 65.88 198 GLY A N 1
ATOM 1525 C CA . GLY A 1 198 ? 12.824 4.426 -19.808 1.00 65.88 198 GLY A CA 1
ATOM 1526 C C . GLY A 1 198 ? 12.807 5.685 -18.947 1.00 65.88 198 GLY A C 1
ATOM 1527 O O . GLY A 1 198 ? 13.780 6.421 -18.845 1.00 65.88 198 GLY A O 1
ATOM 1528 N N . PHE A 1 199 ? 11.676 5.904 -18.294 1.00 67.00 199 PHE A N 1
ATOM 1529 C CA . PHE A 1 199 ? 11.548 6.781 -17.141 1.00 67.00 199 PHE A CA 1
ATOM 1530 C C . PHE A 1 199 ? 10.782 6.003 -16.068 1.00 67.00 199 PHE A C 1
ATOM 1532 O O . PHE A 1 199 ? 10.160 4.977 -16.353 1.00 67.00 199 PHE A O 1
ATOM 1539 N N . ASP A 1 200 ? 10.838 6.466 -14.828 1.00 63.00 200 ASP A N 1
ATOM 1540 C CA . ASP A 1 200 ? 10.225 5.836 -13.649 1.00 63.00 200 ASP A CA 1
ATOM 1541 C C . ASP A 1 200 ? 8.679 5.837 -13.652 1.00 63.00 200 ASP A C 1
ATOM 1543 O O . ASP A 1 200 ? 8.044 5.442 -12.674 1.00 63.00 200 ASP A O 1
ATOM 1547 N N . GLY A 1 201 ? 8.059 6.234 -14.766 1.00 63.69 201 GLY A N 1
ATOM 1548 C CA . GLY A 1 201 ? 6.616 6.364 -14.931 1.00 63.69 201 GLY A CA 1
ATOM 1549 C C . GLY A 1 201 ? 6.074 7.756 -14.603 1.00 63.69 201 GLY A C 1
ATOM 1550 O O . GLY A 1 201 ? 4.884 7.980 -14.825 1.00 63.69 201 GLY A O 1
ATOM 1551 N N . VAL A 1 202 ? 6.910 8.687 -14.131 1.00 68.69 202 VAL A N 1
ATOM 1552 C CA . VAL A 1 202 ? 6.551 10.101 -13.964 1.00 68.69 202 VAL A CA 1
ATOM 1553 C C . VAL A 1 202 ? 6.926 10.867 -15.225 1.00 68.69 202 VAL A C 1
ATOM 1555 O O . VAL A 1 202 ? 8.037 10.727 -15.728 1.00 68.69 202 VAL A O 1
ATOM 1558 N N . ASP A 1 203 ? 6.014 11.693 -15.740 1.00 74.94 203 ASP A N 1
ATOM 1559 C CA . ASP A 1 203 ? 6.341 12.580 -16.855 1.00 74.94 203 ASP A CA 1
ATOM 1560 C C . ASP A 1 203 ? 7.412 13.595 -16.403 1.00 74.94 203 ASP A C 1
ATOM 1562 O O . ASP A 1 203 ? 7.108 14.467 -15.577 1.00 74.94 203 ASP A O 1
ATOM 1566 N N . PRO A 1 204 ? 8.647 13.522 -16.936 1.00 75.44 204 PRO A N 1
ATOM 1567 C CA . PRO A 1 204 ? 9.753 14.375 -16.512 1.00 75.44 204 PRO A CA 1
ATOM 1568 C C . PRO A 1 204 ? 9.557 15.845 -16.904 1.00 75.44 204 PRO A C 1
ATOM 1570 O O . PRO A 1 204 ? 10.227 16.717 -16.351 1.00 75.44 204 PRO A O 1
ATOM 1573 N N . ALA A 1 205 ? 8.655 16.143 -17.846 1.00 74.06 205 ALA A N 1
ATOM 1574 C CA . ALA A 1 205 ? 8.301 17.513 -18.205 1.00 74.06 205 ALA A CA 1
ATOM 1575 C C . ALA A 1 205 ? 7.304 18.136 -17.214 1.00 74.06 205 ALA A C 1
ATOM 1577 O O . ALA A 1 205 ? 7.167 19.361 -17.153 1.00 74.06 205 ALA A O 1
ATOM 1578 N N . SER A 1 206 ? 6.609 17.311 -16.427 1.00 77.50 206 SER A N 1
ATOM 1579 C CA . SER A 1 206 ? 5.629 17.774 -15.452 1.00 77.50 206 SER A CA 1
ATOM 1580 C C . SER A 1 206 ? 6.301 18.111 -14.118 1.00 77.50 206 SER A C 1
ATOM 1582 O O . SER A 1 206 ? 7.078 17.334 -13.563 1.00 77.50 206 SER A O 1
ATOM 1584 N N . LYS A 1 207 ? 6.003 19.291 -13.559 1.00 84.62 207 LYS A N 1
ATOM 1585 C CA . LYS A 1 207 ? 6.410 19.606 -12.184 1.00 84.62 207 LYS A CA 1
ATOM 1586 C C . LYS A 1 207 ? 5.502 18.823 -11.226 1.00 84.62 207 LYS A C 1
ATOM 1588 O O . LYS A 1 207 ? 4.291 19.058 -11.263 1.00 84.62 207 LYS A O 1
ATOM 1593 N N . PRO A 1 208 ? 6.032 17.961 -10.341 1.00 86.88 208 PRO A N 1
ATOM 1594 C CA . PRO A 1 208 ? 5.204 17.226 -9.396 1.00 86.88 208 PRO A CA 1
ATOM 1595 C C . PRO A 1 208 ? 4.592 18.182 -8.367 1.00 86.88 208 PRO A C 1
ATOM 1597 O O . PRO A 1 208 ? 5.304 18.889 -7.650 1.00 86.88 208 PRO A O 1
ATOM 1600 N N . SER A 1 209 ? 3.264 18.200 -8.291 1.00 87.69 209 SER A N 1
ATOM 1601 C CA . SER A 1 209 ? 2.532 18.938 -7.264 1.00 87.69 209 SER A CA 1
ATOM 1602 C C . SER A 1 209 ? 2.600 18.211 -5.924 1.00 87.69 209 SER A C 1
ATOM 1604 O O . SER A 1 209 ? 2.347 17.007 -5.841 1.00 87.69 209 SER A O 1
ATOM 1606 N N . MET A 1 210 ? 2.911 18.949 -4.859 1.00 85.81 210 MET A N 1
ATOM 1607 C CA . MET A 1 210 ? 3.012 18.434 -3.491 1.00 85.81 210 MET A CA 1
ATOM 1608 C C . MET A 1 210 ? 2.331 19.389 -2.510 1.00 85.81 210 MET A C 1
ATOM 1610 O O . MET A 1 210 ? 2.134 20.571 -2.794 1.00 85.81 210 MET A O 1
ATOM 1614 N N . GLY A 1 211 ? 1.994 18.891 -1.321 1.00 83.44 211 GLY A N 1
ATOM 1615 C CA . GLY A 1 211 ? 1.436 19.724 -0.261 1.00 83.44 211 GLY A CA 1
ATOM 1616 C C . GLY A 1 211 ? 0.099 20.362 -0.651 1.00 83.44 211 GLY A C 1
ATOM 1617 O O . GLY A 1 211 ? -0.844 19.672 -1.023 1.00 83.44 211 GLY A O 1
ATOM 1618 N N . ASN A 1 212 ? 0.027 21.691 -0.565 1.00 83.38 212 ASN A N 1
ATOM 1619 C CA . ASN A 1 212 ? -1.162 22.462 -0.941 1.00 83.38 212 ASN A CA 1
ATOM 1620 C C . ASN A 1 212 ? -1.420 22.512 -2.455 1.00 83.38 212 ASN A C 1
ATOM 1622 O O . ASN A 1 212 ? -2.517 22.873 -2.865 1.00 83.38 212 ASN A O 1
ATOM 1626 N N . ASP A 1 213 ? -0.423 22.187 -3.274 1.00 86.19 213 ASP A N 1
ATOM 1627 C CA . ASP A 1 213 ? -0.535 22.298 -4.729 1.00 86.19 213 ASP A CA 1
ATOM 1628 C C . ASP A 1 213 ? -1.073 21.007 -5.366 1.00 86.19 213 ASP A C 1
ATOM 1630 O O . ASP A 1 213 ? -1.153 20.912 -6.593 1.00 86.19 213 ASP A O 1
ATOM 1634 N N . ILE A 1 214 ? -1.413 20.000 -4.547 1.00 87.94 214 ILE A N 1
ATOM 1635 C CA . ILE A 1 214 ? -1.995 18.732 -4.994 1.00 87.94 214 ILE A CA 1
ATOM 1636 C C . ILE A 1 214 ? -3.349 18.999 -5.656 1.00 87.94 214 ILE A C 1
ATOM 1638 O O . ILE A 1 214 ? -4.234 19.637 -5.091 1.00 87.94 214 ILE A O 1
ATOM 1642 N N . THR A 1 215 ? -3.519 18.457 -6.857 1.00 88.06 215 THR A N 1
ATOM 1643 C CA . THR A 1 215 ? -4.767 18.521 -7.624 1.00 88.06 215 THR A CA 1
ATOM 1644 C C . THR A 1 215 ? -5.100 17.141 -8.170 1.00 88.06 215 THR A C 1
ATOM 1646 O O . THR A 1 215 ? -4.246 16.258 -8.206 1.00 88.06 215 THR A O 1
ATOM 1649 N N . THR A 1 216 ? -6.324 16.955 -8.655 1.00 86.69 216 THR A N 1
ATOM 1650 C CA . THR A 1 216 ? -6.741 15.700 -9.304 1.00 86.69 216 THR A CA 1
ATOM 1651 C C . THR A 1 216 ? -5.884 15.330 -10.508 1.00 86.69 216 THR A C 1
ATOM 1653 O O . THR A 1 216 ? -5.610 14.155 -10.727 1.00 86.69 216 THR A O 1
ATOM 1656 N N . THR A 1 217 ? -5.448 16.316 -11.287 1.00 88.88 217 THR A N 1
ATOM 1657 C CA . THR A 1 217 ? -4.625 16.111 -12.487 1.00 88.88 217 THR A CA 1
ATOM 1658 C C . THR A 1 217 ? -3.131 16.032 -12.193 1.00 88.88 217 THR A C 1
ATOM 1660 O O . THR A 1 217 ? -2.350 15.750 -13.096 1.00 88.88 217 THR A O 1
ATOM 1663 N N . ASN A 1 218 ? -2.712 16.329 -10.961 1.00 88.00 218 ASN A N 1
ATOM 1664 C CA . ASN A 1 218 ? -1.310 16.300 -10.571 1.00 88.00 218 ASN A CA 1
ATOM 1665 C C . ASN A 1 218 ? -1.184 16.043 -9.067 1.00 88.00 218 ASN A C 1
ATOM 1667 O O . ASN A 1 218 ? -1.262 16.958 -8.240 1.00 88.00 218 ASN A O 1
ATOM 1671 N N . VAL A 1 219 ? -0.948 14.779 -8.736 1.00 88.31 219 VAL A N 1
ATOM 1672 C CA . VAL A 1 219 ? -0.503 14.333 -7.421 1.00 88.31 219 VAL A CA 1
ATOM 1673 C C . VAL A 1 219 ? 0.873 13.704 -7.584 1.00 88.31 219 VAL A C 1
ATOM 1675 O O . VAL A 1 219 ? 1.013 12.636 -8.170 1.00 88.31 219 VAL A O 1
ATOM 1678 N N . MET A 1 220 ? 1.915 14.404 -7.126 1.00 86.50 220 MET A N 1
ATOM 1679 C CA . MET A 1 220 ? 3.312 13.976 -7.287 1.00 86.50 220 MET A CA 1
ATOM 1680 C C . MET A 1 220 ? 3.699 13.668 -8.752 1.00 86.50 220 MET A C 1
ATOM 1682 O O . MET A 1 220 ? 4.528 12.801 -9.000 1.00 86.50 220 MET A O 1
ATOM 1686 N N . GLY A 1 221 ? 3.107 14.378 -9.721 1.00 86.62 221 GLY A N 1
ATOM 1687 C CA . GLY A 1 221 ? 3.342 14.174 -11.157 1.00 86.62 221 GLY A CA 1
ATOM 1688 C C . GLY A 1 221 ? 2.380 13.189 -11.832 1.00 86.62 221 GLY A C 1
ATOM 1689 O O . GLY A 1 221 ? 2.455 12.998 -13.042 1.00 86.62 221 GLY A O 1
ATOM 1690 N N . PHE A 1 222 ? 1.450 12.584 -11.086 1.00 87.75 222 PHE A N 1
ATOM 1691 C CA . PHE A 1 222 ? 0.465 11.649 -11.631 1.00 87.75 222 PHE A CA 1
ATOM 1692 C C . PHE A 1 222 ? -0.903 12.301 -11.845 1.00 87.75 222 PHE A C 1
ATOM 1694 O O . PHE A 1 222 ? -1.443 12.944 -10.945 1.00 87.75 222 PHE A O 1
ATOM 1701 N N . ASP A 1 223 ? -1.509 12.053 -13.008 1.00 89.00 223 ASP A N 1
ATOM 1702 C CA . ASP A 1 223 ? -2.900 12.423 -13.282 1.00 89.00 223 ASP A CA 1
ATOM 1703 C C . ASP A 1 223 ? -3.859 11.347 -12.758 1.00 89.00 223 ASP A C 1
ATOM 1705 O O . ASP A 1 223 ? -3.920 10.221 -13.266 1.00 89.00 223 ASP A O 1
ATOM 1709 N N . CYS A 1 224 ? -4.636 11.707 -11.742 1.00 89.94 224 CYS A N 1
ATOM 1710 C CA . CYS A 1 224 ? -5.609 10.853 -11.070 1.00 89.94 224 CYS A CA 1
ATOM 1711 C C . CYS A 1 224 ? -7.049 11.398 -11.187 1.00 89.94 224 CYS A C 1
ATOM 1713 O O . CYS A 1 224 ? -7.909 11.093 -10.358 1.00 89.94 224 CYS A O 1
ATOM 1715 N N . SER A 1 225 ? -7.321 12.219 -12.207 1.00 87.94 225 SER A N 1
ATOM 1716 C CA . SER A 1 225 ? -8.581 12.960 -12.352 1.00 87.94 225 SER A CA 1
ATOM 1717 C C . SER A 1 225 ? -9.786 12.102 -12.728 1.00 87.94 225 SER A C 1
ATOM 1719 O O . SER A 1 225 ? -10.922 12.444 -12.397 1.00 87.94 225 SER A O 1
ATOM 1721 N N . THR A 1 226 ? -9.561 10.962 -13.380 1.00 88.62 226 THR A N 1
ATOM 1722 C CA . THR A 1 226 ? -10.618 10.025 -13.780 1.00 88.62 226 THR A CA 1
ATOM 1723 C C . THR A 1 226 ? -10.240 8.591 -13.423 1.00 88.62 226 THR A C 1
ATOM 1725 O O . THR A 1 226 ? -9.102 8.292 -13.064 1.00 88.62 226 THR A O 1
ATOM 1728 N N . SER A 1 227 ? -11.189 7.661 -13.544 1.00 86.75 227 SER A N 1
ATOM 1729 C CA . SER A 1 227 ? -10.943 6.240 -13.283 1.00 86.75 227 SER A CA 1
ATOM 1730 C C . SER A 1 227 ? -9.975 5.579 -14.275 1.00 86.75 227 SER A C 1
ATOM 1732 O O . SER A 1 227 ? -9.487 4.488 -13.980 1.00 86.75 227 SER A O 1
ATOM 1734 N N . SER A 1 228 ? -9.729 6.204 -15.432 1.00 88.69 228 SER A N 1
ATOM 1735 C CA . SER A 1 228 ? -8.946 5.665 -16.553 1.00 88.69 228 SER A CA 1
ATOM 1736 C C . SER A 1 228 ? -7.650 6.426 -16.839 1.00 88.69 228 SER A C 1
ATOM 1738 O O . SER A 1 228 ? -6.923 6.038 -17.751 1.00 88.69 228 SER A O 1
ATOM 1740 N N . THR A 1 229 ? -7.344 7.499 -16.104 1.00 89.62 229 THR A N 1
ATOM 1741 C CA . THR A 1 229 ? -6.063 8.202 -16.262 1.00 89.62 229 THR A CA 1
ATOM 1742 C C . THR A 1 229 ? -4.890 7.317 -15.835 1.00 89.62 229 THR A C 1
ATOM 1744 O O . THR A 1 229 ? -5.034 6.385 -15.030 1.00 89.62 229 THR A O 1
ATOM 1747 N N . SER A 1 230 ? -3.710 7.585 -16.398 1.00 86.31 230 SER A N 1
ATOM 1748 C CA . SER A 1 230 ? -2.501 6.784 -16.166 1.00 86.31 230 SER A CA 1
ATOM 1749 C C . SER A 1 230 ? -2.152 6.681 -14.678 1.00 86.31 230 SER A C 1
ATOM 1751 O O . SER A 1 230 ? -1.877 5.584 -14.199 1.00 86.31 230 SER A O 1
ATOM 1753 N N . GLY A 1 231 ? -2.262 7.777 -13.921 1.00 89.00 231 GLY A N 1
ATOM 1754 C CA . GLY A 1 231 ? -2.032 7.788 -12.476 1.00 89.00 231 GLY A CA 1
ATOM 1755 C C . GLY A 1 231 ? -2.999 6.879 -11.719 1.00 89.00 231 GLY A C 1
ATOM 1756 O O . GLY A 1 231 ? -2.568 5.997 -10.977 1.00 89.00 231 GLY A O 1
ATOM 1757 N N . THR A 1 232 ? -4.307 7.008 -11.961 1.00 90.88 232 THR A N 1
ATOM 1758 C CA . THR A 1 232 ? -5.315 6.169 -11.289 1.00 90.88 232 THR A CA 1
ATOM 1759 C C . THR A 1 232 ? -5.122 4.685 -11.592 1.00 90.88 232 THR A C 1
ATOM 1761 O O . THR A 1 232 ? -5.195 3.850 -10.689 1.00 90.88 232 THR A O 1
ATOM 1764 N N . THR A 1 233 ? -4.865 4.333 -12.853 1.00 90.69 233 THR A N 1
ATOM 1765 C CA . THR A 1 233 ? -4.627 2.934 -13.245 1.00 90.69 233 THR A CA 1
ATOM 1766 C C . THR A 1 233 ? -3.337 2.380 -12.636 1.00 90.69 233 THR A C 1
ATOM 1768 O O . THR A 1 233 ? -3.333 1.239 -12.171 1.00 90.69 233 THR A O 1
ATOM 1771 N N . LEU A 1 234 ? -2.278 3.193 -12.546 1.00 89.75 234 LEU A N 1
ATOM 1772 C CA . LEU A 1 234 ? -1.023 2.832 -11.890 1.00 89.75 234 LEU A CA 1
ATOM 1773 C C . LEU A 1 234 ? -1.221 2.568 -10.393 1.00 89.75 234 LEU A C 1
ATOM 1775 O O . LEU A 1 234 ? -0.810 1.512 -9.915 1.00 89.75 234 LEU A O 1
ATOM 1779 N N . TYR A 1 235 ? -1.892 3.472 -9.672 1.00 92.19 235 TYR A N 1
ATOM 1780 C CA . TYR A 1 235 ? -2.190 3.290 -8.248 1.00 92.19 235 TYR A CA 1
ATOM 1781 C C . TYR A 1 235 ? -3.053 2.053 -8.002 1.00 92.19 235 TYR A C 1
ATOM 1783 O O . TYR A 1 235 ? -2.741 1.254 -7.121 1.00 92.19 235 TYR A O 1
ATOM 1791 N N . LYS A 1 236 ? -4.103 1.838 -8.804 1.00 92.75 236 LYS A N 1
ATOM 1792 C CA . LYS A 1 236 ? -4.937 0.631 -8.699 1.00 92.75 236 LYS A CA 1
ATOM 1793 C C . LYS A 1 236 ? -4.126 -0.638 -8.937 1.00 92.75 236 LYS A C 1
ATOM 1795 O O . LYS A 1 236 ? -4.256 -1.583 -8.165 1.00 92.75 236 LYS A O 1
ATOM 1800 N N . ARG A 1 237 ? -3.254 -0.649 -9.950 1.00 91.00 237 ARG A N 1
ATOM 1801 C CA . ARG A 1 237 ? -2.347 -1.774 -10.216 1.00 91.00 237 ARG A CA 1
ATOM 1802 C C . ARG A 1 237 ? -1.376 -2.004 -9.056 1.00 91.00 237 ARG A C 1
ATOM 1804 O O . ARG A 1 237 ? -1.174 -3.150 -8.678 1.00 91.00 237 ARG A O 1
ATOM 1811 N N . ALA A 1 238 ? -0.823 -0.946 -8.462 1.00 91.06 238 ALA A N 1
ATOM 1812 C CA . ALA A 1 238 ? 0.072 -1.047 -7.309 1.00 91.06 238 ALA A CA 1
ATOM 1813 C C . ALA A 1 238 ? -0.638 -1.610 -6.065 1.00 91.06 238 ALA A C 1
ATOM 1815 O O . ALA A 1 238 ? -0.118 -2.511 -5.412 1.00 91.06 238 ALA A O 1
ATOM 1816 N N . ILE A 1 239 ? -1.860 -1.149 -5.773 1.00 94.00 239 ILE A N 1
ATOM 1817 C CA . ILE A 1 239 ? -2.692 -1.703 -4.691 1.00 94.00 239 ILE A CA 1
ATOM 1818 C C . ILE A 1 239 ? -3.027 -3.173 -4.983 1.00 94.00 239 ILE A C 1
ATOM 1820 O O . ILE A 1 239 ? -2.939 -4.024 -4.098 1.00 94.00 239 ILE A O 1
ATOM 1824 N N . ASN A 1 240 ? -3.369 -3.494 -6.233 1.00 92.62 240 ASN A N 1
ATOM 1825 C CA . ASN A 1 240 ? -3.691 -4.859 -6.637 1.00 92.62 240 ASN A CA 1
ATOM 1826 C C . ASN A 1 240 ? -2.481 -5.794 -6.590 1.00 92.62 240 ASN A C 1
ATOM 1828 O O . ASN A 1 240 ? -2.678 -6.972 -6.314 1.00 92.62 240 ASN A O 1
ATOM 1832 N N . ALA A 1 241 ? -1.262 -5.286 -6.792 1.00 90.31 241 ALA A N 1
ATOM 1833 C CA . ALA A 1 241 ? -0.031 -6.065 -6.669 1.00 90.31 241 ALA A CA 1
ATOM 1834 C C . ALA A 1 241 ? 0.135 -6.629 -5.258 1.00 90.31 241 ALA A C 1
ATOM 1836 O O . ALA A 1 241 ? 0.447 -7.802 -5.099 1.00 90.31 241 ALA A O 1
ATOM 1837 N N . VAL A 1 242 ? -0.131 -5.812 -4.235 1.00 91.31 242 VAL A N 1
ATOM 1838 C CA . VAL A 1 242 ? -0.078 -6.288 -2.850 1.00 91.31 242 VAL A CA 1
ATOM 1839 C C . VAL A 1 242 ? -1.359 -6.992 -2.441 1.00 91.31 242 VAL A C 1
ATOM 1841 O O . VAL A 1 242 ? -1.305 -7.786 -1.524 1.00 91.31 242 VAL A O 1
ATOM 1844 N N . SER A 1 243 ? -2.499 -6.764 -3.105 1.00 89.94 243 SER A N 1
ATOM 1845 C CA . SER A 1 243 ? -3.565 -7.739 -3.432 1.00 89.94 243 SER A CA 1
ATOM 1846 C C . SER A 1 243 ? -3.804 -8.984 -2.569 1.00 89.94 243 SER A C 1
ATOM 1848 O O . SER A 1 243 ? -4.783 -9.120 -1.832 1.00 89.94 243 SER A O 1
ATOM 1850 N N . ASN A 1 244 ? -2.882 -9.922 -2.733 1.00 88.75 244 ASN A N 1
ATOM 1851 C CA . ASN A 1 244 ? -2.996 -11.279 -2.248 1.00 88.75 244 ASN A CA 1
ATOM 1852 C C . ASN A 1 244 ? -2.341 -11.429 -0.859 1.00 88.75 244 ASN A C 1
ATOM 1854 O O . ASN A 1 244 ? -1.121 -11.276 -0.758 1.00 88.75 244 ASN A O 1
ATOM 1858 N N . PRO A 1 245 ? -3.101 -11.750 0.207 1.00 88.25 245 PRO A N 1
ATOM 1859 C CA . PRO A 1 245 ? -2.548 -11.946 1.550 1.00 88.25 245 PRO A CA 1
ATOM 1860 C C . PRO A 1 245 ? -1.736 -13.242 1.694 1.00 88.25 245 PRO A C 1
ATOM 1862 O O . PRO A 1 245 ? -1.023 -13.416 2.679 1.00 88.25 245 PRO A O 1
ATOM 1865 N N . GLU A 1 246 ? -1.832 -14.178 0.744 1.00 85.00 246 GLU A N 1
ATOM 1866 C CA . GLU A 1 246 ? -0.990 -15.380 0.755 1.00 85.00 246 GLU A CA 1
ATOM 1867 C C . GLU A 1 246 ? 0.447 -15.096 0.326 1.00 85.00 246 GLU A C 1
ATOM 1869 O O . GLU A 1 246 ? 1.357 -15.804 0.752 1.00 85.00 246 GLU A O 1
ATOM 1874 N N . GLU A 1 247 ? 0.636 -14.062 -0.489 1.00 85.50 247 GLU A N 1
ATOM 1875 C CA . GLU A 1 247 ? 1.935 -13.694 -1.037 1.00 85.50 247 GLU A CA 1
ATOM 1876 C C . GLU A 1 247 ? 2.579 -12.534 -0.277 1.00 85.50 247 GLU A C 1
ATOM 1878 O O . GLU A 1 247 ? 3.766 -12.585 0.045 1.00 85.50 247 GLU A O 1
ATOM 1883 N N . PHE A 1 248 ? 1.792 -11.507 0.053 1.00 88.88 248 PHE A N 1
ATOM 1884 C CA . PHE A 1 248 ? 2.280 -10.315 0.737 1.00 88.88 248 PHE A CA 1
ATOM 1885 C C . PHE A 1 248 ? 1.632 -10.172 2.110 1.00 88.88 248 PHE A C 1
ATOM 1887 O O . PHE A 1 248 ? 0.437 -9.890 2.226 1.00 88.88 248 PHE A O 1
ATOM 1894 N N . ASP A 1 249 ? 2.456 -10.299 3.150 1.00 90.88 249 ASP A N 1
ATOM 1895 C CA . ASP A 1 249 ? 2.055 -10.006 4.521 1.00 90.88 249 ASP A CA 1
ATOM 1896 C C . ASP A 1 249 ? 2.234 -8.511 4.818 1.00 90.88 249 ASP A C 1
ATOM 1898 O O . ASP A 1 249 ? 3.350 -8.013 4.977 1.00 90.88 249 ASP A O 1
ATOM 1902 N N . ILE A 1 250 ? 1.115 -7.787 4.888 1.00 92.88 250 ILE A N 1
ATOM 1903 C CA . ILE A 1 250 ? 1.073 -6.371 5.265 1.00 92.88 250 ILE A CA 1
ATOM 1904 C C . ILE A 1 250 ? 0.111 -6.168 6.434 1.00 92.88 250 ILE A C 1
ATOM 1906 O O . ILE A 1 250 ? -0.947 -6.787 6.505 1.00 92.88 250 ILE A O 1
ATOM 1910 N N . ASN A 1 251 ? 0.453 -5.292 7.377 1.00 91.88 251 ASN A N 1
ATOM 1911 C CA . ASN A 1 251 ? -0.423 -4.942 8.505 1.00 91.88 251 ASN A CA 1
ATOM 1912 C C . ASN A 1 251 ? -1.166 -3.615 8.290 1.00 91.88 251 ASN A C 1
ATOM 1914 O O . ASN A 1 251 ? -2.216 -3.382 8.892 1.00 91.88 251 ASN A O 1
ATOM 1918 N N . MET A 1 252 ? -0.638 -2.753 7.424 1.00 93.19 252 MET A N 1
ATOM 1919 C CA . MET A 1 252 ? -1.108 -1.394 7.235 1.00 93.19 252 MET A CA 1
ATOM 1920 C C . MET A 1 252 ? -0.943 -0.957 5.787 1.00 93.19 252 MET A C 1
ATOM 1922 O O . MET A 1 252 ? 0.054 -1.275 5.143 1.00 93.19 252 MET A O 1
ATOM 1926 N N . LEU A 1 253 ? -1.913 -0.185 5.308 1.00 95.69 253 LEU A N 1
ATOM 1927 C CA . LEU A 1 253 ? -1.837 0.541 4.050 1.00 95.69 253 LEU A CA 1
ATOM 1928 C C . LEU A 1 253 ? -1.803 2.042 4.352 1.00 95.69 253 LEU A C 1
ATOM 1930 O O . LEU A 1 253 ? -2.575 2.537 5.175 1.00 95.69 253 LEU A O 1
ATOM 1934 N N . VAL A 1 254 ? -0.919 2.761 3.668 1.00 95.19 254 VAL A N 1
ATOM 1935 C CA . VAL A 1 254 ? -0.867 4.226 3.628 1.00 95.19 254 VAL A CA 1
ATOM 1936 C C . VAL A 1 254 ? -0.663 4.642 2.180 1.00 95.19 254 VAL A C 1
ATOM 1938 O O . VAL A 1 254 ? 0.121 4.021 1.465 1.00 95.19 254 VAL A O 1
ATOM 1941 N N . ILE A 1 255 ? -1.366 5.684 1.740 1.00 93.94 255 ILE A N 1
ATOM 1942 C CA . ILE A 1 255 ? -1.196 6.238 0.391 1.00 93.94 255 ILE A CA 1
ATOM 1943 C C . ILE A 1 255 ? -1.098 7.764 0.510 1.00 93.94 255 ILE A C 1
ATOM 1945 O O . ILE A 1 255 ? -2.079 8.465 0.252 1.00 93.94 255 ILE A O 1
ATOM 1949 N N . PRO A 1 256 ? 0.055 8.291 0.965 1.00 91.69 256 PRO A N 1
ATOM 1950 C CA . PRO A 1 256 ? 0.190 9.711 1.253 1.00 91.69 256 PRO A CA 1
ATOM 1951 C C . PRO A 1 256 ? -0.096 10.588 0.035 1.00 91.69 256 PRO A C 1
ATOM 1953 O O . PRO A 1 256 ? 0.405 10.335 -1.058 1.00 91.69 256 PRO A O 1
ATOM 1956 N N . GLY A 1 257 ? -0.897 11.634 0.227 1.00 88.19 257 GLY A N 1
ATOM 1957 C CA . GLY A 1 257 ? -1.231 12.611 -0.820 1.00 88.19 257 GLY A CA 1
ATOM 1958 C C . GLY A 1 257 ? -2.421 12.214 -1.698 1.00 88.19 257 GLY A C 1
ATOM 1959 O O . GLY A 1 257 ? -3.009 13.075 -2.353 1.00 88.19 257 GLY A O 1
ATOM 1960 N N . ILE A 1 258 ? -2.851 10.951 -1.645 1.00 92.31 258 ILE A N 1
ATOM 1961 C CA . ILE A 1 258 ? -4.099 10.490 -2.257 1.00 92.31 258 ILE A CA 1
ATOM 1962 C C . ILE A 1 258 ? -5.254 10.787 -1.296 1.00 92.31 258 ILE A C 1
ATOM 1964 O O . ILE A 1 258 ? -5.603 10.004 -0.417 1.00 92.31 258 ILE A O 1
ATOM 1968 N N . ILE A 1 259 ? -5.813 11.983 -1.463 1.00 90.00 259 ILE A N 1
ATOM 1969 C CA . ILE A 1 259 ? -6.868 12.552 -0.617 1.00 90.00 259 ILE A CA 1
ATOM 1970 C C . ILE A 1 259 ? -8.263 12.054 -1.026 1.00 90.00 259 ILE A C 1
ATOM 1972 O O . ILE A 1 259 ? -8.640 12.166 -2.192 1.00 90.00 259 ILE A O 1
ATOM 1976 N N . HIS A 1 260 ? -9.053 11.575 -0.065 1.00 88.94 260 HIS A N 1
ATOM 1977 C CA . HIS A 1 260 ? -10.491 11.325 -0.207 1.00 88.94 260 HIS A CA 1
ATOM 1978 C C . HIS A 1 260 ? -11.290 12.555 0.245 1.00 88.94 260 HIS A C 1
ATOM 1980 O O . HIS A 1 260 ? -11.000 13.068 1.313 1.00 88.94 260 HIS A O 1
ATOM 1986 N N . SER A 1 261 ? -12.312 13.012 -0.484 1.00 81.88 261 SER A N 1
ATOM 1987 C CA . SER A 1 261 ? -13.276 14.003 0.042 1.00 81.88 261 SER A CA 1
ATOM 1988 C C . SER A 1 261 ? -14.577 14.034 -0.773 1.00 81.88 261 SER A C 1
ATOM 1990 O O . SER A 1 261 ? -14.577 13.763 -1.977 1.00 81.88 261 SER A O 1
ATOM 1992 N N . LYS A 1 262 ? -15.693 14.356 -0.103 1.00 72.50 262 LYS A N 1
ATOM 1993 C CA . LYS A 1 262 ? -17.055 14.454 -0.658 1.00 72.50 262 LYS A CA 1
ATOM 1994 C C . LYS A 1 262 ? -17.239 15.620 -1.636 1.00 72.50 262 LYS A C 1
ATOM 1996 O O . LYS A 1 262 ? -17.990 15.475 -2.599 1.00 72.50 262 LYS A O 1
ATOM 2001 N N . ASP A 1 263 ? -16.575 16.754 -1.404 1.00 57.50 263 ASP A N 1
ATOM 2002 C CA . ASP A 1 263 ? -16.751 17.958 -2.227 1.00 57.50 263 ASP A CA 1
ATOM 2003 C C . ASP A 1 263 ? -15.744 17.952 -3.386 1.00 57.50 263 ASP A C 1
ATOM 2005 O O . ASP A 1 263 ? -14.557 18.235 -3.236 1.00 57.50 263 ASP A O 1
ATOM 2009 N N . GLY A 1 264 ? -16.238 17.553 -4.560 1.00 53.62 264 GLY A N 1
ATOM 2010 C CA . GLY A 1 264 ? -15.448 17.310 -5.761 1.00 53.62 264 GLY A CA 1
ATOM 2011 C C . GLY A 1 264 ? -14.783 18.557 -6.352 1.00 53.62 264 GLY A C 1
ATOM 2012 O O . GLY A 1 264 ? -15.435 19.545 -6.685 1.00 53.62 264 GLY A O 1
ATOM 2013 N N . SER A 1 265 ? -13.467 18.462 -6.539 1.00 50.56 265 SER A N 1
ATOM 2014 C CA . SER A 1 265 ? -12.706 18.971 -7.705 1.00 50.56 265 SER A CA 1
ATOM 2015 C C . SER A 1 265 ? -11.220 18.581 -7.613 1.00 50.56 265 SER A C 1
ATOM 2017 O O . SER A 1 265 ? -10.563 18.445 -8.642 1.00 50.56 265 SER A O 1
ATOM 2019 N 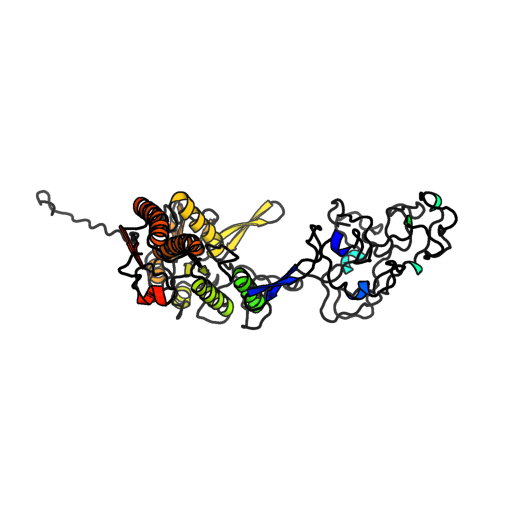N . ASN A 1 266 ? -10.722 18.276 -6.405 1.00 61.66 266 ASN A N 1
ATOM 2020 C CA . ASN A 1 266 ? -9.330 17.892 -6.126 1.00 61.66 266 ASN A CA 1
ATOM 2021 C C . ASN A 1 266 ? -9.216 16.609 -5.266 1.00 61.66 266 ASN A C 1
ATOM 2023 O O . ASN A 1 266 ? -8.410 16.552 -4.340 1.00 61.66 266 ASN A O 1
ATOM 2027 N N . CYS A 1 267 ? -10.036 15.585 -5.541 1.00 76.31 267 CYS A N 1
ATOM 2028 C CA . CYS A 1 267 ? -10.110 14.364 -4.728 1.00 76.31 267 CYS A CA 1
ATOM 2029 C C . CYS A 1 267 ? -9.825 13.096 -5.546 1.00 76.31 267 CYS A C 1
ATOM 2031 O O . CYS A 1 267 ? -10.272 12.956 -6.683 1.00 76.31 267 CYS A O 1
ATOM 2033 N N . HIS A 1 268 ? -9.141 12.135 -4.933 1.00 89.81 268 HIS A N 1
ATOM 2034 C CA . HIS A 1 268 ? -8.681 10.884 -5.537 1.00 89.81 268 HIS A CA 1
ATOM 2035 C C . HIS A 1 268 ? -9.551 9.682 -5.132 1.00 89.81 268 HIS A C 1
ATOM 2037 O O . HIS A 1 268 ? -9.045 8.578 -4.916 1.00 89.81 268 HIS A O 1
ATOM 2043 N N . ASN A 1 269 ? -10.867 9.890 -5.019 1.00 89.50 269 ASN A N 1
ATOM 2044 C CA . ASN A 1 269 ? -11.807 8.910 -4.456 1.00 89.50 269 ASN A CA 1
ATOM 2045 C C . ASN A 1 269 ? -11.750 7.555 -5.181 1.00 89.50 269 ASN A C 1
ATOM 2047 O O . ASN A 1 269 ? -11.745 6.512 -4.544 1.00 89.50 269 ASN A O 1
ATOM 2051 N N . ASN A 1 270 ? -11.547 7.557 -6.504 1.00 90.25 270 ASN A N 1
ATOM 2052 C CA . ASN A 1 270 ? -11.365 6.333 -7.298 1.00 90.25 270 ASN A CA 1
ATOM 2053 C C . ASN A 1 270 ? -10.249 5.404 -6.784 1.00 90.25 270 ASN A C 1
ATOM 2055 O O . ASN A 1 270 ? -10.297 4.200 -7.040 1.00 90.25 270 ASN A O 1
ATOM 2059 N N . ILE A 1 271 ? -9.218 5.962 -6.144 1.00 93.44 271 ILE A N 1
ATOM 2060 C CA . ILE A 1 271 ? -8.083 5.219 -5.591 1.00 93.44 271 ILE A CA 1
ATOM 2061 C C . ILE A 1 271 ? -8.365 4.844 -4.138 1.00 93.44 271 ILE A C 1
ATOM 2063 O O . ILE A 1 271 ? -8.128 3.700 -3.761 1.00 93.44 271 ILE A O 1
ATOM 2067 N N . THR A 1 272 ? -8.887 5.768 -3.329 1.00 93.31 272 THR A N 1
ATOM 2068 C CA . THR A 1 272 ? -9.166 5.501 -1.909 1.00 93.31 272 THR A CA 1
ATOM 2069 C C . THR A 1 272 ? -10.314 4.509 -1.720 1.00 93.31 272 THR A C 1
ATOM 2071 O O . THR A 1 272 ? -10.184 3.605 -0.902 1.00 93.31 272 THR A O 1
ATOM 2074 N N . ASP A 1 273 ? -11.370 4.572 -2.533 1.00 92.81 273 ASP A N 1
ATOM 2075 C CA . ASP A 1 273 ? -12.472 3.598 -2.526 1.00 92.81 273 ASP A CA 1
ATOM 2076 C C . ASP A 1 273 ? -11.985 2.203 -2.948 1.00 92.81 273 ASP A C 1
ATOM 2078 O O . ASP A 1 273 ? -12.365 1.181 -2.367 1.00 92.81 273 ASP A O 1
ATOM 2082 N N . HIS A 1 274 ? -11.080 2.153 -3.932 1.00 94.38 274 HIS A N 1
ATOM 2083 C CA . HIS A 1 274 ? -10.431 0.911 -4.357 1.00 94.38 274 HIS A CA 1
ATOM 2084 C C . HIS A 1 274 ? -9.525 0.349 -3.257 1.00 94.38 274 HIS A C 1
ATOM 2086 O O . HIS A 1 274 ? -9.550 -0.850 -2.995 1.00 94.38 274 HIS A O 1
ATOM 2092 N N . ALA A 1 275 ? -8.764 1.207 -2.572 1.00 95.81 275 ALA A N 1
ATOM 2093 C CA . ALA A 1 275 ? -7.948 0.825 -1.425 1.00 95.81 275 ALA A CA 1
ATOM 2094 C C . ALA A 1 275 ? -8.807 0.265 -0.281 1.00 95.81 275 ALA A C 1
ATOM 2096 O O . ALA A 1 275 ? -8.483 -0.802 0.233 1.00 95.81 275 ALA A O 1
ATOM 2097 N N . ILE A 1 276 ? -9.921 0.921 0.069 1.00 95.38 276 ILE A N 1
ATOM 2098 C CA . ILE A 1 276 ? -10.874 0.432 1.079 1.00 95.38 276 ILE A CA 1
ATOM 2099 C C . ILE A 1 276 ? -11.380 -0.956 0.689 1.00 95.38 276 ILE A C 1
ATOM 2101 O O . ILE A 1 276 ? -11.211 -1.895 1.462 1.00 95.38 276 ILE A O 1
ATOM 2105 N N . THR A 1 277 ? -11.900 -1.104 -0.533 1.00 95.31 277 THR A N 1
ATOM 2106 C CA . THR A 1 277 ? -12.422 -2.385 -1.037 1.00 95.31 277 THR A CA 1
ATOM 2107 C C . THR A 1 277 ? -11.372 -3.488 -0.918 1.00 95.31 277 THR A C 1
ATOM 2109 O O . THR A 1 277 ? -11.643 -4.566 -0.393 1.00 95.31 277 THR A O 1
ATOM 2112 N N . LYS A 1 278 ? -10.135 -3.211 -1.348 1.00 94.38 278 LYS A N 1
ATOM 2113 C CA . LYS A 1 278 ? -9.058 -4.200 -1.303 1.00 94.38 278 LYS A CA 1
ATOM 2114 C C . LYS A 1 278 ? -8.684 -4.564 0.123 1.00 94.38 278 LYS A C 1
ATOM 2116 O O . LYS A 1 278 ? -8.539 -5.744 0.399 1.00 94.38 278 LYS A O 1
ATOM 2121 N N . VAL A 1 279 ? -8.564 -3.599 1.031 1.00 95.19 279 VAL A N 1
ATOM 2122 C CA . VAL A 1 279 ? -8.261 -3.862 2.448 1.00 95.19 279 VAL A CA 1
ATOM 2123 C C . VAL A 1 279 ? -9.378 -4.669 3.125 1.00 95.19 279 VAL A C 1
ATOM 2125 O O . VAL A 1 279 ? -9.089 -5.566 3.920 1.00 95.19 279 VAL A O 1
ATOM 2128 N N . GLU A 1 280 ? -10.640 -4.416 2.781 1.00 95.00 280 GLU A N 1
ATOM 2129 C CA . GLU A 1 280 ? -11.786 -5.183 3.279 1.00 95.00 280 GLU A CA 1
ATOM 2130 C C . GLU A 1 280 ? -11.788 -6.636 2.795 1.00 95.00 280 GLU A C 1
ATOM 2132 O O . GLU A 1 280 ? -12.017 -7.538 3.604 1.00 95.00 280 GLU A O 1
ATOM 2137 N N . GLU A 1 281 ? -11.499 -6.864 1.508 1.00 93.94 281 GLU A N 1
ATOM 2138 C CA . GLU A 1 281 ? -11.462 -8.193 0.884 1.00 93.94 281 GLU A CA 1
ATOM 2139 C C . GLU A 1 281 ? -10.412 -9.108 1.525 1.00 93.94 281 GLU A C 1
ATOM 2141 O O . GLU A 1 281 ? -10.706 -10.256 1.856 1.00 93.94 281 GLU A O 1
ATOM 2146 N N . ARG A 1 282 ? -9.192 -8.603 1.737 1.00 92.12 282 ARG A N 1
ATOM 2147 C CA . ARG A 1 282 ? -8.114 -9.382 2.377 1.00 92.12 282 ARG A CA 1
ATOM 2148 C C . ARG A 1 282 ? -8.226 -9.464 3.899 1.00 92.12 282 ARG A C 1
ATOM 2150 O O . ARG A 1 282 ? -7.737 -10.422 4.491 1.00 92.12 282 ARG A O 1
ATOM 2157 N N . ALA A 1 283 ? -8.916 -8.517 4.535 1.00 93.12 283 ALA A N 1
ATOM 2158 C CA . ALA A 1 283 ? -9.283 -8.538 5.952 1.00 93.12 283 ALA A CA 1
ATOM 2159 C C . ALA A 1 283 ? -8.119 -8.647 6.970 1.00 93.12 283 ALA A C 1
ATOM 2161 O O . ALA A 1 283 ? -8.373 -8.872 8.161 1.00 93.12 283 ALA A O 1
ATOM 2162 N N . ASP A 1 284 ? -6.872 -8.457 6.529 1.00 94.00 284 ASP A N 1
ATOM 2163 C CA . ASP A 1 284 ? -5.635 -8.685 7.285 1.00 94.00 284 ASP A CA 1
ATOM 2164 C C . ASP A 1 284 ? -4.747 -7.433 7.436 1.00 94.00 284 ASP A C 1
ATOM 2166 O O . ASP A 1 284 ? -3.664 -7.500 8.023 1.00 94.00 284 ASP A O 1
ATOM 2170 N N . CYS A 1 285 ? -5.214 -6.277 6.965 1.00 94.56 285 CYS A N 1
ATOM 2171 C CA . CYS A 1 285 ? -4.537 -4.997 7.136 1.00 94.56 285 CYS A CA 1
ATOM 2172 C C . CYS A 1 285 ? -5.519 -3.861 7.458 1.00 94.56 285 CYS A C 1
ATOM 2174 O O . CYS A 1 285 ? -6.739 -4.034 7.420 1.00 94.56 285 CYS A O 1
ATOM 2176 N N . PHE A 1 286 ? -4.983 -2.707 7.856 1.00 96.88 286 PHE A N 1
ATOM 2177 C CA . PHE A 1 286 ? -5.754 -1.514 8.210 1.00 96.88 286 PHE A CA 1
ATOM 2178 C C . PHE A 1 286 ? -5.298 -0.309 7.380 1.00 96.88 286 PHE A C 1
ATOM 2180 O O . PHE A 1 286 ? -4.098 -0.091 7.218 1.00 96.88 286 PHE A O 1
ATOM 2187 N N . TYR A 1 287 ? -6.231 0.488 6.863 1.00 97.31 287 TYR A N 1
ATOM 2188 C CA . TYR A 1 287 ? -5.931 1.629 5.999 1.00 97.31 287 TYR A CA 1
ATOM 2189 C C . TYR A 1 287 ? -5.959 2.952 6.773 1.00 97.31 287 TYR A C 1
ATOM 2191 O O . TYR A 1 287 ? -6.983 3.347 7.330 1.00 97.31 287 TYR A O 1
ATOM 2199 N N . ILE A 1 288 ? -4.842 3.679 6.783 1.00 96.81 288 ILE A N 1
ATOM 2200 C CA . ILE A 1 288 ? -4.834 5.080 7.216 1.00 96.81 288 ILE A CA 1
ATOM 2201 C C . ILE A 1 288 ? -5.062 5.941 5.975 1.00 96.81 288 ILE A C 1
ATOM 2203 O O . ILE A 1 288 ? -4.173 6.102 5.137 1.00 96.81 288 ILE A O 1
ATOM 2207 N N . MET A 1 289 ? -6.280 6.460 5.862 1.00 94.81 289 MET A N 1
ATOM 2208 C CA . MET A 1 289 ? -6.740 7.248 4.727 1.00 94.81 289 MET A CA 1
ATOM 2209 C C . MET A 1 289 ? -6.541 8.739 5.001 1.00 94.81 289 MET A C 1
ATOM 2211 O O . MET A 1 289 ? -6.916 9.234 6.065 1.00 94.81 289 MET A O 1
ATOM 2215 N N . ASP A 1 290 ? -6.024 9.474 4.021 1.00 92.06 290 ASP A N 1
ATOM 2216 C CA . ASP A 1 290 ? -6.006 10.935 4.067 1.00 92.06 290 ASP A CA 1
ATOM 2217 C C . ASP A 1 290 ? -7.341 11.477 3.542 1.00 92.06 290 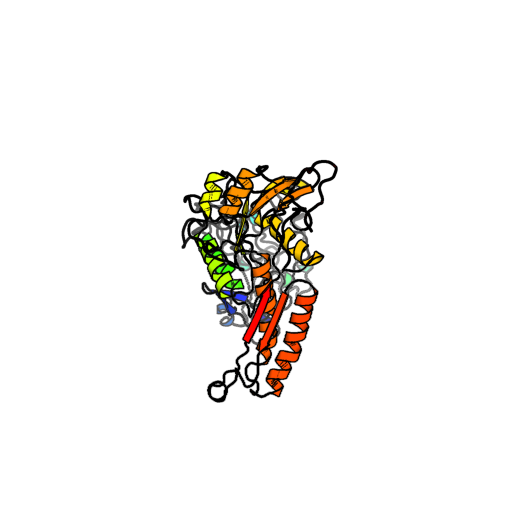ASP A C 1
ATOM 2219 O O . ASP A 1 290 ? -7.721 11.215 2.404 1.00 92.06 290 ASP A O 1
ATOM 2223 N N . GLY A 1 291 ? -8.083 12.207 4.381 1.00 85.94 291 GLY A N 1
ATOM 2224 C CA . GLY A 1 291 ? -9.463 12.620 4.082 1.00 85.94 291 GLY A CA 1
ATOM 2225 C C . GLY A 1 291 ? -9.673 14.090 3.711 1.00 85.94 291 GLY A C 1
ATOM 2226 O O . GLY A 1 291 ? -10.821 14.512 3.619 1.00 85.94 291 GLY A O 1
ATOM 2227 N N . PHE A 1 292 ? -8.612 14.900 3.597 1.00 87.19 292 PHE A N 1
ATOM 2228 C CA . PHE A 1 292 ? -8.756 16.363 3.528 1.00 87.19 292 PHE A CA 1
ATOM 2229 C C . PHE A 1 292 ? -7.652 17.011 2.699 1.00 87.19 292 PHE A C 1
ATOM 2231 O O . PHE A 1 292 ? -6.493 16.596 2.777 1.00 87.19 292 PHE A O 1
ATOM 2238 N N . HIS A 1 293 ? -7.984 18.066 1.961 1.00 87.00 293 HIS A N 1
ATOM 2239 C CA . HIS A 1 293 ? -7.000 18.936 1.328 1.00 87.00 293 HIS A CA 1
ATOM 2240 C C . HIS A 1 293 ? -6.321 19.826 2.374 1.00 87.00 293 HIS A C 1
ATOM 2242 O O . HIS A 1 293 ? -6.878 20.094 3.441 1.00 87.00 293 HIS A O 1
ATOM 2248 N N . TRP A 1 294 ? -5.120 20.332 2.068 1.00 87.62 294 TRP A N 1
ATOM 2249 C CA . TRP A 1 294 ? -4.411 21.241 2.971 1.00 87.62 294 TRP A CA 1
ATOM 2250 C C . TRP A 1 294 ? -5.312 22.398 3.396 1.00 87.62 294 TRP A C 1
ATOM 2252 O O . TRP A 1 294 ? -5.392 22.708 4.580 1.00 87.62 294 TRP A O 1
ATOM 2262 N N . ALA A 1 295 ? -5.980 23.039 2.437 1.00 87.12 295 ALA A N 1
ATOM 2263 C CA . ALA A 1 295 ? -6.793 24.240 2.623 1.00 87.12 295 ALA A CA 1
ATOM 2264 C C . ALA A 1 295 ? -8.156 24.017 3.308 1.00 87.12 295 ALA A C 1
ATOM 2266 O O . ALA A 1 295 ? -8.797 25.012 3.647 1.00 87.12 295 ALA A O 1
ATOM 2267 N N . ASP A 1 296 ? -8.575 22.771 3.544 1.00 87.19 296 ASP A N 1
ATOM 2268 C CA . ASP A 1 296 ? -9.913 22.486 4.064 1.00 87.19 296 ASP A CA 1
ATOM 2269 C C . ASP A 1 296 ? -10.129 23.080 5.458 1.00 87.19 296 ASP A C 1
ATOM 2271 O O . ASP A 1 296 ? -9.266 23.043 6.342 1.00 87.19 296 ASP A O 1
ATOM 2275 N N . THR A 1 297 ? -11.318 23.643 5.647 1.00 89.44 297 THR A N 1
ATOM 2276 C CA . THR A 1 297 ? -11.813 24.100 6.944 1.00 89.44 297 THR A CA 1
ATOM 2277 C C . THR A 1 297 ? -12.399 22.937 7.739 1.00 89.44 297 THR A C 1
ATOM 2279 O O . THR A 1 297 ? -12.778 21.903 7.194 1.00 89.44 297 THR A O 1
ATOM 2282 N N . ILE A 1 298 ? -12.586 23.137 9.044 1.00 89.38 298 ILE A N 1
ATOM 2283 C CA . ILE A 1 298 ? -13.191 22.134 9.936 1.00 89.38 298 ILE A CA 1
ATOM 2284 C C . ILE A 1 298 ? -14.606 21.750 9.475 1.00 89.38 298 ILE A C 1
ATOM 2286 O O . ILE A 1 298 ? -15.010 20.600 9.614 1.00 89.38 298 ILE A O 1
ATOM 2290 N N . SER A 1 299 ? -15.370 22.691 8.907 1.00 88.19 299 SER A N 1
ATOM 2291 C CA . SER A 1 299 ? -16.720 22.397 8.411 1.00 88.19 299 SER A CA 1
ATOM 2292 C C . SER A 1 299 ? -16.714 21.554 7.135 1.00 88.19 299 SER A C 1
ATOM 2294 O O . SER A 1 299 ? -17.581 20.695 6.980 1.00 88.19 299 SER A O 1
ATOM 2296 N N . GLN A 1 300 ? -15.744 21.787 6.245 1.00 88.31 300 GLN A N 1
ATOM 2297 C CA . GLN A 1 300 ? -15.543 20.960 5.053 1.00 88.31 300 GLN A CA 1
ATOM 2298 C C . GLN A 1 300 ? -15.068 19.566 5.456 1.00 88.31 300 GLN A C 1
ATOM 2300 O O . GLN A 1 300 ? -15.666 18.582 5.034 1.00 88.31 300 GLN A O 1
ATOM 2305 N N . ALA A 1 301 ? -14.091 19.483 6.366 1.00 86.62 301 ALA A N 1
ATOM 2306 C CA . ALA A 1 301 ? -13.611 18.218 6.908 1.00 86.62 301 ALA A CA 1
ATOM 2307 C C . ALA A 1 301 ? -14.752 17.394 7.523 1.00 86.62 301 ALA A C 1
ATOM 2309 O O . ALA A 1 301 ? -14.945 16.246 7.143 1.00 86.62 301 ALA A O 1
ATOM 2310 N N . ALA A 1 302 ? -15.576 18.005 8.378 1.00 86.50 302 ALA A N 1
ATOM 2311 C CA . ALA A 1 302 ? -16.750 17.370 8.982 1.00 86.50 302 ALA A CA 1
ATOM 2312 C C . ALA A 1 302 ? -17.742 16.790 7.952 1.00 86.50 302 ALA A C 1
ATOM 2314 O O . ALA A 1 302 ? -18.428 15.821 8.240 1.00 86.50 302 ALA A O 1
ATOM 2315 N N . SER A 1 303 ? -17.804 17.343 6.738 1.00 85.94 303 SER A N 1
ATOM 2316 C CA . SER A 1 303 ? -18.707 16.863 5.683 1.00 85.94 303 SER A CA 1
ATOM 2317 C C . SER A 1 303 ? -18.035 15.897 4.695 1.00 85.94 303 SER A C 1
ATOM 2319 O O . SER A 1 303 ? -18.726 15.297 3.870 1.00 85.94 303 SER A O 1
ATOM 2321 N N . ALA A 1 304 ? -16.708 15.731 4.760 1.00 79.56 304 ALA A N 1
ATOM 2322 C CA . ALA A 1 304 ? -15.900 15.120 3.703 1.00 79.56 304 ALA A CA 1
ATOM 2323 C C . ALA A 1 304 ? -16.058 13.598 3.575 1.00 79.56 304 ALA A C 1
ATOM 2325 O O . ALA A 1 304 ? -15.816 13.060 2.499 1.00 79.56 304 ALA A O 1
ATOM 2326 N N . LEU A 1 305 ? -16.468 12.898 4.637 1.00 79.12 305 LEU A N 1
ATOM 2327 C CA . LEU A 1 305 ? -16.555 11.430 4.643 1.00 79.12 305 LEU A CA 1
ATOM 2328 C C . LEU A 1 305 ? -17.820 10.867 3.978 1.00 79.12 305 LEU A C 1
ATOM 2330 O O . LEU A 1 305 ? -17.893 9.665 3.729 1.00 79.12 305 LEU A O 1
ATOM 2334 N N . GLY A 1 306 ? -18.808 11.717 3.671 1.00 78.75 306 GLY A N 1
ATOM 2335 C CA . GLY A 1 306 ? -19.995 11.335 2.903 1.00 78.75 306 GLY A CA 1
ATOM 2336 C C . GLY A 1 306 ? -20.649 10.031 3.378 1.00 78.75 306 GLY A C 1
ATOM 2337 O O . GLY A 1 306 ? -21.052 9.915 4.534 1.00 78.75 306 GLY A O 1
ATOM 2338 N N . SER A 1 307 ? -20.772 9.069 2.461 1.00 83.00 307 SER A N 1
ATOM 2339 C CA . SER A 1 307 ? -21.388 7.755 2.683 1.00 83.00 307 SER A CA 1
ATOM 2340 C C . SER A 1 307 ? -20.384 6.630 2.955 1.00 83.00 307 SER A C 1
ATOM 2342 O O . SER A 1 307 ? -20.763 5.465 2.847 1.00 83.00 307 SER A O 1
ATOM 2344 N N . ILE A 1 308 ? -19.118 6.935 3.265 1.00 88.62 308 ILE A N 1
ATOM 2345 C CA . ILE A 1 308 ? -18.153 5.886 3.613 1.00 88.62 308 ILE A CA 1
ATOM 2346 C C . ILE A 1 308 ? -18.639 5.165 4.872 1.00 88.62 308 ILE A C 1
ATOM 2348 O O . ILE A 1 308 ? -18.968 5.794 5.882 1.00 88.62 308 ILE A O 1
ATOM 2352 N N . ASP A 1 309 ? -18.652 3.838 4.811 1.00 92.50 309 ASP A N 1
ATOM 2353 C CA . ASP A 1 309 ? -18.949 2.970 5.942 1.00 92.50 309 ASP A CA 1
ATOM 2354 C C . ASP A 1 309 ? -17.992 1.780 5.937 1.00 92.50 309 ASP A C 1
ATOM 2356 O O . ASP A 1 309 ? -18.254 0.754 5.318 1.00 92.50 309 ASP A O 1
ATOM 2360 N N . THR A 1 310 ? -16.850 1.936 6.609 1.00 94.94 310 THR A N 1
ATOM 2361 C CA . THR A 1 310 ? -15.869 0.858 6.760 1.00 94.94 310 THR A CA 1
ATOM 2362 C C . THR A 1 310 ? -15.230 0.889 8.137 1.00 94.94 310 THR A C 1
ATOM 2364 O O . THR A 1 310 ? -14.853 1.943 8.650 1.00 94.94 310 THR A O 1
ATOM 2367 N N . ASN A 1 311 ? -15.050 -0.285 8.740 1.00 95.75 311 ASN A N 1
ATOM 2368 C CA . ASN A 1 311 ? -14.240 -0.409 9.948 1.00 95.75 311 ASN A CA 1
ATOM 2369 C C . ASN A 1 311 ? -12.772 -0.714 9.671 1.00 95.75 311 ASN A C 1
ATOM 2371 O O . ASN A 1 311 ? -12.016 -0.791 10.629 1.00 95.75 311 ASN A O 1
ATOM 2375 N N . TYR A 1 312 ? -12.350 -0.872 8.417 1.00 96.81 312 TYR A N 1
ATOM 2376 C CA . TYR A 1 312 ? -10.959 -1.169 8.065 1.00 96.81 312 TYR A CA 1
ATOM 2377 C C . TYR A 1 312 ? -10.121 0.069 7.753 1.00 96.81 312 TYR A C 1
ATOM 2379 O O . TYR A 1 312 ? -8.929 -0.063 7.479 1.00 96.81 312 TYR A O 1
ATOM 2387 N N . ALA A 1 313 ? -10.717 1.259 7.818 1.00 96.50 313 ALA A N 1
ATOM 2388 C CA . ALA A 1 313 ? -10.012 2.508 7.605 1.00 96.50 313 ALA A CA 1
ATOM 2389 C C . ALA A 1 313 ? -10.278 3.527 8.718 1.00 96.50 313 ALA A C 1
ATOM 2391 O O . ALA A 1 313 ? -11.293 3.467 9.422 1.00 96.50 313 ALA A O 1
ATOM 2392 N N . ALA A 1 314 ? -9.359 4.479 8.858 1.00 96.19 314 ALA A N 1
ATOM 2393 C CA . ALA A 1 314 ? -9.513 5.671 9.685 1.00 96.19 314 ALA A CA 1
ATOM 2394 C C . ALA A 1 314 ? -8.888 6.886 8.994 1.00 96.19 314 ALA A C 1
ATOM 2396 O O . ALA A 1 314 ? -7.927 6.750 8.239 1.00 96.19 314 ALA A O 1
ATOM 2397 N N . THR A 1 315 ? -9.415 8.072 9.301 1.00 94.94 315 THR A N 1
ATOM 2398 C CA . THR A 1 315 ? -8.877 9.356 8.836 1.00 94.94 315 THR A CA 1
ATOM 2399 C C . THR A 1 315 ? -8.538 10.270 10.007 1.00 94.94 315 THR A C 1
ATOM 2401 O O . THR A 1 315 ? -9.049 10.092 11.119 1.00 94.94 315 THR A O 1
ATOM 2404 N N . TYR A 1 316 ? -7.677 11.252 9.752 1.00 95.62 316 TYR A N 1
ATOM 2405 C CA . TYR A 1 316 ? -7.123 12.142 10.764 1.00 95.62 316 TYR A CA 1
ATOM 2406 C C . TYR A 1 316 ? -7.062 13.582 10.267 1.00 95.62 316 TYR A C 1
ATOM 2408 O O . TYR A 1 316 ? -6.768 13.834 9.100 1.00 95.62 316 TYR A O 1
ATOM 2416 N N . TYR A 1 317 ? -7.306 14.532 11.166 1.00 95.00 317 TYR A N 1
ATOM 2417 C CA . TYR A 1 317 ? -7.305 15.961 10.856 1.00 95.00 317 TYR A CA 1
ATOM 2418 C C . TYR A 1 317 ? -6.713 16.772 12.019 1.00 95.00 317 TYR A C 1
ATOM 2420 O O . TYR A 1 317 ? -7.029 16.473 13.169 1.00 95.00 317 TYR A O 1
ATOM 2428 N N . PRO A 1 318 ? -5.935 17.843 11.783 1.00 94.56 318 PRO A N 1
ATOM 2429 C CA . PRO A 1 318 ? -5.569 18.416 10.486 1.00 94.56 318 PRO A CA 1
ATOM 2430 C C . PRO A 1 318 ? -4.229 17.897 9.951 1.00 94.56 318 PRO A C 1
ATOM 2432 O O . PRO A 1 318 ? -3.546 17.114 10.603 1.00 94.56 318 PRO A O 1
ATOM 2435 N N . TRP A 1 319 ? -3.825 18.407 8.784 1.00 94.12 319 TRP A N 1
ATOM 2436 C CA . TRP A 1 319 ? -2.474 18.247 8.243 1.00 94.12 319 TRP A CA 1
ATOM 2437 C C . TRP A 1 319 ? -1.379 18.688 9.223 1.00 94.12 319 TRP A C 1
ATOM 2439 O O . TRP A 1 319 ? -1.583 19.555 10.085 1.00 94.12 319 TRP A O 1
ATOM 2449 N N . VAL A 1 320 ? -0.190 18.118 9.042 1.00 94.56 320 VAL A N 1
ATOM 2450 C CA . VAL A 1 320 ? 0.947 18.256 9.954 1.00 94.56 320 VAL A CA 1
ATOM 2451 C C . VAL A 1 320 ? 2.194 18.736 9.216 1.00 94.56 320 VAL A C 1
ATOM 2453 O O . VAL A 1 320 ? 2.367 18.468 8.030 1.00 94.56 320 VAL A O 1
ATOM 2456 N N . GLN A 1 321 ? 3.057 19.486 9.899 1.00 93.25 321 GLN A N 1
ATOM 2457 C CA . GLN A 1 321 ? 4.339 19.925 9.357 1.00 93.25 321 GLN A CA 1
ATOM 2458 C C . GLN A 1 321 ? 5.447 19.014 9.865 1.00 93.25 321 GLN A C 1
ATOM 2460 O O . GLN A 1 321 ? 5.547 18.777 11.069 1.00 93.25 321 GLN A O 1
ATOM 2465 N N . VAL A 1 322 ? 6.291 18.537 8.961 1.00 90.94 322 VAL A N 1
ATOM 2466 C CA . VAL A 1 322 ? 7.479 17.741 9.277 1.00 90.94 322 VAL A CA 1
ATOM 2467 C C . VAL A 1 322 ? 8.729 18.486 8.832 1.00 90.94 322 VAL A C 1
ATOM 2469 O O . VAL A 1 322 ? 8.683 19.332 7.941 1.00 90.94 322 VAL A O 1
ATOM 2472 N N . ASN A 1 323 ? 9.851 18.182 9.471 1.00 86.38 323 ASN A N 1
ATOM 2473 C CA . ASN A 1 323 ? 11.150 18.716 9.085 1.00 86.38 323 ASN A CA 1
ATOM 2474 C C . ASN A 1 323 ? 11.763 17.781 8.035 1.00 86.38 323 ASN A C 1
ATOM 2476 O O . ASN A 1 323 ? 12.206 16.685 8.376 1.00 86.38 323 ASN A O 1
ATOM 2480 N N . TYR A 1 324 ? 11.749 18.189 6.766 1.00 78.75 324 TYR A N 1
ATOM 2481 C CA . TYR A 1 324 ? 12.280 17.402 5.657 1.00 78.75 324 TYR A CA 1
ATOM 2482 C C . TYR A 1 324 ? 13.727 17.805 5.362 1.00 78.75 324 TYR A C 1
ATOM 2484 O O . TYR A 1 324 ? 14.023 18.988 5.208 1.00 78.75 324 TYR A O 1
ATOM 2492 N N . SER A 1 325 ? 14.636 16.830 5.295 1.00 74.69 325 SER A N 1
ATOM 2493 C CA . SER A 1 325 ? 16.027 17.068 4.898 1.00 74.69 325 SER A CA 1
ATOM 2494 C C . SER A 1 325 ? 16.145 16.956 3.383 1.00 74.69 325 SER A C 1
ATOM 2496 O O . SER A 1 325 ? 15.945 15.874 2.836 1.00 74.69 325 SER A O 1
ATOM 2498 N N . ILE A 1 326 ? 16.522 18.043 2.715 1.00 67.38 326 ILE A N 1
ATOM 2499 C CA . ILE A 1 326 ? 16.893 18.010 1.296 1.00 67.38 326 ILE A CA 1
ATOM 2500 C C . ILE A 1 326 ? 18.360 17.585 1.129 1.00 67.38 326 ILE A C 1
ATOM 2502 O O . ILE A 1 326 ? 19.163 17.672 2.068 1.00 67.38 326 ILE A O 1
ATOM 2506 N N . GLU A 1 327 ? 18.724 17.114 -0.067 1.00 59.53 327 GLU A N 1
ATOM 2507 C CA . GLU A 1 327 ? 20.123 16.846 -0.416 1.00 59.53 327 GLU A CA 1
ATOM 2508 C C . GLU A 1 327 ? 20.978 18.100 -0.156 1.00 59.53 327 GLU A C 1
ATOM 2510 O O . GLU A 1 327 ? 20.630 19.207 -0.568 1.00 59.53 327 GLU A O 1
ATOM 2515 N N . GLY A 1 328 ? 22.081 17.937 0.582 1.00 62.41 328 GLY A N 1
ATOM 2516 C CA . GLY A 1 328 ? 22.919 19.048 1.056 1.00 62.41 328 GLY A CA 1
ATOM 2517 C C . GLY A 1 328 ? 22.731 19.430 2.530 1.00 62.41 328 GLY A C 1
ATOM 2518 O O . GLY A 1 328 ? 23.416 20.331 3.002 1.00 62.41 328 GLY A O 1
ATOM 2519 N N . GLY A 1 329 ? 21.856 18.738 3.274 1.00 68.19 329 GLY A N 1
ATOM 2520 C CA . GLY A 1 329 ? 21.755 18.846 4.739 1.00 68.19 329 GLY A CA 1
ATOM 2521 C C . GLY A 1 329 ? 20.909 20.014 5.256 1.00 68.19 329 GLY A C 1
ATOM 2522 O O . GLY A 1 329 ? 20.834 20.227 6.466 1.00 68.19 329 GLY A O 1
ATOM 2523 N N . ASN A 1 330 ? 20.253 20.758 4.364 1.00 74.25 330 ASN A N 1
ATOM 2524 C CA . ASN A 1 330 ? 19.285 21.777 4.753 1.00 74.25 330 ASN A CA 1
ATOM 2525 C C . ASN A 1 330 ? 17.969 21.112 5.170 1.00 74.25 330 ASN A C 1
ATOM 2527 O O . ASN A 1 330 ? 17.500 20.173 4.526 1.00 74.25 330 ASN A O 1
ATOM 2531 N N . VAL A 1 331 ? 17.371 21.616 6.247 1.00 78.94 331 VAL A N 1
ATOM 2532 C CA . VAL A 1 331 ? 16.085 21.143 6.760 1.00 78.94 331 VAL A CA 1
ATOM 2533 C C . VAL A 1 331 ? 15.026 22.188 6.447 1.00 78.94 331 VAL A C 1
ATOM 2535 O O . VAL A 1 331 ? 15.099 23.310 6.949 1.00 78.94 331 VAL A O 1
ATOM 2538 N N . GLU A 1 332 ? 14.033 21.815 5.645 1.00 83.69 332 GLU A N 1
ATOM 2539 C CA . GLU A 1 332 ? 12.897 22.670 5.318 1.00 83.69 332 GLU A CA 1
ATOM 2540 C C . GLU A 1 332 ? 11.613 22.156 5.984 1.00 83.69 332 GLU A C 1
ATOM 2542 O O . GLU A 1 332 ? 11.346 20.950 6.004 1.00 83.69 332 GLU A O 1
ATOM 2547 N N . PRO A 1 333 ? 10.802 23.049 6.572 1.00 87.56 333 PRO A N 1
ATOM 2548 C CA . PRO A 1 333 ? 9.571 22.650 7.227 1.00 87.56 333 PRO A CA 1
ATOM 2549 C C . PRO A 1 333 ? 8.453 22.464 6.183 1.00 87.56 333 PRO A C 1
ATOM 2551 O O . PRO A 1 333 ? 7.879 23.431 5.675 1.00 87.56 333 PRO A O 1
ATOM 2554 N N . THR A 1 334 ? 8.093 21.214 5.896 1.00 88.88 334 THR A N 1
ATOM 2555 C CA . THR A 1 334 ? 7.167 20.827 4.819 1.00 88.88 334 THR A CA 1
ATOM 2556 C C . THR A 1 334 ? 5.828 20.354 5.374 1.00 88.88 334 THR A C 1
ATOM 2558 O O . THR A 1 334 ? 5.769 19.563 6.316 1.00 88.88 334 THR A O 1
ATOM 2561 N N . TRP A 1 335 ? 4.730 20.833 4.789 1.00 91.38 335 TRP A N 1
ATOM 2562 C CA . TRP A 1 335 ? 3.387 20.366 5.128 1.00 91.38 335 TRP A CA 1
ATOM 2563 C C . TRP A 1 335 ? 3.071 19.063 4.413 1.00 91.38 335 TRP A C 1
ATOM 2565 O O . TRP A 1 335 ? 3.189 18.975 3.192 1.00 91.38 335 TRP A O 1
ATOM 2575 N N . VAL A 1 336 ? 2.631 18.074 5.182 1.00 91.50 336 VAL A N 1
ATOM 2576 C CA . VAL A 1 336 ? 2.305 16.741 4.688 1.00 91.50 336 VAL A CA 1
ATOM 2577 C C . VAL A 1 336 ? 0.943 16.283 5.213 1.00 91.50 336 VAL A C 1
ATOM 2579 O O . VAL A 1 336 ? 0.505 16.722 6.288 1.00 91.50 336 VAL A O 1
ATOM 2582 N N . PRO A 1 337 ? 0.261 15.395 4.473 1.00 92.38 337 PRO A N 1
ATOM 2583 C CA . PRO A 1 337 ? -0.913 14.713 4.985 1.00 92.38 337 PRO A CA 1
ATOM 2584 C C . PRO A 1 337 ? -0.588 13.934 6.271 1.00 92.38 337 PRO A C 1
ATOM 2586 O O . PRO A 1 337 ? 0.540 13.454 6.432 1.00 92.38 337 PRO A O 1
ATOM 2589 N N . PRO A 1 338 ? -1.550 13.780 7.196 1.00 93.25 338 PRO A N 1
ATOM 2590 C CA . PRO A 1 338 ? -1.312 13.104 8.469 1.00 93.25 338 PRO A CA 1
ATOM 2591 C C . PRO A 1 338 ? -0.808 11.665 8.339 1.00 93.25 338 PRO A C 1
ATOM 2593 O O . PRO A 1 338 ? -0.023 11.237 9.190 1.00 93.25 338 PRO A O 1
ATOM 2596 N N . SER A 1 339 ? -1.209 10.925 7.294 1.00 94.19 339 SER A N 1
ATOM 2597 C CA . SER A 1 339 ? -0.790 9.530 7.080 1.00 94.19 339 SER A CA 1
ATOM 2598 C C . SER A 1 339 ? 0.730 9.332 7.135 1.00 94.19 339 SER A C 1
ATOM 2600 O O . SER A 1 339 ? 1.189 8.325 7.677 1.00 94.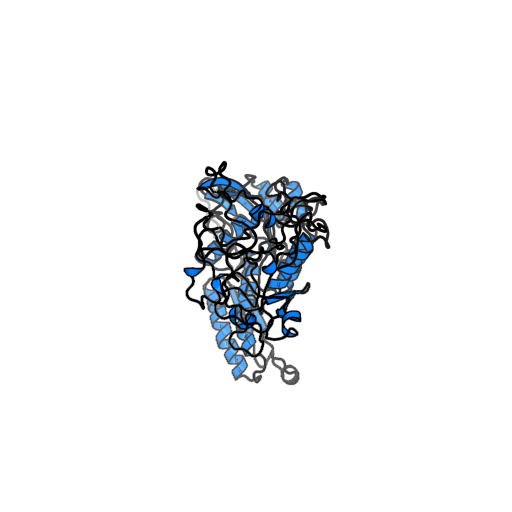19 339 SER A O 1
ATOM 2602 N N . VAL A 1 340 ? 1.509 10.324 6.678 1.00 92.56 340 VAL A N 1
ATOM 2603 C CA . VAL A 1 340 ? 2.983 10.308 6.678 1.00 92.56 340 VAL A CA 1
ATOM 2604 C C . VAL A 1 340 ? 3.553 10.122 8.084 1.00 92.56 340 VAL A C 1
ATOM 2606 O O . VAL A 1 340 ? 4.501 9.365 8.276 1.00 92.56 340 VAL A O 1
ATOM 2609 N N . ALA A 1 341 ? 2.978 10.794 9.082 1.00 93.25 341 ALA A N 1
ATOM 2610 C CA . ALA A 1 341 ? 3.461 10.729 10.461 1.00 93.25 341 ALA A CA 1
ATOM 2611 C C . ALA A 1 341 ? 2.758 9.641 11.289 1.00 93.25 341 ALA A C 1
ATOM 2613 O O . ALA A 1 341 ? 3.330 9.115 12.246 1.00 93.25 341 ALA A O 1
ATOM 2614 N N . LEU A 1 342 ? 1.532 9.269 10.917 1.00 95.12 342 LEU A N 1
ATOM 2615 C CA . LEU A 1 342 ? 0.717 8.321 11.676 1.00 95.12 342 LEU A CA 1
ATOM 2616 C C . LEU A 1 342 ? 1.232 6.886 11.631 1.00 95.12 342 LEU A C 1
ATOM 2618 O O . LEU A 1 342 ? 1.091 6.181 12.629 1.00 95.12 342 LEU A O 1
ATOM 2622 N N . ALA A 1 343 ? 1.880 6.463 10.543 1.00 92.44 343 ALA A N 1
ATOM 2623 C CA . ALA A 1 343 ? 2.520 5.148 10.494 1.00 92.44 343 ALA A CA 1
ATOM 2624 C C . ALA A 1 343 ? 3.504 4.958 11.669 1.00 92.44 343 ALA A C 1
ATOM 2626 O O . ALA A 1 343 ? 3.526 3.907 12.311 1.00 92.44 343 ALA A O 1
ATOM 2627 N N . GLY A 1 344 ? 4.246 6.016 12.023 1.00 92.56 344 GLY A N 1
ATOM 2628 C CA . GLY A 1 344 ? 5.145 6.024 13.177 1.00 92.56 344 GLY A CA 1
ATOM 2629 C C . GLY A 1 344 ? 4.419 5.925 14.522 1.00 92.56 344 GLY A C 1
ATOM 2630 O O . GLY A 1 344 ? 4.901 5.240 15.421 1.00 92.56 344 GLY A O 1
ATOM 2631 N N . VAL A 1 345 ? 3.244 6.550 14.659 1.00 94.88 345 VAL A N 1
ATOM 2632 C CA . VAL A 1 345 ? 2.416 6.479 15.878 1.00 94.88 345 VAL A CA 1
ATOM 2633 C C . VAL A 1 345 ? 1.896 5.064 16.107 1.00 94.88 345 VAL A C 1
ATOM 2635 O O . VAL A 1 345 ? 1.974 4.550 17.221 1.00 94.88 345 VAL A O 1
ATOM 2638 N N . PHE A 1 346 ? 1.403 4.407 15.057 1.00 95.31 346 PHE A N 1
ATOM 2639 C CA . PHE A 1 346 ? 0.925 3.030 15.159 1.00 95.31 346 PHE A CA 1
ATOM 2640 C C . PHE A 1 346 ? 2.075 2.071 15.477 1.00 95.31 346 PHE A C 1
ATOM 2642 O O . PHE A 1 346 ? 1.966 1.295 16.422 1.00 95.31 346 PHE A O 1
ATOM 2649 N N . ALA A 1 347 ? 3.209 2.191 14.779 1.00 94.06 347 ALA A N 1
ATOM 2650 C CA . ALA A 1 347 ? 4.396 1.389 15.073 1.00 94.06 347 ALA A CA 1
ATOM 2651 C C . ALA A 1 347 ? 4.909 1.610 16.510 1.00 94.06 347 ALA A C 1
ATOM 2653 O O . ALA A 1 347 ? 5.317 0.665 17.186 1.00 94.06 347 ALA A O 1
ATOM 2654 N N . PHE A 1 348 ? 4.867 2.850 17.008 1.00 94.44 348 PHE A N 1
ATOM 2655 C CA . PHE A 1 348 ? 5.219 3.164 18.390 1.00 94.44 348 PHE A CA 1
ATOM 2656 C C . PHE A 1 348 ? 4.254 2.516 19.385 1.00 94.44 348 PHE A C 1
ATOM 2658 O O . PHE A 1 348 ? 4.713 1.853 20.315 1.00 94.44 348 PHE A O 1
ATOM 2665 N N . ASN A 1 349 ? 2.942 2.671 19.175 1.00 94.88 349 ASN A N 1
ATOM 2666 C CA . ASN A 1 349 ? 1.895 2.066 19.998 1.00 94.88 349 ASN A CA 1
ATOM 2667 C C . ASN A 1 349 ? 2.078 0.551 20.119 1.00 94.88 349 ASN A C 1
ATOM 2669 O O . ASN A 1 349 ? 2.009 0.021 21.225 1.00 94.88 349 ASN A O 1
ATOM 2673 N N . ASP A 1 350 ? 2.333 -0.123 19.001 1.00 93.94 350 ASP A N 1
ATOM 2674 C CA . ASP A 1 350 ? 2.468 -1.578 18.974 1.00 93.94 350 ASP A CA 1
ATOM 2675 C C . ASP A 1 350 ? 3.742 -2.037 19.686 1.00 93.94 350 ASP A C 1
ATOM 2677 O O . ASP A 1 350 ? 3.744 -3.065 20.350 1.00 93.94 350 ASP A O 1
ATOM 2681 N N . ARG A 1 351 ? 4.816 -1.241 19.613 1.00 92.69 351 ARG A N 1
ATOM 2682 C CA . ARG A 1 351 ? 6.084 -1.540 20.285 1.00 92.69 351 ARG A CA 1
ATOM 2683 C C . ARG A 1 351 ? 6.015 -1.390 21.805 1.00 92.69 351 ARG A C 1
ATOM 2685 O O . ARG A 1 351 ? 6.639 -2.177 22.509 1.00 92.69 351 ARG A O 1
ATOM 2692 N N . ILE A 1 352 ? 5.360 -0.341 22.312 1.00 92.50 352 ILE A N 1
ATOM 2693 C CA . ILE A 1 352 ? 5.300 -0.071 23.765 1.00 92.50 352 ILE A CA 1
ATOM 2694 C C . ILE A 1 352 ? 4.071 -0.681 24.443 1.00 92.50 352 ILE A C 1
ATOM 2696 O O . ILE A 1 352 ? 4.036 -0.809 25.664 1.00 92.50 352 ILE A O 1
ATOM 2700 N N . GLY A 1 353 ? 3.055 -1.006 23.654 1.00 87.88 353 GLY A N 1
ATOM 2701 C CA . GLY A 1 353 ? 1.844 -1.687 24.066 1.00 87.88 353 GLY A CA 1
ATOM 2702 C C . GLY A 1 353 ? 1.677 -2.943 23.229 1.00 87.88 353 GLY A C 1
ATOM 2703 O O . GLY A 1 353 ? 2.486 -3.857 23.330 1.00 87.88 353 GLY A O 1
ATOM 2704 N N . GLN A 1 354 ? 0.589 -2.982 22.467 1.00 92.56 354 GLN A N 1
ATOM 2705 C CA . GLN A 1 354 ? 0.131 -4.062 21.589 1.00 92.56 354 GLN A CA 1
ATOM 2706 C C . GLN A 1 354 ? -0.855 -3.448 20.578 1.00 92.56 354 GLN A C 1
ATOM 2708 O O . GLN A 1 354 ? -1.359 -2.338 20.784 1.00 92.56 354 GLN A O 1
ATOM 2713 N N . GLU A 1 355 ? -1.221 -4.165 19.521 1.00 92.38 355 GLU A N 1
ATOM 2714 C CA . GLU A 1 355 ? -2.097 -3.654 18.457 1.00 92.38 355 GLU A CA 1
ATOM 2715 C C . GLU A 1 355 ? -3.526 -3.335 18.933 1.00 92.38 355 GLU A C 1
ATOM 2717 O O . GLU A 1 355 ? -4.223 -2.524 18.317 1.00 92.38 355 GLU A O 1
ATOM 2722 N N . TRP A 1 356 ? -3.957 -3.945 20.042 1.00 92.75 356 TRP A N 1
ATOM 2723 C CA . TRP A 1 356 ? -5.265 -3.736 20.680 1.00 92.75 356 TRP A CA 1
ATOM 2724 C C . TRP A 1 356 ? -5.324 -2.554 21.649 1.00 92.75 356 TRP A C 1
ATOM 2726 O O . TRP A 1 356 ? -6.370 -2.274 22.246 1.00 92.75 356 TRP A O 1
ATOM 2736 N N . PHE A 1 357 ? -4.221 -1.825 21.782 1.00 94.50 357 PHE A N 1
ATOM 2737 C CA . PHE A 1 357 ? -4.185 -0.543 22.461 1.00 94.50 357 PHE A CA 1
ATOM 2738 C C . PHE A 1 357 ? -4.478 0.599 21.481 1.00 94.50 357 PHE A C 1
ATOM 2740 O O . PHE A 1 357 ? -4.092 0.571 20.316 1.00 94.50 357 PHE A O 1
ATOM 2747 N N . ALA A 1 358 ? -5.193 1.615 21.965 1.00 94.06 358 ALA A N 1
ATOM 2748 C CA . ALA A 1 358 ? -5.478 2.835 21.215 1.00 94.06 358 ALA A CA 1
ATOM 2749 C C . ALA A 1 358 ? -4.186 3.569 20.790 1.00 94.06 358 ALA A C 1
ATOM 2751 O O . ALA A 1 358 ? -3.444 4.003 21.680 1.00 94.06 358 ALA A O 1
ATOM 2752 N N . PRO A 1 359 ? -3.935 3.803 19.488 1.00 94.38 359 PRO A N 1
ATOM 2753 C CA . PRO A 1 359 ? -2.810 4.616 19.016 1.00 94.38 359 PRO A CA 1
ATOM 2754 C C . PRO A 1 359 ? -3.118 6.121 19.161 1.00 94.38 359 PRO A C 1
ATOM 2756 O O . PRO A 1 359 ? -3.057 6.891 18.207 1.00 94.38 359 PRO A O 1
ATOM 2759 N N . ALA A 1 360 ? -3.536 6.532 20.360 1.00 94.50 360 ALA A N 1
ATOM 2760 C CA . ALA A 1 360 ? -4.033 7.866 20.673 1.00 94.50 360 ALA A CA 1
ATOM 2761 C C . ALA A 1 360 ? -3.735 8.250 22.134 1.00 94.50 360 ALA A C 1
ATOM 2763 O O . ALA A 1 360 ? -3.326 7.424 22.954 1.00 94.50 360 ALA A O 1
ATOM 2764 N N . GLY A 1 361 ? -3.967 9.520 22.463 1.00 92.56 361 GLY A N 1
ATOM 2765 C CA . GLY A 1 361 ? -3.731 10.090 23.786 1.00 92.56 361 GLY A CA 1
ATOM 2766 C C . GLY A 1 361 ? -2.259 10.420 24.040 1.00 92.56 361 GLY A C 1
ATOM 2767 O O . GLY A 1 361 ? -1.386 10.131 23.228 1.00 92.56 361 GLY A O 1
ATOM 2768 N N . LEU A 1 362 ? -1.969 11.023 25.193 1.00 90.81 362 LEU A N 1
ATOM 2769 C CA . LEU A 1 362 ? -0.632 11.555 25.502 1.00 90.81 362 LEU A CA 1
ATOM 2770 C C . LEU A 1 362 ? 0.452 10.475 25.644 1.00 90.81 362 LEU A C 1
ATOM 2772 O O . LEU A 1 362 ? 1.622 10.750 25.414 1.00 90.81 362 LEU A O 1
ATOM 2776 N N . ASN A 1 363 ? 0.072 9.241 25.984 1.00 90.06 363 ASN A N 1
ATOM 2777 C CA . ASN A 1 363 ? 1.034 8.158 26.212 1.00 90.06 363 ASN A CA 1
ATOM 2778 C C . ASN A 1 363 ? 1.496 7.475 24.916 1.00 90.06 363 ASN A C 1
ATOM 2780 O O . ASN A 1 363 ? 2.574 6.890 24.886 1.00 90.06 363 ASN A O 1
ATOM 2784 N N . ARG A 1 364 ? 0.658 7.481 23.871 1.00 93.00 364 ARG A N 1
ATOM 2785 C CA . ARG A 1 364 ? 0.842 6.654 22.662 1.00 93.00 364 ARG A CA 1
ATOM 2786 C C . ARG A 1 364 ? 0.620 7.398 21.348 1.00 93.00 364 ARG A C 1
ATOM 2788 O O . ARG A 1 364 ? 1.107 6.944 20.326 1.00 93.00 364 ARG A O 1
ATOM 2795 N N . GLY A 1 365 ? -0.092 8.522 21.366 1.00 92.12 365 GLY A N 1
ATOM 2796 C CA . GLY A 1 365 ? -0.480 9.290 20.182 1.00 92.12 365 GLY A CA 1
ATOM 2797 C C . GLY A 1 365 ? 0.489 10.404 19.780 1.00 92.12 365 GLY A C 1
ATOM 2798 O O . GLY A 1 365 ? 0.141 11.200 18.910 1.00 92.12 365 GLY A O 1
ATOM 2799 N N . GLY A 1 366 ? 1.645 10.539 20.435 1.00 92.94 366 GLY A N 1
ATOM 2800 C CA . GLY A 1 366 ? 2.589 11.631 20.172 1.00 92.94 366 GLY A CA 1
ATOM 2801 C C . GLY A 1 366 ? 3.218 11.540 18.778 1.00 92.94 366 GLY A C 1
ATOM 2802 O O . GLY A 1 366 ? 3.739 10.493 18.397 1.00 92.94 366 GLY A O 1
ATOM 2803 N N . LEU A 1 367 ? 3.198 12.640 18.022 1.00 91.38 367 LEU A N 1
ATOM 2804 C CA . LEU A 1 367 ? 3.775 12.712 16.676 1.00 91.38 367 LEU A CA 1
ATOM 2805 C C . LEU A 1 367 ? 5.222 13.223 16.740 1.00 91.38 367 LEU A C 1
ATOM 2807 O O . LEU A 1 367 ? 5.470 14.426 16.746 1.00 91.38 367 LEU A O 1
ATOM 2811 N N . THR A 1 368 ? 6.190 12.308 16.784 1.00 84.75 368 THR A N 1
ATOM 2812 C CA . THR A 1 368 ? 7.606 12.630 17.055 1.00 84.75 368 THR A CA 1
ATOM 2813 C C . THR A 1 368 ? 8.323 13.365 15.923 1.00 84.75 368 THR A C 1
ATOM 2815 O O . THR A 1 368 ? 9.216 14.164 16.188 1.00 84.75 368 THR A O 1
ATOM 2818 N N . ILE A 1 369 ? 7.943 13.116 14.667 1.00 87.50 369 ILE A N 1
ATOM 2819 C CA . ILE A 1 369 ? 8.545 13.764 13.487 1.00 87.50 369 ILE A CA 1
ATOM 2820 C C . ILE A 1 369 ? 7.864 15.092 13.121 1.00 87.50 369 ILE A C 1
ATOM 2822 O O . ILE A 1 369 ? 8.275 15.772 12.179 1.00 87.50 369 ILE A O 1
ATOM 2826 N N . THR A 1 370 ? 6.793 15.446 13.833 1.00 90.62 370 THR A N 1
ATOM 2827 C CA . THR A 1 370 ? 5.948 16.597 13.526 1.00 90.62 370 THR A CA 1
ATOM 2828 C C . THR A 1 370 ? 6.346 17.802 14.366 1.00 90.62 370 THR A C 1
ATOM 2830 O O . THR A 1 370 ? 6.369 17.744 15.591 1.00 90.62 370 THR A O 1
ATOM 2833 N N . SER A 1 371 ? 6.580 18.938 13.709 1.00 89.81 371 SER A N 1
ATOM 2834 C CA . SER A 1 371 ? 6.868 20.207 14.380 1.00 89.81 371 SER A CA 1
ATOM 2835 C C . SER A 1 371 ? 5.594 20.926 14.834 1.00 89.81 371 SER A C 1
ATOM 2837 O O . SER A 1 371 ? 5.535 21.444 15.949 1.00 89.81 371 SER A O 1
ATOM 2839 N N . LYS A 1 372 ? 4.545 20.942 14.001 1.00 91.94 372 LYS A N 1
ATOM 2840 C CA . LYS A 1 372 ? 3.228 21.502 14.353 1.00 91.94 372 LYS A CA 1
ATOM 2841 C C . LYS A 1 372 ? 2.084 20.901 13.539 1.00 91.94 372 LYS A C 1
ATOM 2843 O O . LYS A 1 372 ? 2.269 20.470 12.407 1.00 91.94 372 LYS A O 1
ATOM 2848 N N . ALA A 1 373 ? 0.881 20.937 14.104 1.00 93.88 373 ALA A N 1
ATOM 2849 C CA . ALA A 1 373 ? -0.367 20.743 13.368 1.00 93.88 373 ALA A CA 1
ATOM 2850 C C . ALA A 1 373 ? -0.820 22.072 12.735 1.00 93.88 373 ALA A C 1
ATOM 2852 O O . ALA A 1 373 ? -0.543 23.141 13.289 1.00 93.88 373 ALA A O 1
ATOM 2853 N N . LYS A 1 374 ? -1.526 22.024 11.597 1.00 92.56 374 LYS A N 1
ATOM 2854 C CA . LYS A 1 374 ? -2.017 23.230 10.902 1.00 92.56 374 LYS A CA 1
ATOM 2855 C C . LYS A 1 374 ? -2.913 24.089 11.792 1.00 92.56 374 LYS A C 1
ATOM 2857 O O . LYS A 1 374 ? -2.740 25.303 11.869 1.00 92.56 374 LYS A O 1
ATOM 2862 N N . PHE A 1 375 ? -3.867 23.442 12.450 1.00 91.19 375 PHE A N 1
ATOM 2863 C CA . PHE A 1 375 ? -4.812 24.081 13.351 1.00 91.19 375 PHE A CA 1
ATOM 2864 C C . PHE A 1 375 ? -4.579 23.587 14.771 1.00 91.19 375 PHE A C 1
ATOM 2866 O O . PHE A 1 375 ? -4.407 22.392 15.012 1.00 91.19 375 PHE A O 1
ATOM 2873 N N . LYS A 1 376 ? -4.611 24.514 15.727 1.00 92.81 376 LYS A N 1
ATOM 2874 C CA . LYS A 1 376 ? -4.723 24.169 17.140 1.00 92.81 376 LYS A CA 1
ATOM 2875 C C . LYS A 1 376 ? -6.206 24.042 17.473 1.00 92.81 376 LYS A C 1
ATOM 2877 O O . LYS A 1 376 ? -6.846 25.042 17.776 1.00 92.81 376 LYS A O 1
ATOM 2882 N N . LEU A 1 377 ? -6.723 22.820 17.379 1.00 93.62 377 LEU A N 1
ATOM 2883 C CA . LEU A 1 377 ? -8.141 22.535 17.590 1.00 93.62 377 LEU A CA 1
ATOM 2884 C C . LEU A 1 377 ? -8.573 22.860 19.026 1.00 93.62 377 LEU A C 1
ATOM 2886 O O . LEU A 1 377 ? -7.908 22.457 19.987 1.00 93.62 377 LEU A O 1
ATOM 2890 N N . ASN A 1 378 ? -9.700 23.553 19.171 1.00 93.25 378 ASN A N 1
ATOM 2891 C CA . ASN A 1 378 ? -10.367 23.738 20.458 1.00 93.25 378 ASN A CA 1
ATOM 2892 C C . ASN A 1 378 ? -11.239 22.515 20.818 1.00 93.25 378 ASN A C 1
ATOM 2894 O O . ASN A 1 378 ? -11.338 21.553 20.058 1.00 93.25 378 ASN A O 1
ATOM 2898 N N . HIS A 1 379 ? -11.853 22.507 22.005 1.00 91.12 379 HIS A N 1
ATOM 2899 C CA . HIS A 1 379 ? -12.644 21.355 22.447 1.00 91.12 379 HIS A CA 1
ATOM 2900 C C . HIS A 1 379 ? -13.859 21.077 21.550 1.00 91.12 379 HIS A C 1
ATOM 2902 O O . HIS A 1 379 ? -13.989 19.951 21.085 1.00 91.12 379 HIS A O 1
ATOM 2908 N N . ALA A 1 380 ? -14.666 22.097 21.245 1.00 93.88 380 ALA A N 1
ATOM 2909 C CA . ALA A 1 380 ? -15.866 21.953 20.421 1.00 93.88 380 ALA A CA 1
ATOM 2910 C C . ALA A 1 380 ? -15.543 21.503 18.985 1.00 93.88 380 ALA A C 1
ATOM 2912 O O . ALA A 1 380 ? -16.275 20.721 18.387 1.00 93.88 380 ALA A O 1
ATOM 2913 N N . GLU A 1 381 ? -14.420 21.961 18.431 1.00 94.75 381 GLU A N 1
ATOM 2914 C CA . GLU A 1 381 ? -13.933 21.532 17.118 1.00 94.75 381 GLU A CA 1
ATOM 2915 C C . GLU A 1 381 ? -13.518 20.060 17.108 1.00 94.75 381 GLU A C 1
ATOM 2917 O O . GLU A 1 381 ? -13.820 19.346 16.153 1.00 94.75 381 GLU A O 1
ATOM 2922 N N . ARG A 1 382 ? -12.839 19.595 18.166 1.00 94.06 382 ARG A N 1
ATOM 2923 C CA . ARG A 1 382 ? -12.484 18.177 18.308 1.00 94.06 382 ARG A CA 1
ATOM 2924 C C . ARG A 1 382 ? -13.728 17.312 18.427 1.00 94.06 382 ARG A C 1
ATOM 2926 O O . ARG A 1 382 ? -13.784 16.286 17.760 1.00 94.06 382 ARG A O 1
ATOM 2933 N N . ASP A 1 383 ? -14.707 17.739 19.218 1.00 92.88 383 ASP A N 1
ATOM 2934 C CA . ASP A 1 383 ? -15.947 16.988 19.418 1.00 92.88 383 ASP A CA 1
ATOM 2935 C C . ASP A 1 383 ? -16.730 16.888 18.105 1.00 92.88 383 ASP A C 1
ATOM 2937 O O . ASP A 1 383 ? -17.093 15.787 17.703 1.00 92.88 383 ASP A O 1
ATOM 2941 N N . LYS A 1 384 ? -16.853 17.997 17.360 1.00 93.88 384 LYS A N 1
ATOM 2942 C CA . LYS A 1 384 ? -17.474 18.014 16.027 1.00 93.88 384 LYS A CA 1
ATOM 2943 C C . LYS A 1 384 ? -16.791 17.053 15.048 1.00 93.88 384 LYS A C 1
ATOM 2945 O O . LYS A 1 384 ? -17.461 16.299 14.352 1.00 93.88 384 LYS A O 1
ATOM 2950 N N . LEU A 1 385 ? -15.457 17.070 14.973 1.00 93.62 385 LEU A N 1
ATOM 2951 C CA . LEU A 1 385 ? -14.714 16.134 14.117 1.00 93.62 385 LEU A CA 1
ATOM 2952 C C . LEU A 1 385 ? -14.937 14.685 14.561 1.00 93.62 385 LEU A C 1
ATOM 2954 O O . LEU A 1 385 ? -15.129 13.797 13.731 1.00 93.62 385 LEU A O 1
ATOM 2958 N N . TYR A 1 386 ? -14.938 14.449 15.871 1.00 93.31 386 TYR A N 1
ATOM 2959 C CA . TYR A 1 386 ? -15.094 13.117 16.428 1.00 93.31 386 TYR A CA 1
ATOM 2960 C C . TYR A 1 386 ? -16.499 12.559 16.203 1.00 93.31 386 TYR A C 1
ATOM 2962 O O . TYR A 1 386 ? -16.631 11.376 15.891 1.00 93.31 386 TYR A O 1
ATOM 2970 N N . GLU A 1 387 ? -17.552 13.370 16.319 1.00 91.56 387 GLU A N 1
ATOM 2971 C CA . GLU A 1 387 ? -18.927 13.011 15.941 1.00 91.56 387 GLU A CA 1
ATOM 2972 C C . GLU A 1 387 ? -18.988 12.520 14.492 1.00 91.56 387 GLU A C 1
ATOM 2974 O O . GLU A 1 387 ? -19.527 11.443 14.238 1.00 91.56 387 GLU A O 1
ATOM 2979 N N . GLU A 1 388 ? -18.285 13.207 13.593 1.00 91.88 388 GLU A N 1
ATOM 2980 C CA . GLU A 1 388 ? -18.182 12.863 12.171 1.00 91.88 388 GLU A CA 1
ATOM 2981 C C . GLU A 1 388 ? -17.161 11.760 11.853 1.00 91.88 388 GLU A C 1
ATOM 2983 O O . GLU A 1 388 ? -16.844 11.530 10.691 1.00 91.88 388 GLU A O 1
ATOM 2988 N N . ARG A 1 389 ? -16.678 11.013 12.859 1.00 93.62 389 ARG A N 1
ATOM 2989 C CA . ARG A 1 389 ? -15.755 9.862 12.704 1.00 93.62 389 ARG A CA 1
ATOM 2990 C C . ARG A 1 389 ? -14.354 10.238 12.207 1.00 93.62 389 ARG A C 1
ATOM 2992 O O . ARG A 1 389 ? -13.623 9.401 11.680 1.00 93.62 389 ARG A O 1
ATOM 2999 N N . ILE A 1 390 ? -13.949 11.485 12.423 1.00 94.62 390 ILE A N 1
ATOM 3000 C CA . ILE A 1 390 ? -12.624 11.999 12.078 1.00 94.62 390 ILE A CA 1
ATOM 3001 C C . ILE A 1 390 ? -11.794 12.083 13.352 1.00 94.62 390 ILE A C 1
ATOM 3003 O O . ILE A 1 390 ? -12.227 12.651 14.353 1.00 94.62 390 ILE A O 1
ATOM 3007 N N . ASN A 1 391 ? -10.579 11.537 13.328 1.00 96.31 391 ASN A N 1
ATOM 3008 C CA . ASN A 1 391 ? -9.711 11.552 14.500 1.00 96.31 391 ASN A CA 1
ATOM 3009 C C . ASN A 1 391 ? -8.946 12.881 14.591 1.00 96.31 391 ASN A C 1
ATOM 3011 O O . ASN A 1 391 ? -8.110 13.162 13.725 1.00 96.31 391 ASN A O 1
ATOM 3015 N N . PRO A 1 392 ? -9.184 13.709 15.624 1.00 96.44 392 PRO A N 1
ATOM 3016 C CA . PRO A 1 392 ? -8.491 14.979 15.751 1.00 96.44 392 PRO A CA 1
ATOM 3017 C C . PRO A 1 392 ? -7.033 14.783 16.184 1.00 96.44 392 PRO A C 1
ATOM 3019 O O . PRO A 1 392 ? -6.725 13.980 17.066 1.00 96.44 392 PRO A O 1
ATOM 3022 N N . ILE A 1 393 ? -6.135 15.582 15.619 1.00 96.69 393 ILE A N 1
ATOM 3023 C CA . ILE A 1 393 ? -4.766 15.779 16.092 1.00 96.69 393 ILE A CA 1
ATOM 3024 C C . ILE A 1 393 ? -4.761 17.079 16.895 1.00 96.69 393 ILE A C 1
ATOM 3026 O O . ILE A 1 393 ? -4.902 18.176 16.353 1.00 96.69 393 ILE A O 1
ATOM 3030 N N . ALA A 1 394 ? -4.645 16.948 18.212 1.00 94.81 394 ALA A N 1
ATOM 3031 C CA . ALA A 1 394 ? -4.655 18.059 19.151 1.00 94.81 394 ALA A CA 1
ATOM 3032 C C . ALA A 1 394 ? -3.225 18.468 19.518 1.00 94.81 394 ALA A C 1
ATOM 3034 O O . ALA A 1 394 ? -2.336 17.628 19.606 1.00 94.81 394 ALA A O 1
ATOM 3035 N N . THR A 1 395 ? -3.001 19.753 19.786 1.00 93.69 395 THR A N 1
ATOM 3036 C CA . THR A 1 395 ? -1.683 20.251 20.211 1.00 93.69 395 THR A CA 1
ATOM 3037 C C . THR A 1 395 ? -1.717 20.612 21.687 1.00 93.69 395 THR A C 1
ATOM 3039 O O . THR A 1 395 ? -2.399 21.566 22.078 1.00 93.69 395 THR A O 1
ATOM 3042 N N . PHE A 1 396 ? -0.944 19.891 22.497 1.00 90.75 396 PHE A N 1
ATOM 3043 C CA . PHE A 1 396 ? -0.849 20.118 23.937 1.00 90.75 396 PHE A CA 1
ATOM 3044 C C . PHE A 1 396 ? 0.438 20.878 24.298 1.00 90.75 396 PHE A C 1
ATOM 3046 O O . PHE A 1 396 ? 1.507 20.569 23.760 1.00 90.75 396 PHE A O 1
ATOM 3053 N N . PRO A 1 397 ? 0.380 21.869 25.209 1.00 89.00 397 PRO A N 1
ATOM 3054 C CA . PRO A 1 397 ? 1.580 22.538 25.708 1.00 89.00 397 PRO A CA 1
ATOM 3055 C C . PRO A 1 397 ? 2.579 21.533 26.301 1.00 89.00 397 PRO A C 1
ATOM 3057 O O . PRO A 1 397 ? 2.194 20.666 27.080 1.00 89.00 397 PRO A O 1
ATOM 3060 N N . GLY A 1 398 ? 3.854 21.630 25.916 1.00 86.62 398 GLY A N 1
ATOM 3061 C CA . GLY A 1 398 ? 4.931 20.758 26.409 1.00 86.62 398 GLY A CA 1
ATOM 3062 C C . GLY A 1 398 ? 4.982 19.343 25.814 1.00 86.62 398 GLY A C 1
ATOM 3063 O O . GLY A 1 398 ? 6.007 18.690 25.958 1.00 86.62 398 GLY A O 1
ATOM 3064 N N . GLN A 1 399 ? 3.931 18.887 25.124 1.00 87.25 399 GLN A N 1
ATOM 3065 C CA . GLN A 1 399 ? 3.873 17.561 24.479 1.00 87.25 399 GLN A CA 1
ATOM 3066 C C . GLN A 1 399 ? 3.828 17.642 22.944 1.00 87.25 399 GLN A C 1
ATOM 3068 O O . GLN A 1 399 ? 4.215 16.702 22.261 1.00 87.25 399 GLN A O 1
ATOM 3073 N N . GLY A 1 400 ? 3.385 18.776 22.388 1.00 91.31 400 GLY A N 1
ATOM 3074 C CA . GLY A 1 400 ? 3.283 18.976 20.942 1.00 91.31 400 GLY A CA 1
ATOM 3075 C C . GLY A 1 400 ? 2.023 18.350 20.323 1.00 91.31 400 GLY A C 1
ATOM 3076 O O . GLY A 1 400 ? 1.038 18.102 21.030 1.00 91.31 400 GLY A O 1
ATOM 3077 N N . PRO A 1 401 ? 2.001 18.166 18.990 1.00 94.75 401 PRO A N 1
ATOM 3078 C CA . PRO A 1 401 ? 0.900 17.522 18.277 1.00 94.75 401 PRO A CA 1
ATOM 3079 C C . PRO A 1 401 ? 0.738 16.052 18.678 1.00 94.75 401 PRO A C 1
ATOM 3081 O O . PRO A 1 401 ? 1.691 15.277 18.693 1.00 94.75 401 PRO A O 1
ATOM 3084 N N . THR A 1 402 ? -0.486 15.662 19.014 1.00 95.50 402 THR A N 1
ATOM 3085 C CA . THR A 1 402 ? -0.839 14.335 19.521 1.00 95.50 402 THR A CA 1
ATOM 3086 C C . THR A 1 402 ? -2.170 13.890 18.928 1.00 95.50 402 THR A C 1
ATOM 3088 O O . THR A 1 402 ? -3.149 14.639 18.924 1.00 95.50 402 THR A O 1
ATOM 3091 N N . VAL A 1 403 ? -2.231 12.646 18.466 1.00 96.56 403 VAL A N 1
ATOM 3092 C CA . VAL A 1 403 ? -3.465 11.986 18.037 1.00 96.56 403 VAL A CA 1
ATOM 3093 C C . VAL A 1 403 ? -4.416 11.848 19.224 1.00 96.56 403 VAL A C 1
ATOM 3095 O O . VAL A 1 403 ? -4.072 11.255 20.245 1.00 96.56 403 VAL A O 1
ATOM 3098 N N . PHE A 1 404 ? -5.628 12.380 19.093 1.00 94.50 404 PHE A N 1
ATOM 3099 C CA . PHE A 1 404 ? -6.618 12.452 20.168 1.00 94.50 404 PHE A CA 1
ATOM 3100 C C . PHE A 1 404 ? -7.984 11.891 19.742 1.00 94.50 404 PHE A C 1
ATOM 3102 O O . PHE A 1 404 ? -9.029 12.414 20.113 1.00 94.50 404 PHE A O 1
ATOM 3109 N N . GLY A 1 405 ? -7.967 10.818 18.950 1.00 93.62 405 GLY A N 1
ATOM 3110 C CA . GLY A 1 405 ? -9.147 10.052 18.556 1.00 93.62 405 GLY A CA 1
ATOM 3111 C C . GLY A 1 405 ? -8.755 8.677 18.019 1.00 93.62 405 GLY A C 1
ATOM 3112 O O . GLY A 1 405 ? -7.633 8.494 17.545 1.00 93.62 405 GLY A O 1
ATOM 3113 N N . GLN A 1 406 ? -9.669 7.711 18.117 1.00 94.69 406 GLN A N 1
ATOM 3114 C CA . GLN A 1 406 ? -9.455 6.339 17.645 1.00 94.69 406 GLN A CA 1
ATOM 3115 C C . GLN A 1 406 ? -10.692 5.716 16.973 1.00 94.69 406 GLN A C 1
ATOM 3117 O O . GLN A 1 406 ? -10.916 4.508 17.076 1.00 94.69 406 GLN A O 1
ATOM 3122 N N . LYS A 1 407 ? -11.519 6.526 16.313 1.00 95.12 407 LYS A N 1
ATOM 3123 C CA . LYS A 1 407 ? -12.651 6.052 15.516 1.00 95.12 407 LYS A CA 1
ATOM 3124 C C . LYS A 1 407 ? -12.198 5.492 14.171 1.00 95.12 407 LYS A C 1
ATOM 3126 O O . LYS A 1 407 ? -11.264 6.001 13.550 1.00 95.12 407 LYS A O 1
ATOM 3131 N N . THR A 1 408 ? -12.878 4.442 13.732 1.00 96.19 408 THR A N 1
ATOM 3132 C CA . THR A 1 408 ? -12.864 3.993 12.335 1.00 96.19 408 THR A CA 1
ATOM 3133 C C . THR A 1 408 ? -13.883 4.799 11.528 1.00 96.19 408 THR A C 1
ATOM 3135 O O . THR A 1 408 ? -14.650 5.581 12.089 1.00 96.19 408 THR A O 1
ATOM 3138 N N . LEU A 1 409 ? -13.927 4.604 10.210 1.00 94.69 409 LEU A N 1
ATOM 3139 C CA . LEU A 1 409 ? -14.918 5.253 9.341 1.00 94.69 409 LEU A CA 1
ATOM 3140 C C . LEU A 1 409 ? -16.313 4.600 9.408 1.00 94.69 409 LEU A C 1
ATOM 3142 O O . LEU A 1 409 ? -17.189 4.943 8.616 1.00 94.69 409 LEU A O 1
ATOM 3146 N N . GLN A 1 410 ? -16.555 3.673 10.338 1.00 94.19 410 GLN A N 1
ATOM 3147 C CA . GLN A 1 410 ? -17.828 2.965 10.433 1.00 94.19 410 GLN A CA 1
ATOM 3148 C C . GLN A 1 410 ? -18.961 3.919 10.843 1.00 94.19 410 GLN A C 1
ATOM 3150 O O . GLN A 1 410 ? -18.858 4.629 11.841 1.00 94.19 410 GLN A O 1
ATOM 3155 N N . SER A 1 411 ? -20.061 3.912 10.091 1.00 89.38 411 SER A N 1
ATOM 3156 C CA . SER A 1 411 ? -21.220 4.790 10.308 1.00 89.38 411 SER A CA 1
ATOM 3157 C C . SER A 1 411 ? -22.041 4.368 11.525 1.00 89.38 411 SER A C 1
ATOM 3159 O O . SER A 1 411 ? -22.441 5.193 12.345 1.00 89.38 411 SER A O 1
ATOM 3161 N N . LYS A 1 412 ? -22.321 3.066 11.648 1.00 88.69 412 LYS A N 1
ATOM 3162 C CA . LYS A 1 412 ? -23.182 2.539 12.712 1.00 88.69 412 LYS A CA 1
ATOM 3163 C C . LYS A 1 412 ? -22.370 2.269 13.985 1.00 88.69 412 LYS A C 1
ATOM 3165 O O . LYS A 1 412 ? -21.425 1.482 13.910 1.00 88.69 412 LYS A O 1
ATOM 3170 N N . PRO A 1 413 ? -22.759 2.801 15.160 1.00 86.12 413 PRO A N 1
ATOM 3171 C CA . PRO A 1 413 ? -22.077 2.499 16.416 1.00 86.12 413 PRO A CA 1
ATOM 3172 C C . PRO A 1 413 ? -22.047 0.993 16.696 1.00 86.12 413 PRO A C 1
ATOM 3174 O O . PRO A 1 413 ? -23.075 0.311 16.663 1.00 86.12 413 PRO A O 1
ATOM 3177 N N . SER A 1 414 ? -20.858 0.457 16.953 1.00 89.12 414 SER A N 1
ATOM 3178 C CA . SER A 1 414 ? -20.646 -0.950 17.309 1.00 89.12 414 SER A CA 1
ATOM 3179 C C . SER A 1 414 ? -19.277 -1.116 17.962 1.00 89.12 414 SER A C 1
ATOM 3181 O O . SER A 1 414 ? -18.483 -0.191 17.950 1.00 89.12 414 SER A O 1
ATOM 3183 N N . ALA A 1 415 ? -18.929 -2.307 18.453 1.00 83.62 415 ALA A N 1
ATOM 3184 C CA . ALA A 1 415 ? -17.571 -2.546 18.953 1.00 83.62 415 ALA A CA 1
ATOM 3185 C C . ALA A 1 415 ? -16.463 -2.301 17.898 1.00 83.62 415 ALA A C 1
ATOM 3187 O O . ALA A 1 415 ? -15.322 -2.057 18.271 1.00 83.62 415 ALA A O 1
ATOM 3188 N N . LEU A 1 416 ? -16.790 -2.363 16.602 1.00 89.94 416 LEU A N 1
ATOM 3189 C CA . LEU A 1 416 ? -15.855 -2.195 15.481 1.00 89.94 416 LEU A CA 1
ATOM 3190 C C . LEU A 1 416 ? -15.665 -0.732 15.052 1.00 89.94 416 LEU A C 1
ATOM 3192 O O . LEU A 1 416 ? -14.864 -0.450 14.161 1.00 89.94 416 LEU A O 1
ATOM 3196 N N . ASP A 1 417 ? -16.380 0.204 15.681 1.00 91.88 417 ASP A N 1
ATOM 3197 C CA . ASP A 1 417 ? -16.227 1.634 15.411 1.00 91.88 417 ASP A CA 1
ATOM 3198 C C . ASP A 1 417 ? -14.925 2.220 16.006 1.00 91.88 417 ASP A C 1
ATOM 3200 O O . ASP A 1 417 ? -14.620 3.392 15.788 1.00 91.88 417 ASP A O 1
ATOM 3204 N N . ARG A 1 418 ? -14.140 1.407 16.737 1.00 94.38 418 ARG A N 1
ATOM 3205 C CA . ARG A 1 418 ? -12.831 1.764 17.304 1.00 94.38 418 ARG A CA 1
ATOM 3206 C C . ARG A 1 418 ? -11.674 1.012 16.659 1.00 94.38 418 ARG A C 1
ATOM 3208 O O . ARG A 1 418 ? -11.717 -0.205 16.464 1.00 94.38 418 ARG A O 1
ATOM 3215 N N . ILE A 1 419 ? -10.593 1.751 16.412 1.00 95.81 419 ILE A N 1
ATOM 3216 C CA . ILE A 1 419 ? -9.369 1.259 15.772 1.00 95.81 419 ILE A CA 1
ATOM 3217 C C . ILE A 1 419 ? -8.753 0.122 16.587 1.00 95.81 419 ILE A C 1
ATOM 3219 O O . ILE A 1 419 ? -8.400 -0.912 16.028 1.00 95.81 419 ILE A O 1
ATOM 3223 N N . ASN A 1 420 ? -8.658 0.273 17.908 1.00 93.75 420 ASN A N 1
ATOM 3224 C CA . ASN A 1 420 ? -8.009 -0.713 18.768 1.00 93.75 420 ASN A CA 1
ATOM 3225 C C . ASN A 1 420 ? -8.721 -2.086 18.722 1.00 93.75 420 ASN A C 1
ATOM 3227 O O . ASN A 1 420 ? -8.069 -3.122 18.618 1.00 93.75 420 ASN A O 1
ATOM 3231 N N . VAL A 1 421 ? -10.060 -2.100 18.698 1.00 94.50 421 VAL A N 1
ATOM 3232 C CA . VAL A 1 421 ? -10.854 -3.335 18.577 1.00 94.50 421 VAL A CA 1
ATOM 3233 C C . VAL A 1 421 ? -10.729 -3.944 17.180 1.00 94.50 421 VAL A C 1
ATOM 3235 O O . VAL A 1 421 ? -10.547 -5.154 17.047 1.00 94.50 421 VAL A O 1
ATOM 3238 N N . ARG A 1 422 ? -10.787 -3.131 16.118 1.00 95.62 422 ARG A N 1
ATOM 3239 C CA . ARG A 1 422 ? -10.597 -3.624 14.746 1.00 95.62 422 ARG A CA 1
ATOM 3240 C C . ARG A 1 422 ? -9.223 -4.267 14.559 1.00 95.62 422 ARG A C 1
ATOM 3242 O O . ARG A 1 422 ? -9.129 -5.334 13.950 1.00 95.62 422 ARG A O 1
ATOM 3249 N N . ARG A 1 423 ? -8.172 -3.615 15.058 1.00 95.38 423 ARG A N 1
ATOM 3250 C CA . ARG A 1 423 ? -6.784 -4.080 14.951 1.00 95.38 423 ARG A CA 1
ATOM 3251 C C . ARG A 1 423 ? -6.534 -5.338 15.768 1.00 95.38 423 ARG A C 1
ATOM 3253 O O . ARG A 1 423 ? -5.883 -6.241 15.253 1.00 95.38 423 ARG A O 1
ATOM 3260 N N . LEU A 1 424 ? -7.135 -5.450 16.956 1.00 94.94 424 LEU A N 1
ATOM 3261 C CA . LEU A 1 424 ? -7.174 -6.705 17.711 1.00 94.94 424 LEU A CA 1
ATOM 3262 C C . LEU A 1 424 ? -7.710 -7.844 16.838 1.00 94.94 424 LEU A C 1
ATOM 3264 O O . LEU A 1 424 ? -7.060 -8.871 16.692 1.00 94.94 424 LEU A O 1
ATOM 3268 N N . LEU A 1 425 ? -8.877 -7.658 16.216 1.00 94.50 425 LEU A N 1
ATOM 3269 C CA . LEU A 1 425 ? -9.483 -8.704 15.390 1.00 94.50 425 LEU A CA 1
ATOM 3270 C C . LEU A 1 425 ? -8.647 -9.050 14.156 1.00 94.50 425 LEU A C 1
ATOM 3272 O O . LEU A 1 425 ? -8.632 -10.210 13.758 1.00 94.50 425 LEU A O 1
ATOM 3276 N N . ILE A 1 426 ? -7.963 -8.073 13.555 1.00 95.00 426 ILE A N 1
ATOM 3277 C CA . ILE A 1 426 ? -7.015 -8.325 12.461 1.00 95.00 426 ILE A CA 1
ATOM 3278 C C . ILE A 1 426 ? -5.861 -9.203 12.964 1.00 95.00 426 ILE A C 1
ATOM 3280 O O . ILE A 1 426 ? -5.606 -10.249 12.374 1.00 95.00 426 ILE A O 1
ATOM 3284 N N . ASN A 1 427 ? -5.224 -8.835 14.079 1.00 94.56 427 ASN A N 1
ATOM 3285 C CA . ASN A 1 427 ? -4.113 -9.587 14.670 1.00 94.56 427 ASN A CA 1
ATOM 3286 C C . ASN A 1 427 ? -4.523 -11.039 15.000 1.00 94.56 427 ASN A C 1
ATOM 3288 O O . ASN A 1 427 ? -3.879 -11.983 14.538 1.00 94.56 427 ASN A O 1
ATOM 3292 N N . LEU A 1 428 ? -5.676 -11.221 15.660 1.00 94.75 428 LEU A N 1
ATOM 3293 C CA . LEU A 1 428 ? -6.228 -12.545 15.961 1.00 94.75 428 LEU A CA 1
ATOM 3294 C C . LEU A 1 428 ? -6.490 -13.366 14.691 1.00 94.75 428 LEU A C 1
ATOM 3296 O O . LEU A 1 428 ? -6.094 -14.529 14.610 1.00 94.75 428 LEU A O 1
ATOM 3300 N N . LYS A 1 429 ? -7.143 -12.774 13.680 1.00 92.50 429 LYS A N 1
ATOM 3301 C CA . LYS A 1 429 ? -7.453 -13.463 12.418 1.00 92.50 429 LYS A CA 1
ATOM 3302 C C . LYS A 1 429 ? -6.195 -13.909 11.686 1.00 92.50 429 LYS A C 1
ATOM 3304 O O . LYS A 1 429 ? -6.187 -15.027 11.183 1.00 92.50 429 LYS A O 1
ATOM 3309 N N . LYS A 1 430 ? -5.141 -13.088 11.653 1.00 92.69 430 LYS A N 1
ATOM 3310 C CA . LYS A 1 430 ? -3.873 -13.447 10.999 1.00 92.69 430 LYS A CA 1
ATOM 3311 C C . LYS A 1 430 ? -3.219 -14.657 11.658 1.00 92.69 430 LYS A C 1
ATOM 3313 O O . LYS A 1 430 ? -2.836 -15.594 10.960 1.00 92.69 430 LYS A O 1
ATOM 3318 N N . PHE A 1 431 ? -3.163 -14.680 12.990 1.00 93.19 431 PHE A N 1
ATOM 3319 C CA . PHE A 1 431 ? -2.608 -15.814 13.732 1.00 93.19 431 PHE A CA 1
ATOM 3320 C C . PHE A 1 431 ? -3.439 -17.098 13.565 1.00 93.19 431 PHE A C 1
ATOM 3322 O O . PHE A 1 431 ? -2.909 -18.188 13.342 1.00 93.19 431 PHE A O 1
ATOM 3329 N N . ILE A 1 432 ? -4.767 -16.984 13.639 1.00 92.56 432 ILE A N 1
ATOM 3330 C CA . ILE A 1 432 ? -5.660 -18.135 13.460 1.00 92.56 432 ILE A CA 1
ATOM 3331 C C . ILE A 1 432 ? -5.569 -18.663 12.022 1.00 92.56 432 ILE A C 1
ATOM 3333 O O . ILE A 1 432 ? -5.492 -19.875 11.823 1.00 92.56 432 ILE A O 1
ATOM 3337 N N . ALA A 1 433 ? -5.521 -17.772 11.027 1.00 90.62 433 ALA A N 1
ATOM 3338 C CA . ALA A 1 433 ? -5.377 -18.139 9.624 1.00 90.62 433 ALA A CA 1
ATOM 3339 C C . ALA A 1 433 ? -4.070 -18.905 9.383 1.00 90.62 433 ALA A C 1
ATOM 3341 O O . ALA A 1 433 ? -4.115 -19.994 8.811 1.00 90.62 433 ALA A O 1
ATOM 3342 N N . SER A 1 434 ? -2.930 -18.404 9.876 1.00 90.31 434 SER A N 1
ATOM 3343 C CA . SER A 1 434 ? -1.632 -19.076 9.712 1.00 90.31 434 SER A CA 1
ATOM 3344 C C . SER A 1 434 ? -1.609 -20.471 10.341 1.00 90.31 434 SER A C 1
ATOM 3346 O O . SER A 1 434 ? -1.070 -21.400 9.745 1.00 90.31 434 SER A O 1
ATOM 3348 N N . THR A 1 435 ? -2.270 -20.649 11.487 1.00 90.00 435 THR A N 1
ATOM 3349 C CA . THR A 1 435 ? -2.412 -21.961 12.133 1.00 90.00 435 THR A CA 1
ATOM 3350 C C . THR A 1 435 ? -3.335 -22.886 11.333 1.00 90.00 435 THR A C 1
ATOM 3352 O O . THR A 1 435 ? -3.031 -24.062 11.142 1.00 90.00 435 THR A O 1
ATOM 3355 N N . SER A 1 436 ? -4.456 -22.360 10.828 1.00 90.00 436 SER A N 1
ATOM 3356 C CA . SER A 1 436 ? -5.451 -23.140 10.081 1.00 90.00 436 SER A CA 1
ATOM 3357 C C . SER A 1 436 ? -4.967 -23.612 8.705 1.00 90.00 436 SER A C 1
ATOM 3359 O O . SER A 1 436 ? -5.440 -24.643 8.232 1.00 90.00 436 SER A O 1
ATOM 3361 N N . LYS A 1 437 ? -3.987 -22.927 8.090 1.00 87.44 437 LYS A N 1
ATOM 3362 C CA . LYS A 1 437 ? -3.396 -23.319 6.794 1.00 87.44 437 LYS A CA 1
ATOM 3363 C C . LYS A 1 437 ? -2.883 -24.762 6.798 1.00 87.44 437 LYS A C 1
ATOM 3365 O O . LYS A 1 437 ? -3.046 -25.466 5.810 1.00 87.44 437 LYS A O 1
ATOM 3370 N N . PHE A 1 438 ? -2.325 -25.221 7.919 1.00 85.88 438 PHE A N 1
ATOM 3371 C CA . PHE A 1 438 ? -1.792 -26.581 8.060 1.00 85.88 438 PHE A CA 1
ATOM 3372 C C . PHE A 1 438 ? -2.857 -27.654 8.316 1.00 85.88 438 PHE A C 1
ATOM 3374 O O . PHE A 1 438 ? -2.512 -28.825 8.418 1.00 85.88 438 PHE A O 1
ATOM 3381 N N . LEU A 1 439 ? -4.129 -27.277 8.474 1.00 88.81 439 LEU A N 1
ATOM 3382 C CA . LEU A 1 439 ? -5.233 -28.225 8.659 1.00 88.81 439 LEU A CA 1
ATOM 3383 C C . LEU A 1 439 ? -5.929 -28.577 7.343 1.00 88.81 439 LEU A C 1
ATOM 3385 O O . LEU A 1 439 ? -6.704 -29.531 7.290 1.00 88.81 439 LEU A O 1
ATOM 3389 N N . VAL A 1 440 ? -5.692 -27.798 6.288 1.00 87.62 440 VAL A N 1
ATOM 3390 C CA . VAL A 1 440 ? -6.260 -28.071 4.968 1.00 87.62 440 VAL A CA 1
ATOM 3391 C C . VAL A 1 440 ? -5.646 -29.373 4.445 1.00 87.62 440 VAL A C 1
ATOM 3393 O O . VAL A 1 440 ? -4.430 -29.529 4.457 1.00 87.62 440 VAL A O 1
ATOM 3396 N N . PHE A 1 441 ? -6.495 -30.303 3.998 1.00 89.62 441 PHE A N 1
ATOM 3397 C CA . PHE A 1 441 ? -6.139 -31.664 3.554 1.00 89.62 441 PHE A CA 1
ATOM 3398 C C . PHE A 1 441 ? -5.680 -32.650 4.643 1.00 89.62 441 PHE A C 1
ATOM 3400 O O . PHE A 1 441 ? -5.329 -33.785 4.320 1.00 89.62 441 PHE A O 1
ATOM 3407 N N . GLU A 1 442 ? -5.746 -32.280 5.922 1.00 92.19 442 GLU A N 1
ATOM 3408 C CA . GLU A 1 442 ? -5.540 -33.222 7.025 1.00 92.19 442 GLU A CA 1
ATOM 3409 C C . GLU A 1 442 ? -6.800 -34.052 7.316 1.00 92.19 442 GLU A C 1
ATOM 3411 O O . GLU A 1 442 ? -7.930 -33.651 7.028 1.00 92.19 442 GLU A O 1
ATOM 3416 N N . GLN A 1 443 ? -6.618 -35.218 7.941 1.00 90.75 443 GLN A N 1
ATOM 3417 C CA . GLN A 1 443 ? -7.741 -36.059 8.365 1.00 90.75 443 GLN A CA 1
ATOM 3418 C C . GLN A 1 443 ? -8.560 -35.355 9.460 1.00 90.75 443 GLN A C 1
ATOM 3420 O O . GLN A 1 443 ? -8.001 -34.923 10.476 1.00 90.75 443 GLN A O 1
ATOM 3425 N N . ASN A 1 444 ? -9.889 -35.281 9.304 1.00 90.75 444 ASN A N 1
ATOM 3426 C CA . ASN A 1 444 ? -10.789 -34.649 10.279 1.00 90.75 444 ASN A CA 1
ATOM 3427 C C . ASN A 1 444 ? -11.026 -35.553 11.506 1.00 90.75 444 ASN A C 1
ATOM 3429 O O . ASN A 1 444 ? -12.089 -36.143 11.692 1.00 90.75 444 ASN A O 1
ATOM 3433 N N . THR A 1 445 ? -10.005 -35.673 12.353 1.00 92.25 445 THR A N 1
ATOM 3434 C CA . THR A 1 445 ? -10.031 -36.472 13.585 1.00 92.25 445 THR A CA 1
ATOM 3435 C C . THR A 1 445 ? -10.030 -35.588 14.829 1.00 92.25 445 THR A C 1
ATOM 3437 O O . THR A 1 445 ? -9.596 -34.433 14.796 1.00 92.25 445 THR A O 1
ATOM 3440 N N . THR A 1 446 ? -10.436 -36.148 15.971 1.00 92.69 446 THR A N 1
ATOM 3441 C CA . THR A 1 446 ? -10.328 -35.480 17.278 1.00 92.69 446 THR A CA 1
ATOM 3442 C C . THR A 1 446 ? -8.892 -35.035 17.578 1.00 92.69 446 THR A C 1
ATOM 3444 O O . THR A 1 446 ? -8.686 -33.974 18.160 1.00 92.69 446 THR A O 1
ATOM 3447 N N . ALA A 1 447 ? -7.882 -35.796 17.137 1.00 92.88 447 ALA A N 1
ATOM 3448 C CA . ALA A 1 447 ? -6.477 -35.433 17.316 1.00 92.88 447 ALA A CA 1
ATOM 3449 C C . ALA A 1 447 ? -6.109 -34.147 16.553 1.00 92.88 447 ALA A C 1
ATOM 3451 O O . ALA A 1 447 ? -5.469 -33.259 17.119 1.00 92.88 447 ALA A O 1
ATOM 3452 N N . THR A 1 448 ? -6.567 -34.009 15.305 1.00 92.00 448 THR A N 1
ATOM 3453 C CA . THR A 1 448 ? -6.370 -32.806 14.478 1.00 92.00 448 THR A CA 1
ATOM 3454 C C . THR A 1 448 ? -7.026 -31.580 15.116 1.00 92.00 448 THR A C 1
ATOM 3456 O O . THR A 1 448 ? -6.400 -30.524 15.227 1.00 92.00 448 THR A O 1
ATOM 3459 N N . ARG A 1 449 ? -8.256 -31.737 15.626 1.00 93.12 449 ARG A N 1
ATOM 3460 C CA . ARG A 1 449 ? -8.985 -30.679 16.346 1.00 93.12 449 ARG A CA 1
ATOM 3461 C C . ARG A 1 449 ? -8.264 -30.251 17.627 1.00 93.12 449 ARG A C 1
ATOM 3463 O O . ARG A 1 449 ? -8.037 -29.063 17.847 1.00 93.12 449 ARG A O 1
ATOM 3470 N N . ASN A 1 450 ? -7.806 -31.213 18.426 1.00 93.44 450 ASN A N 1
ATOM 3471 C CA . ASN A 1 450 ? -7.042 -30.938 19.643 1.00 93.44 450 ASN A CA 1
ATOM 3472 C C . ASN A 1 450 ? -5.713 -30.233 19.350 1.00 93.44 450 ASN A C 1
ATOM 3474 O O . ASN A 1 450 ? -5.318 -29.346 20.101 1.00 93.44 450 ASN A O 1
ATOM 3478 N N . ARG A 1 451 ? -5.032 -30.564 18.244 1.00 92.06 451 ARG A N 1
ATOM 3479 C CA . ARG A 1 451 ? -3.807 -29.864 17.827 1.00 92.06 451 ARG A CA 1
ATOM 3480 C C . ARG A 1 451 ? -4.062 -28.375 17.573 1.00 92.06 451 ARG A C 1
ATOM 3482 O O . ARG A 1 451 ? -3.276 -27.546 18.030 1.00 92.06 451 ARG A O 1
ATOM 3489 N N . PHE A 1 452 ? -5.162 -28.039 16.896 1.00 93.06 452 PHE A N 1
ATOM 3490 C CA . PHE A 1 452 ? -5.573 -26.649 16.688 1.00 93.06 452 PHE A CA 1
ATOM 3491 C C . PHE A 1 452 ? -5.869 -25.941 18.015 1.00 93.06 452 PHE A C 1
ATOM 3493 O O . PHE A 1 452 ? -5.316 -24.873 18.280 1.00 93.06 452 PHE A O 1
ATOM 3500 N N . LEU A 1 453 ? -6.676 -26.560 18.883 1.00 94.44 453 LEU A N 1
ATOM 3501 C CA . LEU A 1 453 ? -7.020 -26.005 20.197 1.00 94.44 453 LEU A CA 1
ATOM 3502 C C . LEU A 1 453 ? -5.779 -25.764 21.069 1.00 94.44 453 LEU A C 1
ATOM 3504 O O . LEU A 1 453 ? -5.662 -24.705 21.682 1.00 94.44 453 LEU A O 1
ATOM 3508 N N . ASN A 1 454 ? -4.819 -26.692 21.057 1.00 94.44 454 ASN A N 1
ATOM 3509 C CA . ASN A 1 454 ? -3.564 -26.584 21.804 1.00 94.44 454 ASN A CA 1
ATOM 3510 C C . ASN A 1 454 ? -2.643 -25.461 21.304 1.00 94.44 454 ASN A C 1
ATOM 3512 O O . ASN A 1 454 ? -1.720 -25.084 22.015 1.00 94.44 454 ASN A O 1
ATOM 3516 N N . THR A 1 455 ? -2.872 -24.927 20.100 1.00 94.25 455 THR A N 1
ATOM 3517 C CA . THR A 1 455 ? -2.126 -23.772 19.574 1.00 94.25 455 THR A CA 1
ATOM 3518 C C . THR A 1 455 ? -2.892 -22.466 19.780 1.00 94.25 455 THR A C 1
ATOM 3520 O O . THR A 1 455 ? -2.313 -21.466 20.199 1.00 94.25 455 THR A O 1
ATOM 3523 N N . VAL A 1 456 ? -4.204 -22.461 19.525 1.00 95.38 456 VAL A N 1
ATOM 3524 C CA . VAL A 1 456 ? -5.015 -21.235 19.577 1.00 95.38 456 VAL A CA 1
ATOM 3525 C C . VAL A 1 456 ? -5.351 -20.813 21.007 1.00 95.38 456 VAL A C 1
ATOM 3527 O O . VAL A 1 456 ? -5.310 -19.617 21.290 1.00 95.38 456 VAL A O 1
ATOM 3530 N N . ASN A 1 457 ? -5.647 -21.749 21.919 1.00 95.75 457 ASN A N 1
ATOM 3531 C CA . ASN A 1 457 ? -5.997 -21.392 23.299 1.00 95.75 457 ASN A CA 1
ATOM 3532 C C . ASN A 1 457 ? -4.851 -20.662 24.020 1.00 95.75 457 ASN A C 1
ATOM 3534 O O . ASN A 1 457 ? -5.098 -19.548 24.475 1.00 95.75 457 ASN A O 1
ATOM 3538 N N . PRO A 1 458 ? -3.597 -21.167 24.042 1.00 96.88 458 PRO A N 1
ATOM 3539 C CA . PRO A 1 458 ? -2.502 -20.455 24.711 1.00 96.88 458 PRO A CA 1
ATOM 3540 C C . PRO A 1 458 ? -2.235 -19.063 24.128 1.00 96.88 458 PRO A C 1
ATOM 3542 O O . PRO A 1 458 ? -1.874 -18.134 24.849 1.00 96.88 458 PRO A O 1
ATOM 3545 N N . TYR A 1 459 ? -2.432 -18.891 22.818 1.00 96.44 459 TYR A N 1
ATOM 3546 C CA . TYR A 1 459 ? -2.307 -17.584 22.184 1.00 96.44 459 TYR A CA 1
ATOM 3547 C C . TYR A 1 459 ? -3.407 -16.614 22.644 1.00 96.44 459 TYR A C 1
ATOM 3549 O O . TYR A 1 459 ? -3.107 -15.483 23.022 1.00 96.44 459 TYR A O 1
ATOM 3557 N N . LEU A 1 460 ? -4.671 -17.045 22.680 1.00 95.94 460 LEU A N 1
ATOM 3558 C CA . LEU A 1 460 ? -5.766 -16.203 23.172 1.00 95.94 460 LEU A CA 1
ATOM 3559 C C . LEU A 1 460 ? -5.649 -15.907 24.675 1.00 95.94 460 LEU A C 1
ATOM 3561 O O . LEU A 1 460 ? -5.962 -14.791 25.089 1.00 95.94 460 LEU A O 1
ATOM 3565 N N . GLU A 1 461 ? -5.136 -16.846 25.476 1.00 96.44 461 GLU A N 1
ATOM 3566 C CA . GLU A 1 461 ? -4.783 -16.622 26.887 1.00 96.44 461 GLU A CA 1
ATOM 3567 C C . GLU A 1 461 ? -3.705 -15.545 27.025 1.00 96.44 461 GLU A C 1
ATOM 3569 O O . GLU A 1 461 ? -3.824 -14.655 27.867 1.00 96.44 461 GLU A O 1
ATOM 3574 N N . ASN A 1 462 ? -2.682 -15.566 26.163 1.00 95.75 462 ASN A N 1
ATOM 3575 C CA . ASN A 1 462 ? -1.665 -14.521 26.143 1.00 95.75 462 ASN A CA 1
ATOM 3576 C C . ASN A 1 462 ? -2.277 -13.149 25.822 1.00 95.75 462 ASN A C 1
ATOM 3578 O O . ASN A 1 462 ? -2.038 -12.187 26.556 1.00 95.75 462 ASN A O 1
ATOM 3582 N N . VAL A 1 463 ? -3.124 -13.060 24.794 1.00 95.56 463 VAL A N 1
ATOM 3583 C CA . VAL A 1 463 ? -3.817 -11.811 24.437 1.00 95.56 463 VAL A CA 1
ATOM 3584 C C . VAL A 1 463 ? -4.716 -11.327 25.584 1.00 95.56 463 VAL A C 1
ATOM 3586 O O . VAL A 1 463 ? -4.744 -10.132 25.883 1.00 95.56 463 VAL A O 1
ATOM 3589 N N . GLN A 1 464 ? -5.417 -12.236 26.271 1.00 94.62 464 GLN A N 1
ATOM 3590 C CA . GLN A 1 464 ? -6.228 -11.921 27.451 1.00 94.62 464 GLN A CA 1
ATOM 3591 C C . GLN A 1 464 ? -5.366 -11.392 28.609 1.00 94.62 464 GLN A C 1
ATOM 3593 O O . GLN A 1 464 ? -5.683 -10.350 29.180 1.00 94.62 464 GLN A O 1
ATOM 3598 N N . SER A 1 465 ? -4.240 -12.048 28.912 1.00 94.56 465 SER A N 1
ATOM 3599 C CA . SER A 1 465 ? -3.308 -11.630 29.971 1.00 94.56 465 SER A CA 1
ATOM 3600 C C . SER A 1 465 ? -2.709 -10.242 29.716 1.00 94.56 465 SER A C 1
ATOM 3602 O O . SER A 1 465 ? -2.511 -9.458 30.641 1.00 94.56 465 SER A O 1
ATOM 3604 N N . ASN A 1 466 ? -2.527 -9.895 28.441 1.00 94.06 466 ASN A N 1
ATOM 3605 C CA . ASN A 1 466 ? -2.045 -8.597 27.979 1.00 94.06 466 ASN A CA 1
ATOM 3606 C C . ASN A 1 466 ? -3.184 -7.586 27.741 1.00 94.06 466 ASN A C 1
ATOM 3608 O O . ASN A 1 466 ? -3.027 -6.615 26.996 1.00 94.06 466 ASN A O 1
ATOM 3612 N N . SER A 1 467 ? -4.336 -7.791 28.390 1.00 92.44 467 SER A N 1
ATOM 3613 C CA . SER A 1 467 ? -5.490 -6.882 28.387 1.00 92.44 467 SER A CA 1
ATOM 3614 C C . SER A 1 467 ? -6.169 -6.671 27.027 1.00 92.44 467 SER A C 1
ATOM 3616 O O . SER A 1 467 ? -6.919 -5.708 26.871 1.00 92.44 467 SER A O 1
ATOM 3618 N N . GLY A 1 468 ? -5.964 -7.547 26.040 1.00 91.31 468 GLY A N 1
ATOM 3619 C CA .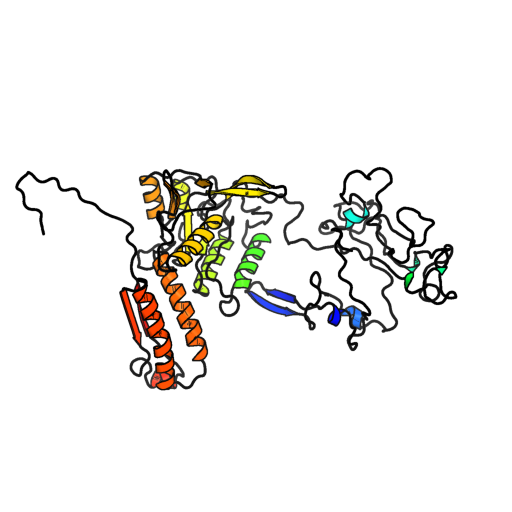 GLY A 1 468 ? -6.647 -7.455 24.743 1.00 91.31 468 GLY A CA 1
ATOM 3620 C C . GLY A 1 468 ? -8.083 -7.977 24.772 1.00 91.31 468 GLY A C 1
ATOM 3621 O O . GLY A 1 468 ? -8.975 -7.414 24.132 1.00 91.31 468 GLY A O 1
ATOM 3622 N N . LEU A 1 469 ? -8.325 -9.031 25.550 1.00 93.88 469 LEU A N 1
ATOM 3623 C CA . LEU A 1 469 ? -9.623 -9.691 25.682 1.00 93.88 469 LEU A CA 1
ATOM 3624 C C . LEU A 1 469 ? -10.076 -9.683 27.145 1.00 93.88 469 LEU A C 1
ATOM 3626 O O . LEU A 1 469 ? -9.266 -9.859 28.046 1.00 93.88 469 LEU A O 1
ATOM 3630 N N . ASN A 1 470 ? -11.381 -9.545 27.369 1.00 92.94 470 ASN A N 1
ATOM 3631 C CA . ASN A 1 470 ? -12.018 -9.805 28.661 1.00 92.94 470 ASN A CA 1
ATOM 3632 C C . ASN A 1 470 ? -12.318 -11.299 28.827 1.00 92.94 470 ASN A C 1
ATOM 3634 O O . ASN A 1 470 ? -12.099 -11.868 29.892 1.00 92.94 470 ASN A O 1
ATOM 3638 N N . ALA A 1 471 ? -12.817 -11.932 27.764 1.00 93.75 471 ALA A N 1
ATOM 3639 C CA . ALA A 1 471 ? -13.145 -13.350 27.720 1.00 93.75 471 ALA A CA 1
ATOM 3640 C C . ALA A 1 471 ? -13.043 -13.877 26.285 1.00 93.75 471 ALA A C 1
ATOM 3642 O O . ALA A 1 471 ? -13.251 -13.132 25.319 1.00 93.75 471 ALA A O 1
ATOM 3643 N N . PHE A 1 472 ? -12.763 -15.169 26.143 1.00 96.38 472 PHE A N 1
ATOM 3644 C CA . PHE A 1 472 ? -12.827 -15.867 24.866 1.00 96.38 472 PHE A CA 1
ATOM 3645 C C . PHE A 1 472 ? -13.279 -17.316 25.061 1.00 96.38 472 PHE A C 1
ATOM 3647 O O . PHE A 1 472 ? -13.219 -17.863 26.162 1.00 96.38 472 PHE A O 1
ATOM 3654 N N . ARG A 1 473 ? -13.745 -17.939 23.980 1.00 95.25 473 ARG A N 1
ATOM 3655 C CA . ARG A 1 473 ? -14.038 -19.372 23.925 1.00 95.25 473 ARG A CA 1
ATOM 3656 C C . ARG A 1 473 ? -13.776 -19.886 22.519 1.00 95.25 473 ARG A C 1
ATOM 3658 O O . ARG A 1 473 ? -14.287 -19.318 21.557 1.00 95.25 473 ARG A O 1
ATOM 3665 N N . VAL A 1 474 ? -13.038 -20.984 22.412 1.00 95.25 474 VAL A N 1
ATOM 3666 C CA . VAL A 1 474 ? -12.823 -21.702 21.150 1.00 95.25 474 VAL A CA 1
ATOM 3667 C C . VAL A 1 474 ? -13.544 -23.040 21.226 1.00 95.25 474 VAL A C 1
ATOM 3669 O O . VAL A 1 474 ? -13.386 -23.774 22.198 1.00 95.25 474 VAL A O 1
ATOM 3672 N N . VAL A 1 475 ? -14.354 -23.347 20.216 1.00 94.25 475 VAL A N 1
ATOM 3673 C CA . VAL A 1 475 ? -15.063 -24.624 20.081 1.00 94.25 475 VAL A CA 1
ATOM 3674 C C . VAL A 1 475 ? -14.658 -25.255 18.756 1.00 94.25 475 VAL A C 1
ATOM 3676 O O . VAL A 1 475 ? -14.842 -24.664 17.692 1.00 94.25 475 VAL A O 1
ATOM 3679 N N . MET A 1 476 ? -14.091 -26.453 18.821 1.00 93.00 476 MET A N 1
ATOM 3680 C CA . MET A 1 476 ? -13.768 -27.290 17.665 1.00 93.00 476 MET A CA 1
ATOM 3681 C C . MET A 1 476 ? -13.841 -28.748 18.123 1.00 93.00 476 MET A C 1
ATOM 3683 O O . MET A 1 476 ? -12.831 -29.385 18.401 1.00 93.00 476 MET A O 1
ATOM 3687 N N . ASP A 1 477 ? -15.059 -29.244 18.286 1.00 92.00 477 ASP A N 1
ATOM 3688 C CA . ASP A 1 477 ? -15.358 -30.566 18.832 1.00 92.00 477 ASP A CA 1
ATOM 3689 C C . ASP A 1 477 ? -16.526 -31.205 18.062 1.00 92.00 477 ASP A C 1
ATOM 3691 O O . ASP A 1 477 ? -16.930 -30.724 17.001 1.00 92.00 477 ASP A O 1
ATOM 3695 N N . ASP A 1 478 ? -17.062 -32.311 18.571 1.00 91.62 478 ASP A N 1
ATOM 3696 C CA . ASP A 1 478 ? -18.147 -33.045 17.910 1.00 91.62 478 ASP A CA 1
ATOM 3697 C C . ASP A 1 478 ? -19.488 -32.284 17.944 1.00 91.62 478 ASP A C 1
ATOM 3699 O O . ASP A 1 478 ? -20.424 -32.652 17.236 1.00 91.62 478 ASP A O 1
ATOM 3703 N N . THR A 1 479 ? -19.600 -31.201 18.727 1.00 92.12 479 THR A N 1
ATOM 3704 C CA . THR A 1 479 ? -20.820 -30.380 18.774 1.00 92.12 479 THR A CA 1
ATOM 3705 C C . THR A 1 479 ? -20.972 -29.505 17.534 1.00 92.12 479 THR A C 1
ATOM 3707 O O . THR A 1 479 ? -22.094 -29.281 17.082 1.00 92.12 479 THR A O 1
ATOM 3710 N N . ASN A 1 480 ? -19.858 -29.032 16.960 1.00 92.69 480 ASN A N 1
ATOM 3711 C CA . ASN A 1 480 ? -19.853 -28.233 15.733 1.00 92.69 480 ASN A CA 1
ATOM 3712 C C . ASN A 1 480 ? -19.302 -28.976 14.506 1.00 92.69 480 ASN A C 1
ATOM 3714 O O . ASN A 1 480 ? -19.493 -28.501 13.389 1.00 92.69 480 ASN A O 1
ATOM 3718 N N . ASN A 1 481 ? -18.683 -30.144 14.692 1.00 92.19 481 ASN A N 1
ATOM 3719 C CA . ASN A 1 481 ? -18.289 -31.067 13.625 1.00 92.19 481 ASN A CA 1
ATOM 3720 C C . ASN A 1 481 ? -19.184 -32.311 13.658 1.00 92.19 481 ASN A C 1
ATOM 3722 O O . ASN A 1 481 ? -18.743 -33.404 14.011 1.00 92.19 481 ASN A O 1
ATOM 3726 N N . THR A 1 482 ? -20.461 -32.125 13.323 1.00 93.31 482 THR A N 1
ATOM 3727 C CA . THR A 1 482 ? -21.437 -33.220 13.228 1.00 93.31 482 THR A CA 1
ATOM 3728 C C . THR A 1 482 ? -21.083 -34.176 12.077 1.00 93.31 482 THR A C 1
ATOM 3730 O O . THR A 1 482 ? -20.348 -33.778 11.168 1.00 93.31 482 THR A O 1
ATOM 3733 N N . PRO A 1 483 ? -21.620 -35.416 12.053 1.00 92.06 483 PRO A N 1
ATOM 3734 C CA . PRO A 1 483 ? -21.395 -36.349 10.945 1.00 92.06 483 PRO A CA 1
ATOM 3735 C C . PRO A 1 483 ? -21.671 -35.730 9.567 1.00 92.06 483 PRO A C 1
ATOM 3737 O O . PRO A 1 483 ? -20.848 -35.859 8.673 1.00 92.06 483 PRO A O 1
ATOM 3740 N N . ASP A 1 484 ? -22.738 -34.936 9.436 1.00 93.69 484 ASP A N 1
ATOM 3741 C CA . ASP A 1 484 ? -23.073 -34.219 8.199 1.00 93.69 484 ASP A CA 1
ATOM 3742 C C . ASP A 1 484 ? -21.989 -33.229 7.733 1.00 93.69 484 ASP A C 1
ATOM 3744 O O . ASP A 1 484 ? -21.800 -33.035 6.532 1.00 93.69 484 ASP A O 1
ATOM 3748 N N . GLU A 1 485 ? -21.304 -32.547 8.654 1.00 92.62 485 GLU A N 1
ATOM 3749 C CA . GLU A 1 485 ? -20.212 -31.626 8.308 1.00 92.62 485 GLU A CA 1
ATOM 3750 C C . GLU A 1 485 ? -18.951 -32.393 7.902 1.00 92.62 485 GLU A C 1
ATOM 3752 O O . GLU A 1 485 ? -18.280 -32.020 6.936 1.00 92.62 485 GLU A O 1
ATOM 3757 N N . ILE A 1 486 ? -18.677 -33.506 8.587 1.00 90.38 486 ILE A N 1
ATOM 3758 C CA . ILE A 1 486 ? -17.561 -34.401 8.269 1.00 90.38 486 ILE A CA 1
ATOM 3759 C C . ILE A 1 486 ? -17.771 -35.047 6.892 1.00 90.38 486 ILE A C 1
ATOM 3761 O O . ILE A 1 486 ? -16.859 -35.007 6.069 1.00 90.38 486 ILE A O 1
ATOM 3765 N N . ASP A 1 487 ? -18.974 -35.542 6.597 1.00 92.31 487 ASP A N 1
ATOM 3766 C CA . ASP A 1 487 ? -19.332 -36.153 5.310 1.00 92.31 487 ASP A CA 1
ATOM 3767 C C . ASP A 1 487 ? -19.277 -35.144 4.149 1.00 92.31 487 ASP A C 1
ATOM 3769 O O . ASP A 1 487 ? -19.018 -35.503 2.998 1.00 92.31 487 ASP A O 1
ATOM 3773 N N . ARG A 1 488 ? -19.460 -33.849 4.444 1.00 93.69 488 ARG A N 1
ATOM 3774 C CA . ARG A 1 488 ? -19.249 -32.738 3.498 1.00 93.69 488 ARG A CA 1
ATOM 3775 C C . ARG A 1 488 ? -17.787 -32.298 3.388 1.00 93.69 488 ARG A C 1
ATOM 3777 O O . ARG A 1 488 ? -17.511 -31.319 2.697 1.00 93.69 488 ARG A O 1
ATOM 3784 N N . ASN A 1 489 ? -16.857 -33.000 4.036 1.00 91.75 489 ASN A N 1
ATOM 3785 C CA . ASN A 1 489 ? -15.432 -32.669 4.103 1.00 91.75 489 ASN A CA 1
ATOM 3786 C C . ASN A 1 489 ? -15.159 -31.267 4.680 1.00 91.75 489 ASN A C 1
ATOM 3788 O O . ASN A 1 489 ? -14.257 -30.561 4.225 1.00 91.75 489 ASN A O 1
ATOM 3792 N N . ARG A 1 490 ? -15.944 -30.841 5.679 1.00 88.38 490 ARG A N 1
ATOM 3793 C CA . ARG A 1 490 ? -15.776 -29.552 6.364 1.00 88.38 490 ARG A CA 1
ATOM 3794 C C . ARG A 1 490 ? -15.242 -29.758 7.778 1.00 88.38 490 ARG A C 1
ATOM 3796 O O . ARG A 1 490 ? -15.690 -30.635 8.510 1.00 88.38 490 ARG A O 1
ATOM 3803 N N . LEU A 1 491 ? -14.293 -28.906 8.164 1.00 91.12 491 LEU A N 1
ATOM 3804 C CA . LEU A 1 491 ? -13.808 -28.772 9.535 1.00 91.12 491 LEU A CA 1
ATOM 3805 C C . LEU A 1 491 ? -14.233 -27.399 10.063 1.00 91.12 491 LEU A C 1
ATOM 3807 O O . LEU A 1 491 ? -13.829 -26.367 9.526 1.00 91.12 491 LEU A O 1
ATOM 3811 N N . VAL A 1 492 ? -15.069 -27.382 11.098 1.00 91.94 492 VAL A N 1
ATOM 3812 C CA . VAL A 1 492 ? -15.696 -26.167 11.627 1.00 91.94 492 VAL A CA 1
ATOM 3813 C C . VAL A 1 492 ? -15.092 -25.815 12.984 1.00 91.94 492 VAL A C 1
ATOM 3815 O O . VAL A 1 492 ? -15.120 -26.608 13.924 1.00 91.94 492 VAL A O 1
ATOM 3818 N N . GLY A 1 493 ? -14.562 -24.596 13.088 1.00 91.88 493 GLY A N 1
ATOM 3819 C CA . GLY A 1 493 ? -14.131 -23.979 14.340 1.00 91.88 493 GLY A CA 1
ATOM 3820 C C . GLY A 1 493 ? -14.946 -22.720 14.622 1.00 91.88 493 GLY A C 1
ATOM 3821 O O . GLY A 1 493 ? -15.135 -21.889 13.736 1.00 91.88 493 GLY A O 1
ATOM 3822 N N . GLN A 1 494 ? -15.425 -22.565 15.854 1.00 93.38 494 GLN A N 1
ATOM 3823 C CA . GLN A 1 494 ? -16.127 -21.368 16.314 1.00 93.38 494 GLN A CA 1
ATOM 3824 C C . GLN A 1 494 ? -15.294 -20.664 17.379 1.00 93.38 494 GLN A C 1
ATOM 3826 O O . GLN A 1 494 ? -14.850 -21.285 18.344 1.00 93.38 494 GLN A O 1
ATOM 3831 N N . ILE A 1 495 ? -15.085 -19.361 17.202 1.00 94.00 495 ILE A N 1
ATOM 3832 C CA . ILE A 1 495 ? -14.263 -18.543 18.093 1.00 94.00 495 ILE A CA 1
ATOM 3833 C C . ILE A 1 495 ? -15.109 -17.366 18.562 1.00 94.00 495 ILE A C 1
ATOM 3835 O O . ILE A 1 495 ? -15.529 -16.527 17.766 1.00 94.00 495 ILE A O 1
ATOM 3839 N N . PHE A 1 496 ? -15.354 -17.315 19.864 1.00 93.94 496 PHE A N 1
ATOM 3840 C CA . PHE A 1 496 ? -16.077 -16.245 20.534 1.00 93.94 496 PHE A CA 1
ATOM 3841 C C . PHE A 1 496 ? -15.067 -15.368 21.266 1.00 93.94 496 PHE A C 1
ATOM 3843 O O . PHE A 1 496 ? -14.235 -15.881 22.013 1.00 93.94 496 PHE A O 1
ATOM 3850 N N . VAL A 1 497 ? -15.138 -14.053 21.064 1.00 93.69 497 VAL A N 1
ATOM 3851 C CA . VAL A 1 497 ? -14.217 -13.087 21.677 1.00 93.69 497 VAL A CA 1
ATOM 3852 C C . VAL A 1 497 ? -14.981 -11.906 22.255 1.00 93.69 497 VAL A C 1
ATOM 3854 O O . VAL A 1 497 ? -15.916 -11.396 21.639 1.00 93.69 497 VAL A O 1
ATOM 3857 N N . GLN A 1 498 ? -14.548 -11.443 23.424 1.00 93.31 498 GLN A N 1
ATOM 3858 C CA . GLN A 1 498 ? -15.024 -10.217 24.051 1.00 93.31 498 GLN A CA 1
ATOM 3859 C C . GLN A 1 498 ? -13.843 -9.250 24.216 1.00 93.31 498 GLN A C 1
ATOM 3861 O O . GLN A 1 498 ? -13.097 -9.370 25.187 1.00 93.31 498 GLN A O 1
ATOM 3866 N N . PRO A 1 499 ? -13.653 -8.295 23.290 1.00 91.44 499 PRO A N 1
ATOM 3867 C CA . PRO A 1 499 ? -12.572 -7.314 23.362 1.00 91.44 499 PRO A CA 1
ATOM 3868 C C . PRO A 1 499 ? -12.634 -6.427 24.606 1.00 91.44 499 PRO A C 1
ATOM 3870 O O . PRO A 1 499 ? -13.720 -6.021 25.041 1.00 91.44 499 PRO A O 1
ATOM 3873 N N . THR A 1 500 ? -11.466 -6.061 25.128 1.00 87.31 500 THR A N 1
ATOM 3874 C CA . THR A 1 500 ? -11.337 -4.995 26.127 1.00 87.31 500 THR A CA 1
ATOM 3875 C C . THR A 1 500 ? -11.547 -3.639 25.454 1.00 87.31 500 THR A C 1
ATOM 3877 O O . THR A 1 500 ? -10.973 -3.347 24.403 1.00 87.31 500 THR A O 1
ATOM 3880 N N . ARG A 1 501 ? -12.397 -2.788 26.038 1.00 79.44 501 ARG A N 1
ATOM 3881 C CA . ARG A 1 501 ? -12.679 -1.446 25.506 1.00 79.44 501 ARG A CA 1
ATOM 3882 C C . ARG A 1 501 ? -11.776 -0.408 26.167 1.00 79.44 501 ARG A C 1
ATOM 3884 O O . ARG A 1 501 ? -11.505 -0.492 27.359 1.00 79.44 501 ARG A O 1
ATOM 3891 N N . THR A 1 502 ? -11.343 0.584 25.391 1.00 76.50 502 THR A N 1
ATOM 3892 C CA . THR A 1 502 ? -10.552 1.716 25.900 1.00 76.50 502 THR A CA 1
ATOM 3893 C C . THR A 1 502 ? -11.474 2.783 26.500 1.00 76.50 502 THR A C 1
ATOM 3895 O O . THR A 1 502 ? -12.536 3.059 25.942 1.00 76.50 502 THR A O 1
ATOM 3898 N N . ALA A 1 503 ? -11.060 3.406 27.607 1.00 72.31 503 ALA A N 1
ATOM 3899 C CA . ALA A 1 503 ? -11.739 4.570 28.174 1.00 72.31 503 ALA A CA 1
ATOM 3900 C C . ALA A 1 503 ? -11.411 5.842 27.368 1.00 72.31 503 ALA A C 1
ATOM 3902 O O . ALA A 1 503 ? -10.246 6.217 27.251 1.00 72.31 503 ALA A O 1
ATOM 3903 N N . GLU A 1 504 ? -12.432 6.500 26.813 1.00 71.75 504 GLU A N 1
ATOM 3904 C CA . GLU A 1 504 ? -12.280 7.726 25.999 1.00 71.75 504 GLU A CA 1
ATOM 3905 C C . GLU A 1 504 ? -12.683 8.997 26.741 1.00 71.75 504 GLU A C 1
ATOM 3907 O O . GLU A 1 504 ? -12.134 10.066 26.487 1.00 71.75 504 GLU A O 1
ATOM 3912 N N . PHE A 1 505 ? -13.622 8.870 27.675 1.00 74.38 505 PHE A N 1
ATOM 3913 C CA . PHE A 1 505 ? -14.143 9.966 28.476 1.00 74.38 505 PHE A CA 1
ATOM 3914 C C . PHE A 1 505 ? -13.926 9.630 29.946 1.00 74.38 505 PHE A C 1
ATOM 3916 O O . PHE A 1 505 ? -14.226 8.518 30.383 1.00 74.38 505 PHE A O 1
ATOM 3923 N N . ILE A 1 506 ? -13.402 10.591 30.700 1.00 74.75 506 ILE A N 1
ATOM 3924 C CA . ILE A 1 506 ? -13.294 10.513 32.155 1.00 74.75 506 ILE A CA 1
ATOM 3925 C C . ILE A 1 506 ? -14.197 11.613 32.699 1.00 74.75 506 ILE A C 1
ATOM 3927 O O . ILE A 1 506 ? -13.933 12.793 32.474 1.00 74.75 506 ILE A O 1
ATOM 3931 N N . VAL A 1 507 ? -15.272 11.221 33.377 1.00 76.31 507 VAL A N 1
ATOM 3932 C CA . VAL A 1 507 ? -16.166 12.147 34.079 1.00 76.31 507 VAL A CA 1
ATOM 3933 C C . VAL A 1 507 ? -15.718 12.182 35.536 1.00 76.31 507 VAL A C 1
ATOM 3935 O O . VAL A 1 507 ? -15.698 11.148 36.200 1.00 76.31 507 VAL A O 1
ATOM 3938 N N . LEU A 1 508 ? -15.283 13.354 36.001 1.00 77.00 508 LEU A N 1
ATOM 3939 C CA . LEU A 1 508 ? -14.906 13.598 37.392 1.00 77.00 508 LEU A CA 1
ATOM 3940 C C . LEU A 1 508 ? -15.921 14.564 37.995 1.00 77.00 508 LEU A C 1
ATOM 3942 O O . LEU A 1 508 ? -15.874 15.764 37.722 1.00 77.00 508 LEU A O 1
ATOM 3946 N N . ASP A 1 509 ? -16.828 14.031 38.806 1.00 75.75 509 ASP A N 1
ATOM 3947 C CA . ASP A 1 509 ? -17.836 14.831 39.490 1.00 75.75 509 ASP A CA 1
ATOM 3948 C C . ASP A 1 509 ? -17.282 15.357 40.815 1.00 75.75 509 ASP A C 1
ATOM 3950 O O . ASP A 1 509 ? -16.868 14.599 41.695 1.00 75.75 509 ASP A O 1
ATOM 3954 N N . PHE A 1 510 ? -17.283 16.680 40.970 1.00 76.12 510 PHE A N 1
ATOM 3955 C CA . PHE A 1 510 ? -16.906 17.335 42.217 1.00 76.12 510 PHE A CA 1
ATOM 3956 C C . PHE A 1 510 ? -18.163 17.659 43.020 1.00 76.12 510 PHE A C 1
ATOM 3958 O O . PHE A 1 510 ? -18.876 18.617 42.722 1.00 76.12 510 PHE A O 1
ATOM 3965 N N . VAL A 1 511 ? -18.424 16.870 44.062 1.00 77.88 511 VAL A N 1
ATOM 3966 C CA . VAL A 1 511 ? -19.521 17.127 45.000 1.00 77.88 511 VAL A CA 1
ATOM 3967 C C . VAL A 1 511 ? -18.961 17.827 46.233 1.00 77.88 511 VAL A C 1
ATOM 3969 O O . VAL A 1 511 ? -18.235 17.232 47.027 1.00 77.88 511 VAL A O 1
ATOM 3972 N N . VAL A 1 512 ? -19.297 19.107 46.402 1.00 75.62 512 VAL A N 1
ATOM 3973 C CA . VAL A 1 512 ? -18.955 19.864 47.613 1.00 75.62 512 VAL A CA 1
ATOM 3974 C C . VAL A 1 512 ? -20.072 19.668 48.628 1.00 75.62 512 VAL A C 1
ATOM 3976 O O . VAL A 1 512 ? -21.180 20.166 48.435 1.00 75.62 512 VAL A O 1
ATOM 3979 N N . GLN A 1 513 ? -19.789 18.937 49.705 1.00 76.19 513 GLN A N 1
ATOM 3980 C CA . GLN A 1 513 ? -20.733 18.752 50.803 1.00 76.19 513 GLN A CA 1
ATOM 3981 C C . GLN A 1 513 ? -20.357 19.612 52.023 1.00 76.19 513 GLN A C 1
ATOM 3983 O O . GLN A 1 513 ? -19.176 19.910 52.223 1.00 76.19 513 GLN A O 1
ATOM 3988 N N . PRO A 1 514 ? -21.336 20.020 52.854 1.00 78.88 514 PRO A N 1
ATOM 3989 C CA . PRO A 1 514 ? -21.067 20.719 54.106 1.00 78.88 514 PRO A CA 1
ATOM 3990 C C . PRO A 1 514 ? -20.212 19.874 55.054 1.00 78.88 514 PRO A C 1
ATOM 3992 O O . PRO A 1 514 ? -20.346 18.651 55.105 1.00 78.88 514 PRO A O 1
ATOM 3995 N N . THR A 1 515 ? -19.382 20.532 55.863 1.00 68.75 515 THR A N 1
ATOM 3996 C CA . THR A 1 515 ? -18.602 19.877 56.919 1.00 68.75 515 THR A CA 1
ATOM 3997 C C . THR A 1 515 ? -19.542 19.110 57.859 1.00 68.75 515 THR A C 1
ATOM 3999 O O . THR A 1 515 ? -20.325 19.725 58.580 1.00 68.75 515 THR A O 1
ATOM 4002 N N . GLY A 1 516 ? -19.484 17.774 57.834 1.00 73.31 516 GLY A N 1
ATOM 4003 C CA . GLY A 1 516 ? -20.346 16.882 58.625 1.00 73.31 516 GLY A CA 1
ATOM 4004 C C . GLY A 1 516 ? -21.304 15.999 57.814 1.00 73.31 516 GLY A C 1
ATOM 4005 O O . GLY A 1 516 ? -21.940 15.122 58.393 1.00 73.31 516 GLY A O 1
ATOM 4006 N N . ALA A 1 517 ? -21.398 16.185 56.496 1.00 70.38 517 ALA A N 1
ATOM 4007 C CA . ALA A 1 517 ? -22.090 15.246 55.620 1.00 70.38 517 ALA A CA 1
ATOM 4008 C C . ALA A 1 517 ? -21.231 13.994 55.363 1.00 70.38 517 ALA A C 1
ATOM 4010 O O . ALA A 1 517 ? -20.004 14.068 55.276 1.00 70.38 517 ALA A O 1
ATOM 4011 N N . THR A 1 518 ? -21.881 12.837 55.282 1.00 63.28 518 THR A N 1
ATOM 4012 C CA . THR A 1 518 ? -21.246 11.551 54.977 1.00 63.28 518 THR A CA 1
ATOM 4013 C C . THR A 1 518 ? -21.243 11.331 53.467 1.00 63.28 518 THR A C 1
ATOM 4015 O O . THR A 1 518 ? -22.274 11.497 52.810 1.00 63.28 518 THR A O 1
ATOM 4018 N N . PHE A 1 519 ? -20.084 10.965 52.913 1.00 76.56 519 PHE A N 1
ATOM 4019 C CA . PHE A 1 519 ? -19.977 10.613 51.499 1.00 76.56 519 PHE A CA 1
ATOM 4020 C C . PHE A 1 519 ? -20.833 9.368 51.198 1.00 76.56 519 PHE A C 1
ATOM 4022 O O . PHE A 1 519 ? -20.884 8.471 52.042 1.00 76.56 519 PHE A O 1
ATOM 4029 N N . PRO A 1 520 ? -21.505 9.302 50.034 1.00 69.19 520 PRO A N 1
ATOM 4030 C CA . PRO A 1 520 ? -22.143 8.067 49.585 1.00 69.19 520 PRO A CA 1
ATOM 4031 C C . PRO A 1 520 ? -21.076 6.976 49.397 1.00 69.19 520 PRO A C 1
ATOM 4033 O O . PRO A 1 520 ? -20.013 7.280 48.852 1.00 69.19 520 PRO A O 1
ATOM 4036 N N . GLU A 1 521 ? -21.355 5.751 49.858 1.00 59.44 521 GLU A N 1
ATOM 4037 C CA . GLU A 1 521 ? -20.529 4.561 49.569 1.00 59.44 521 GLU A CA 1
ATOM 4038 C C . GLU A 1 521 ? -20.619 4.132 48.102 1.00 59.44 521 GLU A C 1
ATOM 4040 O O . GLU A 1 521 ? -21.743 4.157 47.541 1.00 59.44 521 GLU A O 1
#

Organism: NCBI:txid408172

Radius of gyration: 32.86 Å; chains: 1; bounding box: 74×62×102 Å

Secondary structure (DSSP, 8-state):
--TTSPPPP---S-BS-TTSTTBHHHHH---EEEE-TT--EEEE-SS----SS----S-GGGGGS-TT----EEPPPPPSSTT-S-PPPPPEE-S-B-SS-TTSB-TTPPBEE-TT---TT-TTS-S--SHHHHTTSPPPTT---TT---EEGGG-B--TTGGGSSS-GGG---TTSBP-SSS--GGG--B---------SS-TTSPPP-GGG-BTTBBTTB--SSTTSHHHHHHHHHHHHHT-TTT---SEEEEEEEE--SS-SS--HHHHHHHHHHHHHH-S-EEEEE---TT--HHHHHHTTTT---SSEEEEES-EEEEEEPTTS-EEEEEE-THHHHHHHHHHHHHHS-TTS-S-STTT-B-TTEEEESS---HHHHHHHHHTT-EEEEEETTTEEEE---B-S-SS-SGGGBHHHHHHHHHHHHHHHHHHGGGTTS---HHHHHHHHHHHHHHHHHHHHTTSEEEEEEE-STTTS-HHHHHTT----EEEEEEPPPP-----------TTPPPP-

pLDDT: mean 85.0, std 11.06, range [39.19, 97.31]